Protein AF-A0A1F3XSL6-F1 (afdb_monomer_lite)

Structure (mmCIF, N/CA/C/O backbone):
data_AF-A0A1F3XSL6-F1
#
_entry.id   AF-A0A1F3XSL6-F1
#
loop_
_atom_site.group_PDB
_atom_site.id
_atom_site.type_symbol
_atom_site.label_atom_id
_atom_site.label_alt_id
_atom_site.label_comp_id
_atom_site.label_asym_id
_atom_site.label_entity_id
_atom_site.label_seq_id
_atom_site.pdbx_PDB_ins_code
_atom_site.Cartn_x
_atom_site.Cartn_y
_atom_site.Cartn_z
_atom_site.occupancy
_atom_site.B_iso_or_equiv
_atom_site.auth_seq_id
_atom_site.auth_comp_id
_atom_site.auth_asym_id
_atom_site.auth_atom_id
_atom_site.pdbx_PDB_model_num
ATOM 1 N N . MET A 1 1 ? -4.437 -53.761 1.946 1.00 37.53 1 MET A N 1
ATOM 2 C CA . MET A 1 1 ? -3.945 -53.802 3.340 1.00 37.53 1 MET A CA 1
ATOM 3 C C . MET A 1 1 ? -4.417 -52.549 4.068 1.00 37.53 1 MET A C 1
ATOM 5 O O . MET A 1 1 ? -3.860 -51.491 3.803 1.00 37.53 1 MET A O 1
ATOM 9 N N . PRO A 1 2 ? -5.454 -52.621 4.916 1.00 45.41 2 PRO A N 1
ATOM 10 C CA . PRO A 1 2 ? -5.867 -51.502 5.754 1.00 45.41 2 PRO A CA 1
ATOM 11 C C . PRO A 1 2 ? -5.307 -51.663 7.176 1.00 45.41 2 PRO A C 1
ATOM 13 O O . PRO A 1 2 ? -5.239 -52.776 7.699 1.00 45.41 2 PRO A O 1
ATOM 16 N N . LYS A 1 3 ? -4.927 -50.557 7.821 1.00 37.19 3 LYS A N 1
ATOM 17 C CA . LYS A 1 3 ? -4.849 -50.492 9.284 1.00 37.19 3 LYS A CA 1
ATOM 18 C C . LYS A 1 3 ? -5.546 -49.233 9.775 1.00 37.19 3 LYS A C 1
ATOM 20 O O . LYS A 1 3 ? -5.153 -48.113 9.460 1.00 37.19 3 LYS A O 1
ATOM 25 N N . ASP A 1 4 ? -6.594 -49.507 10.537 1.00 40.28 4 ASP A N 1
ATOM 26 C CA . ASP A 1 4 ? -7.462 -48.599 11.262 1.00 40.28 4 ASP A CA 1
ATOM 27 C C . ASP A 1 4 ? -6.710 -47.734 12.276 1.00 40.28 4 ASP A C 1
ATOM 29 O O . ASP A 1 4 ? -5.881 -48.218 13.047 1.00 40.28 4 ASP A O 1
ATOM 33 N N . GLY A 1 5 ? -7.099 -46.462 12.346 1.00 36.19 5 GLY A N 1
ATOM 34 C CA . GLY A 1 5 ? -6.695 -45.524 13.388 1.00 36.19 5 GLY A CA 1
ATOM 35 C C . GLY A 1 5 ? -7.913 -44.886 14.049 1.00 36.19 5 GLY A C 1
ATOM 36 O O . GLY A 1 5 ? -8.286 -43.764 13.720 1.00 36.19 5 GLY A O 1
ATOM 37 N N . LYS A 1 6 ? -8.527 -45.604 14.998 1.00 38.59 6 LYS A N 1
ATOM 38 C CA . LYS A 1 6 ? -9.551 -45.092 15.925 1.00 38.59 6 LYS A CA 1
ATOM 39 C C . LYS A 1 6 ? -9.032 -43.850 16.668 1.00 38.59 6 LYS A C 1
ATOM 41 O O . LYS A 1 6 ? -8.052 -43.953 17.402 1.00 38.59 6 LYS A O 1
ATOM 46 N N . LYS A 1 7 ? -9.747 -42.721 16.601 1.00 35.84 7 LYS A N 1
ATOM 47 C CA . LYS A 1 7 ? -9.645 -41.645 17.603 1.00 35.84 7 LYS A CA 1
ATOM 48 C C . LYS A 1 7 ? -10.990 -41.446 18.298 1.00 35.84 7 LYS A C 1
ATOM 50 O O . LYS A 1 7 ? -12.022 -41.259 17.666 1.00 35.84 7 LYS A O 1
ATOM 55 N N . ARG A 1 8 ? -10.934 -41.577 19.625 1.00 33.00 8 ARG A N 1
ATOM 56 C CA . ARG A 1 8 ? -12.034 -41.479 20.588 1.00 33.00 8 ARG A CA 1
ATOM 57 C C . ARG A 1 8 ? -12.500 -40.026 20.696 1.00 33.00 8 ARG A C 1
ATOM 59 O O . ARG A 1 8 ? -11.677 -39.141 20.909 1.00 33.00 8 ARG A O 1
ATOM 66 N N . GLY A 1 9 ? -13.808 -39.807 20.582 1.00 29.56 9 GLY A N 1
ATOM 67 C CA . GLY A 1 9 ? -14.452 -38.541 20.915 1.00 29.56 9 GLY A CA 1
ATOM 68 C C . GLY A 1 9 ? -14.609 -38.396 22.429 1.00 29.56 9 GLY A C 1
ATOM 69 O O . GLY A 1 9 ? -15.172 -39.273 23.080 1.00 29.56 9 GLY A O 1
ATOM 70 N N . PHE A 1 10 ? -14.115 -37.287 22.973 1.00 28.78 10 PHE A N 1
ATOM 71 C CA . PHE A 1 10 ? -14.450 -36.798 24.308 1.00 28.78 10 PHE A CA 1
ATOM 72 C C . PHE A 1 10 ? -15.530 -35.723 24.134 1.00 28.78 10 PHE A C 1
ATOM 74 O O . PHE A 1 10 ? -15.249 -34.633 23.647 1.00 28.78 10 PHE A O 1
ATOM 81 N N . PHE A 1 11 ? -16.777 -36.053 24.475 1.00 29.55 11 PHE A N 1
ATOM 82 C CA . PHE A 1 11 ? -17.884 -35.098 24.546 1.00 29.55 11 PHE A CA 1
ATOM 83 C C . PHE A 1 11 ? -18.122 -34.748 26.016 1.00 29.55 11 PHE A C 1
ATOM 85 O O . PHE A 1 11 ? -18.698 -35.539 26.763 1.00 29.55 11 PHE A O 1
ATOM 92 N N . THR A 1 12 ? -17.697 -33.558 26.430 1.00 31.39 12 THR A N 1
ATOM 93 C CA . THR A 1 12 ? -18.048 -32.993 27.737 1.00 31.39 12 THR A CA 1
ATOM 94 C C . THR A 1 12 ? -19.339 -32.193 27.570 1.00 31.39 12 THR A C 1
ATOM 96 O O . THR A 1 12 ? -19.363 -31.135 26.947 1.00 31.39 12 THR A O 1
ATOM 99 N N . ARG A 1 13 ? -20.447 -32.745 28.073 1.00 28.69 13 ARG A N 1
ATOM 100 C CA . ARG A 1 13 ? -21.781 -32.127 28.083 1.00 28.69 13 ARG A CA 1
ATOM 101 C C . ARG A 1 13 ? -21.845 -31.101 29.224 1.00 28.69 13 ARG A C 1
ATOM 103 O O . ARG A 1 13 ? -22.010 -31.483 30.377 1.00 28.69 13 ARG A O 1
ATOM 110 N N . LEU A 1 14 ? -21.747 -29.811 28.912 1.00 28.31 14 LEU A N 1
ATOM 111 C CA . LEU A 1 14 ? -22.140 -28.730 29.823 1.00 28.31 14 LEU A CA 1
ATOM 112 C C . LEU A 1 14 ? -23.653 -28.502 29.684 1.00 28.31 14 LEU A C 1
ATOM 114 O O . LEU A 1 14 ? -24.133 -28.060 28.642 1.00 28.31 14 LEU A O 1
ATOM 118 N N . ARG A 1 15 ? -24.417 -28.866 30.722 1.00 27.02 15 ARG A N 1
ATOM 119 C CA . ARG A 1 15 ? -25.831 -28.495 30.885 1.00 27.02 15 ARG A CA 1
ATOM 120 C C . ARG A 1 15 ? -25.889 -27.070 31.439 1.00 27.02 15 ARG A C 1
ATOM 122 O O . ARG A 1 15 ? -25.583 -26.867 32.607 1.00 27.02 15 ARG A O 1
ATOM 129 N N . LEU A 1 16 ? -26.326 -26.120 30.621 1.00 28.97 16 LEU A N 1
ATOM 130 C CA . LEU A 1 16 ? -26.879 -24.845 31.077 1.00 28.97 16 LEU A CA 1
ATOM 131 C C . LEU A 1 16 ? -28.403 -25.000 31.133 1.00 28.97 16 LEU A C 1
ATOM 133 O O . LEU A 1 16 ? -29.041 -25.267 30.117 1.00 28.97 16 LEU A O 1
ATOM 137 N N . SER A 1 17 ? -28.974 -24.900 32.332 1.00 28.23 17 SER A N 1
ATOM 138 C CA . SER A 1 17 ? -30.418 -24.820 32.548 1.00 28.23 17 SER A CA 1
ATOM 139 C C . SER A 1 17 ? -30.876 -23.381 32.322 1.00 28.23 17 SER A C 1
ATOM 141 O O . SER A 1 17 ? -30.589 -22.507 33.138 1.00 28.23 17 SER A O 1
ATOM 143 N N . SER A 1 18 ? -31.581 -23.140 31.220 1.00 30.89 18 SER A N 1
ATOM 144 C CA . SER A 1 18 ? -32.329 -21.913 30.972 1.00 30.89 18 SER A CA 1
ATOM 145 C C . SER A 1 18 ? -33.722 -22.013 31.596 1.00 30.89 18 SER A C 1
ATOM 147 O O . SER A 1 18 ? -34.453 -22.985 31.410 1.00 30.89 18 SER A O 1
ATOM 149 N N . PHE A 1 19 ? -34.065 -20.978 32.355 1.00 31.91 19 PHE A N 1
ATOM 150 C CA . PHE A 1 19 ? -35.396 -20.692 32.868 1.00 31.91 19 PHE A CA 1
ATOM 151 C C . PHE A 1 19 ? -36.046 -19.637 31.952 1.00 31.91 19 PHE A C 1
ATOM 153 O O . PHE A 1 19 ? -35.356 -18.748 31.460 1.00 31.91 19 PHE A O 1
ATOM 160 N N . TRP A 1 20 ? -37.371 -19.733 31.810 1.00 33.47 20 TRP A N 1
ATOM 161 C CA . TRP A 1 20 ? -38.322 -18.781 31.209 1.00 33.47 20 TRP A CA 1
ATOM 162 C C . TRP A 1 20 ? -38.406 -18.660 29.679 1.00 33.47 20 TRP A C 1
ATOM 164 O O . TRP A 1 20 ? -37.570 -18.045 29.026 1.00 33.47 20 TRP A O 1
ATOM 174 N N . THR A 1 21 ? -39.548 -19.093 29.125 1.00 31.53 21 THR A N 1
ATOM 175 C CA . THR A 1 21 ? -40.435 -18.192 28.361 1.00 31.53 21 THR A CA 1
ATOM 176 C C . THR A 1 21 ? -41.831 -18.770 28.108 1.00 31.53 21 THR A C 1
ATOM 178 O O . THR A 1 21 ? -42.012 -19.944 27.806 1.00 31.53 21 THR A O 1
ATOM 181 N N . SER A 1 22 ? -42.777 -17.829 28.128 1.00 33.31 22 SER A N 1
ATOM 182 C CA . SER A 1 22 ? -44.096 -17.794 27.487 1.00 33.31 22 SER A CA 1
ATOM 183 C C . SER A 1 22 ? -45.249 -18.587 28.104 1.00 33.31 22 SER A C 1
ATOM 185 O O . SER A 1 22 ? -45.295 -19.813 28.101 1.00 33.31 22 SER A O 1
ATOM 187 N N . GLY A 1 23 ? -46.226 -17.817 28.586 1.00 37.47 23 GLY A N 1
ATOM 188 C CA . GLY A 1 23 ? -47.573 -18.280 28.853 1.00 37.47 23 GLY A CA 1
ATOM 189 C C . GLY A 1 23 ? -48.401 -18.410 27.575 1.00 37.47 23 GLY A C 1
ATOM 190 O O . GLY A 1 23 ? -48.180 -17.713 26.584 1.00 37.47 23 GLY A O 1
ATOM 191 N N . GLN A 1 24 ? -49.405 -19.274 27.658 1.00 35.66 24 GLN A N 1
ATOM 192 C CA . GLN A 1 24 ? -50.590 -19.252 26.816 1.00 35.66 24 GLN A CA 1
ATOM 193 C C . GLN A 1 24 ? -51.818 -19.283 27.725 1.00 35.66 24 GLN A C 1
ATOM 195 O O . GLN A 1 24 ? -51.924 -20.084 28.652 1.00 35.66 24 GLN A O 1
ATOM 200 N N . THR A 1 25 ? -52.722 -18.352 27.457 1.00 44.03 25 THR A N 1
ATOM 201 C CA . THR A 1 25 ? -54.067 -18.228 28.007 1.00 44.03 25 THR A CA 1
ATOM 202 C C . THR A 1 25 ? -55.017 -19.208 27.320 1.00 44.03 25 THR A C 1
ATOM 204 O O . THR A 1 25 ? -54.950 -19.345 26.103 1.00 44.03 25 THR A O 1
ATOM 207 N N . THR A 1 26 ? -55.925 -19.843 28.079 1.00 37.12 26 THR A N 1
ATOM 208 C CA . THR A 1 26 ? -57.405 -19.942 27.893 1.00 37.12 26 THR A CA 1
ATOM 209 C C . THR A 1 26 ? -58.021 -21.141 28.658 1.00 37.12 26 THR A C 1
ATOM 211 O O . THR A 1 26 ? -57.279 -22.005 29.122 1.00 37.12 26 THR A O 1
ATOM 214 N N . PRO A 1 27 ? -59.348 -21.135 28.935 1.00 61.97 27 PRO A N 1
ATOM 215 C CA . PRO A 1 27 ? -59.912 -21.561 30.218 1.00 61.97 27 PRO A CA 1
ATOM 216 C C . PRO A 1 27 ? -60.659 -22.902 30.166 1.00 61.97 27 PRO A C 1
ATOM 218 O O . PRO A 1 27 ? -61.115 -23.333 29.111 1.00 61.97 27 PRO A O 1
ATOM 221 N N . ALA A 1 28 ? -60.905 -23.507 31.333 1.00 34.50 28 ALA A N 1
ATOM 222 C CA . ALA A 1 28 ? -61.951 -24.516 31.477 1.00 34.50 28 ALA A CA 1
ATOM 223 C C . ALA A 1 28 ? -62.533 -24.549 32.901 1.00 34.50 28 ALA A C 1
ATOM 225 O O . ALA A 1 28 ? -61.874 -24.910 33.872 1.00 34.50 28 ALA A O 1
ATOM 226 N N . LEU A 1 29 ? -63.806 -24.157 32.961 1.00 45.44 29 LEU A N 1
ATOM 227 C CA . LEU A 1 29 ? -64.839 -24.502 33.937 1.00 45.44 29 LEU A CA 1
ATOM 228 C C . LEU A 1 29 ? -64.599 -25.795 34.741 1.00 45.44 29 LEU A C 1
ATOM 230 O O . LEU A 1 29 ? -64.465 -26.866 34.150 1.00 45.44 29 LEU A O 1
ATOM 234 N N . ARG A 1 30 ? -64.782 -25.734 36.071 1.00 36.69 30 ARG A N 1
ATOM 235 C CA . ARG A 1 30 ? -65.494 -26.797 36.808 1.00 36.69 30 ARG A CA 1
ATOM 236 C C . ARG A 1 30 ? -66.041 -26.345 38.168 1.00 36.69 30 ARG A C 1
ATOM 238 O O . ARG A 1 30 ? -65.310 -26.150 39.125 1.00 36.69 30 ARG A O 1
ATOM 245 N N . GLN A 1 31 ? -67.365 -26.204 38.164 1.00 38.59 31 GLN A N 1
ATOM 246 C CA . GLN A 1 31 ? -68.353 -26.600 39.173 1.00 38.59 31 GLN A CA 1
ATOM 247 C C . GLN A 1 31 ? -68.056 -26.405 40.669 1.00 38.59 31 GLN A C 1
ATOM 249 O O . GLN A 1 31 ? -67.337 -27.167 41.307 1.00 38.59 31 GLN A O 1
ATOM 254 N N . PHE A 1 32 ? -68.830 -25.466 41.217 1.00 42.59 32 PHE A N 1
ATOM 255 C CA . PHE A 1 32 ? -69.428 -25.499 42.548 1.00 42.59 32 PHE A CA 1
ATOM 256 C C . PHE A 1 32 ? -69.912 -26.899 42.957 1.00 42.59 32 PHE A C 1
ATOM 258 O O . PHE A 1 32 ? -70.657 -27.548 42.217 1.00 42.59 32 PHE A O 1
ATOM 265 N N . LYS A 1 33 ? -69.595 -27.294 44.193 1.00 39.25 33 LYS A N 1
ATOM 266 C CA . LYS A 1 33 ? -70.452 -28.183 44.977 1.00 39.25 33 LYS A CA 1
ATOM 267 C C . LYS A 1 33 ? -70.404 -27.792 46.451 1.00 39.25 33 LYS A C 1
ATOM 269 O O . LYS A 1 33 ? -69.338 -27.699 47.050 1.00 39.25 33 LYS A O 1
ATOM 274 N N . GLU A 1 34 ? -71.592 -27.520 46.966 1.00 48.56 34 GLU A N 1
ATOM 275 C CA . GLU A 1 34 ? -71.920 -27.178 48.344 1.00 48.56 34 GLU A CA 1
ATOM 276 C C . GLU A 1 34 ? -71.614 -28.333 49.309 1.00 48.56 34 GLU A C 1
ATOM 278 O O . GLU A 1 34 ? -71.689 -29.508 48.942 1.00 48.56 34 GLU A O 1
ATOM 283 N N . GLY A 1 35 ? -71.325 -27.988 50.565 1.00 37.50 35 GLY A N 1
ATOM 284 C CA . GLY A 1 35 ? -71.201 -28.922 51.681 1.00 37.50 35 GLY A CA 1
ATOM 285 C C . GLY A 1 35 ? -71.501 -28.218 53.004 1.00 37.50 35 GLY A C 1
ATOM 286 O O . GLY A 1 35 ? -70.750 -27.352 53.438 1.00 37.50 35 GLY A O 1
ATOM 287 N N . HIS A 1 36 ? -72.640 -28.579 53.588 1.00 40.66 36 HIS A N 1
ATOM 288 C CA . HIS A 1 36 ? -73.284 -28.030 54.781 1.00 40.66 36 HIS A CA 1
ATOM 289 C C . HIS A 1 36 ? -72.493 -28.145 56.103 1.00 40.66 36 HIS A C 1
ATOM 291 O O . HIS A 1 36 ? -71.834 -29.143 56.369 1.00 40.66 36 HIS A O 1
ATOM 297 N N . PHE A 1 37 ? -72.686 -27.118 56.945 1.00 44.16 37 PHE A N 1
ATOM 298 C CA . PHE A 1 37 ? -73.070 -27.134 58.373 1.00 44.16 37 PHE A CA 1
ATOM 299 C C . PHE A 1 37 ? -72.867 -28.420 59.202 1.00 44.16 37 PHE A C 1
ATOM 301 O O . PHE A 1 37 ? -73.475 -29.436 58.897 1.00 44.16 37 PHE A O 1
ATOM 308 N N . TRP A 1 38 ? -72.197 -28.293 60.358 1.00 39.03 38 TRP A N 1
ATOM 309 C CA . TRP A 1 38 ? -72.788 -28.466 61.703 1.00 39.03 38 TRP A CA 1
ATOM 310 C C . TRP A 1 38 ? -71.920 -27.739 62.740 1.00 39.03 38 TRP A C 1
ATOM 312 O O . TRP A 1 38 ? -70.693 -27.811 62.705 1.00 39.03 38 TRP A O 1
ATOM 322 N N . GLY A 1 39 ? -72.575 -26.999 63.634 1.00 45.78 39 GLY A N 1
ATOM 323 C CA . GLY A 1 39 ? -71.931 -26.314 64.747 1.00 45.78 39 GLY A CA 1
ATOM 324 C C . GLY A 1 39 ? -71.627 -27.247 65.915 1.00 45.78 39 GLY A C 1
ATOM 325 O O . GLY A 1 39 ? -72.220 -28.313 66.047 1.00 45.78 39 GLY A O 1
ATOM 326 N N . ASN A 1 40 ? -70.740 -26.791 66.796 1.00 37.31 40 ASN A N 1
ATOM 327 C CA . ASN A 1 40 ? -70.828 -27.106 68.213 1.00 37.31 40 ASN A CA 1
ATOM 328 C C . ASN A 1 40 ? -70.206 -25.981 69.039 1.00 37.31 40 ASN A C 1
ATOM 330 O O . ASN A 1 40 ? -69.023 -25.662 68.930 1.00 37.31 40 ASN A O 1
ATOM 334 N N . SER A 1 41 ? -71.063 -25.380 69.854 1.00 47.41 41 SER A N 1
ATOM 335 C CA . SER A 1 41 ? -70.744 -24.394 70.872 1.00 47.41 41 SER A CA 1
ATOM 336 C C . SER A 1 41 ? -70.150 -25.103 72.085 1.00 47.41 41 SER A C 1
ATOM 338 O O . SER A 1 41 ? -70.817 -25.948 72.677 1.00 47.41 41 SER A O 1
ATOM 340 N N . TYR A 1 42 ? -68.956 -24.701 72.516 1.00 44.22 42 TYR A N 1
ATOM 341 C CA . TYR A 1 42 ? -68.507 -24.932 73.886 1.00 44.22 42 TYR A CA 1
ATOM 342 C C . TYR A 1 42 ? -68.055 -23.611 74.506 1.00 44.22 42 TYR A C 1
ATOM 344 O O . TYR A 1 42 ? -67.048 -23.015 74.131 1.00 44.22 42 TYR A O 1
ATOM 352 N N . LEU A 1 43 ? -68.876 -23.157 75.453 1.00 49.28 43 LEU A N 1
ATOM 353 C CA . LEU A 1 43 ? -68.570 -22.151 76.459 1.00 49.28 43 LEU A CA 1
ATOM 354 C C . LEU A 1 43 ? -67.497 -22.698 77.405 1.00 49.28 43 LEU A C 1
ATOM 356 O O . LEU A 1 43 ? -67.763 -23.650 78.133 1.00 49.28 43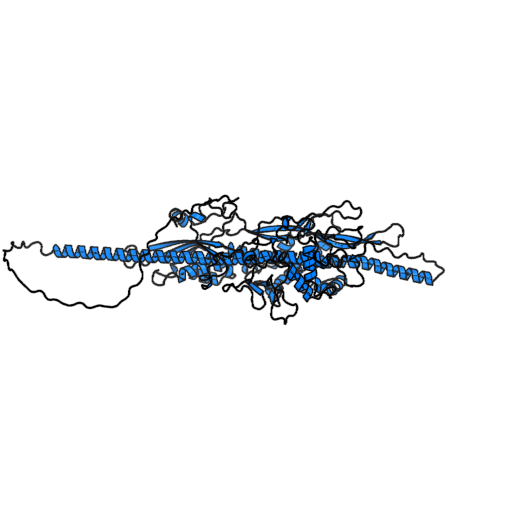 LEU A O 1
ATOM 360 N N . THR A 1 44 ? -66.343 -22.037 77.485 1.00 47.03 44 THR A N 1
ATOM 361 C CA . THR A 1 44 ? -65.465 -22.116 78.662 1.00 47.03 44 THR A CA 1
ATOM 362 C C . THR A 1 44 ? -64.911 -20.732 78.998 1.00 47.03 44 THR A C 1
ATOM 364 O O . THR A 1 44 ? -64.028 -20.209 78.327 1.00 47.03 44 THR A O 1
ATOM 367 N N . THR A 1 45 ? -65.529 -20.143 80.023 1.00 46.06 45 THR A N 1
ATOM 368 C CA . THR A 1 45 ? -64.978 -19.276 81.081 1.00 46.06 45 THR A CA 1
ATOM 369 C C . THR A 1 45 ? -63.646 -18.566 80.816 1.00 46.06 45 THR A C 1
ATOM 371 O O . THR A 1 45 ? -62.585 -19.184 80.750 1.00 46.06 45 THR A O 1
ATOM 374 N N . GLY A 1 46 ? -63.716 -17.233 80.770 1.00 50.56 46 GLY A N 1
ATOM 375 C CA . GLY A 1 46 ? -62.582 -16.348 80.539 1.00 50.56 46 GLY A CA 1
ATOM 376 C C . GLY A 1 46 ? -61.563 -16.270 81.687 1.00 50.56 46 GLY A C 1
ATOM 377 O O . GLY A 1 46 ? -61.926 -16.378 82.862 1.00 50.56 46 GLY A O 1
ATOM 378 N N . PRO A 1 47 ? -60.289 -15.988 81.367 1.00 47.59 47 PRO A N 1
ATOM 379 C CA . PRO A 1 47 ? -59.323 -15.501 82.332 1.00 47.59 47 PRO A CA 1
ATOM 380 C C . PRO A 1 47 ? -59.426 -13.975 82.464 1.00 47.59 47 PRO A C 1
ATOM 382 O O . PRO A 1 47 ? -59.583 -13.237 81.490 1.00 47.59 47 PRO A O 1
ATOM 385 N N . LYS A 1 48 ? -59.337 -13.508 83.712 1.00 52.03 48 LYS A N 1
ATOM 386 C CA . LYS A 1 48 ? -59.332 -12.097 84.108 1.00 52.03 48 LYS A CA 1
ATOM 387 C C . LYS A 1 48 ? -58.338 -11.287 83.267 1.00 52.03 48 LYS A C 1
ATOM 389 O O . LYS A 1 48 ? -57.133 -11.528 83.306 1.00 52.03 48 LYS A O 1
ATOM 394 N N . GLN A 1 49 ? -58.869 -10.295 82.557 1.00 48.81 49 GLN A N 1
ATOM 395 C CA . GLN A 1 49 ? -58.122 -9.296 81.802 1.00 48.81 49 GLN A CA 1
ATOM 396 C C . GLN A 1 49 ? -57.248 -8.487 82.775 1.00 48.81 49 GLN A C 1
ATOM 398 O O . GLN A 1 49 ? -57.750 -7.656 83.531 1.00 48.81 49 GLN A O 1
ATOM 403 N N . LYS A 1 50 ? -55.934 -8.736 82.773 1.00 49.34 50 LYS A N 1
ATOM 404 C CA . LYS A 1 50 ? -54.965 -7.830 83.395 1.00 49.34 50 LYS A CA 1
ATOM 405 C C . LYS A 1 50 ? -54.914 -6.555 82.551 1.00 49.34 50 LYS A C 1
ATOM 407 O O . LYS A 1 50 ? -54.444 -6.551 81.415 1.00 49.34 50 LYS A O 1
ATOM 412 N N . THR A 1 51 ? -55.450 -5.471 83.091 1.00 56.34 51 THR A N 1
ATOM 413 C CA . THR A 1 51 ? -55.346 -4.118 82.542 1.00 56.34 51 THR A CA 1
ATOM 414 C C . THR A 1 51 ? -53.899 -3.640 82.674 1.00 56.34 51 THR A C 1
ATOM 416 O O . THR A 1 51 ? -53.513 -3.109 83.710 1.00 56.34 51 THR A O 1
ATOM 419 N N . GLY A 1 52 ? -53.094 -3.894 81.640 1.00 55.25 52 GLY A N 1
ATOM 420 C CA . GLY A 1 52 ? -51.697 -3.450 81.554 1.00 55.25 52 GLY A CA 1
ATOM 421 C C . GLY A 1 52 ? -51.027 -3.631 80.182 1.00 55.25 52 GLY A C 1
ATOM 422 O O . GLY A 1 52 ? -50.057 -2.942 79.901 1.00 55.25 52 GLY A O 1
ATOM 423 N N . GLU A 1 53 ? -51.556 -4.482 79.288 1.00 57.09 53 GLU A N 1
ATOM 424 C CA . GLU A 1 53 ? -50.858 -4.878 78.041 1.00 57.09 53 GLU A CA 1
ATOM 425 C C . GLU A 1 53 ? -51.557 -4.458 76.726 1.00 57.09 53 GLU A C 1
ATOM 427 O O . GLU A 1 53 ? -51.223 -4.949 75.649 1.00 57.09 53 GLU A O 1
ATOM 432 N N . LYS A 1 54 ? -52.511 -3.515 76.753 1.00 55.06 54 LYS A N 1
ATOM 433 C CA . LYS A 1 54 ? -53.312 -3.116 75.566 1.00 55.06 54 LYS A CA 1
ATOM 434 C C . LYS A 1 54 ? -52.566 -2.297 74.483 1.00 55.06 54 LYS A C 1
ATOM 436 O O . LYS A 1 54 ? -53.212 -1.718 73.620 1.00 55.06 54 LYS A O 1
ATOM 441 N N . GLY A 1 55 ? -51.231 -2.278 74.475 1.00 64.50 55 GLY A N 1
ATOM 442 C CA . GLY A 1 55 ? -50.421 -1.575 73.460 1.00 64.50 55 GLY A CA 1
ATOM 443 C C . GLY A 1 55 ? -49.200 -2.344 72.941 1.00 64.50 55 GLY A C 1
ATOM 444 O O . GLY A 1 55 ? -48.562 -1.907 71.988 1.00 64.50 55 GLY A O 1
ATOM 445 N N . GLN A 1 56 ? -48.866 -3.501 73.521 1.00 72.31 56 GLN A N 1
ATOM 446 C CA . GLN A 1 56 ? -47.665 -4.248 73.122 1.00 72.31 56 GLN A CA 1
ATOM 447 C C . GLN A 1 56 ? -47.847 -4.966 71.776 1.00 72.31 56 GLN A C 1
ATOM 449 O O . GLN A 1 56 ? -46.932 -4.971 70.955 1.00 72.31 56 GLN A O 1
ATOM 454 N N . ALA A 1 57 ? -49.047 -5.488 71.496 1.00 80.06 57 ALA A N 1
ATOM 455 C CA . ALA A 1 57 ? -49.349 -6.133 70.216 1.00 80.06 57 ALA A CA 1
ATOM 456 C C . ALA A 1 57 ? -49.312 -5.149 69.031 1.00 80.06 57 ALA A C 1
ATOM 458 O O . ALA A 1 57 ? -48.808 -5.494 67.966 1.00 80.06 57 ALA A O 1
ATOM 459 N N . SER A 1 58 ? -49.781 -3.908 69.210 1.00 85.00 58 SER A N 1
ATOM 460 C CA . SER A 1 58 ? -49.709 -2.881 68.161 1.00 85.00 58 SER A CA 1
ATOM 461 C C . SER A 1 58 ? -48.273 -2.431 67.887 1.00 85.00 58 SER A C 1
ATOM 463 O O . SER A 1 58 ? -47.920 -2.211 66.732 1.00 85.00 58 SER A O 1
ATOM 465 N N . ILE A 1 59 ? -47.430 -2.345 68.924 1.00 87.56 59 ILE A N 1
ATOM 466 C CA . ILE A 1 59 ? -46.001 -2.032 68.773 1.00 87.56 59 ILE A CA 1
ATOM 467 C C . ILE A 1 59 ? -45.284 -3.164 68.027 1.00 87.56 59 ILE A C 1
ATOM 469 O O . ILE A 1 59 ? -44.530 -2.894 67.095 1.00 87.56 59 ILE A O 1
ATOM 473 N N . LEU A 1 60 ? -45.567 -4.425 68.374 1.00 89.06 60 LEU A N 1
ATOM 474 C CA . LEU A 1 60 ? -45.002 -5.590 67.691 1.00 89.06 60 LEU A CA 1
ATOM 475 C C . LEU A 1 60 ? -45.386 -5.617 66.202 1.00 89.06 60 LEU A C 1
ATOM 477 O O . LEU A 1 60 ? -44.516 -5.774 65.349 1.00 89.06 60 LEU A O 1
ATOM 481 N N . ILE A 1 61 ? -46.670 -5.419 65.879 1.00 90.62 61 ILE A N 1
ATOM 482 C CA . ILE A 1 61 ? -47.147 -5.385 64.487 1.00 90.62 61 ILE A CA 1
ATOM 483 C C . ILE A 1 61 ? -46.503 -4.223 63.723 1.00 90.62 61 ILE A C 1
ATOM 485 O O . ILE A 1 61 ? -46.054 -4.413 62.594 1.00 90.62 61 ILE A O 1
ATOM 489 N N . GLY A 1 62 ? -46.399 -3.044 64.345 1.00 95.00 62 GLY A N 1
ATOM 490 C CA . GLY A 1 62 ? -45.716 -1.889 63.759 1.00 95.00 62 GLY A CA 1
ATOM 491 C C . GLY A 1 62 ? -44.246 -2.175 63.444 1.00 95.00 62 GLY A C 1
ATOM 492 O O . GLY A 1 62 ? -43.788 -1.872 62.343 1.00 95.00 62 GLY A O 1
ATOM 493 N N . MET A 1 63 ? -43.523 -2.827 64.361 1.00 94.69 63 MET A N 1
ATOM 494 C CA . MET A 1 63 ? -42.135 -3.241 64.134 1.00 94.69 63 MET A CA 1
ATOM 495 C C . MET A 1 63 ? -42.025 -4.270 63.006 1.00 94.69 63 MET A C 1
ATOM 497 O O . MET A 1 63 ? -41.212 -4.086 62.105 1.00 94.69 63 MET A O 1
ATOM 501 N N . MET A 1 64 ? -42.865 -5.311 62.997 1.00 95.31 64 MET A N 1
ATOM 502 C CA . MET A 1 64 ? -42.839 -6.336 61.945 1.00 95.31 64 MET A CA 1
ATOM 503 C C . MET A 1 64 ? -43.159 -5.753 60.564 1.00 95.31 64 MET A C 1
ATOM 505 O O . MET A 1 64 ? -42.480 -6.079 59.590 1.00 95.31 64 MET A O 1
ATOM 509 N N . MET A 1 65 ? -44.151 -4.862 60.471 1.00 95.44 65 MET A N 1
ATOM 510 C CA . MET A 1 65 ? -44.514 -4.199 59.218 1.00 95.44 65 MET A CA 1
ATOM 511 C C . MET A 1 65 ? -43.390 -3.281 58.723 1.00 95.44 65 MET A C 1
ATOM 513 O O . MET A 1 65 ? -43.052 -3.322 57.542 1.00 95.44 65 MET A O 1
ATOM 517 N N . LEU A 1 66 ? -42.758 -2.512 59.618 1.00 94.00 66 LEU A N 1
ATOM 518 C CA . LEU A 1 66 ? -41.608 -1.672 59.278 1.00 94.00 66 LEU A CA 1
ATOM 519 C C . LEU A 1 66 ? -40.428 -2.515 58.779 1.00 94.00 66 LEU A C 1
ATOM 521 O O . LEU A 1 66 ? -39.839 -2.202 57.747 1.00 94.00 66 LEU A O 1
ATOM 525 N N . THR A 1 67 ? -40.105 -3.609 59.471 1.00 94.12 67 THR A N 1
ATOM 526 C CA . THR A 1 67 ? -39.042 -4.531 59.057 1.00 94.12 67 THR A CA 1
ATOM 527 C C . THR A 1 67 ? -39.342 -5.157 57.692 1.00 94.12 67 THR A C 1
ATOM 529 O O . THR A 1 67 ? -38.449 -5.235 56.851 1.00 94.12 67 THR A O 1
ATOM 532 N N . PHE A 1 68 ? -40.593 -5.540 57.422 1.00 95.38 68 PHE A N 1
ATOM 533 C CA . PHE A 1 68 ? -40.990 -6.079 56.119 1.00 95.38 68 PHE A CA 1
ATOM 534 C C . PHE A 1 68 ? -40.855 -5.043 54.994 1.00 95.38 68 PHE A C 1
ATOM 536 O O . PHE A 1 68 ? -40.325 -5.363 53.933 1.00 95.38 68 PHE A O 1
ATOM 543 N N . ILE A 1 69 ? -41.267 -3.793 55.233 1.00 93.25 69 ILE A N 1
ATOM 544 C CA . ILE A 1 69 ? -41.102 -2.693 54.269 1.00 93.25 69 ILE A CA 1
ATOM 545 C C . ILE A 1 69 ? -39.614 -2.420 54.003 1.00 93.25 69 ILE A C 1
ATOM 547 O O . ILE A 1 69 ? -39.232 -2.237 52.848 1.00 93.25 69 ILE A O 1
ATOM 551 N N . LEU A 1 70 ? -38.762 -2.451 55.034 1.00 91.62 70 LEU A N 1
ATOM 552 C CA . LEU A 1 70 ? -37.311 -2.296 54.880 1.00 91.62 70 LEU A CA 1
ATOM 553 C C . LEU A 1 70 ? -36.694 -3.432 54.054 1.00 91.62 70 LEU A C 1
ATOM 555 O O . LEU A 1 70 ? -35.927 -3.163 53.132 1.00 91.62 70 LEU A O 1
ATOM 559 N N . PHE A 1 71 ? -37.056 -4.690 54.329 1.00 93.81 71 PHE A N 1
ATOM 560 C CA . PHE A 1 71 ? -36.592 -5.831 53.531 1.00 93.81 71 PHE A CA 1
ATOM 561 C C . PHE A 1 71 ? -37.095 -5.774 52.088 1.00 93.81 71 PHE A C 1
ATOM 563 O O . PHE A 1 71 ? -36.339 -6.083 51.168 1.00 93.81 71 PHE A O 1
ATOM 570 N N . PHE A 1 72 ? -38.343 -5.353 51.876 1.00 93.69 72 PHE A N 1
ATOM 571 C CA . PHE A 1 72 ? -38.898 -5.165 50.541 1.00 93.69 72 PHE A CA 1
ATOM 572 C C . PHE A 1 72 ? -38.144 -4.071 49.775 1.00 93.69 72 PHE A C 1
ATOM 574 O O . PHE A 1 72 ? -37.699 -4.308 48.653 1.00 93.69 72 PHE A O 1
ATOM 581 N N . GLY A 1 73 ? -37.926 -2.908 50.398 1.00 92.25 73 GLY A N 1
ATOM 582 C CA . GLY A 1 73 ? -37.133 -1.822 49.821 1.00 92.25 73 GLY A CA 1
ATOM 583 C C . GLY A 1 73 ? -35.705 -2.261 49.493 1.00 92.25 73 GLY A C 1
ATOM 584 O O . GLY A 1 73 ? -35.218 -1.994 48.397 1.00 92.25 73 GLY A O 1
ATOM 585 N N . PHE A 1 74 ? -35.060 -3.014 50.391 1.00 92.38 74 PHE A N 1
ATOM 586 C CA . PHE A 1 74 ? -33.741 -3.599 50.151 1.00 92.38 74 PHE A CA 1
ATOM 587 C C . PHE A 1 74 ? -33.740 -4.548 48.944 1.00 92.38 74 PHE A C 1
ATOM 589 O O . PHE A 1 74 ? -32.912 -4.387 48.052 1.00 92.38 74 PHE A O 1
ATOM 596 N N . ALA A 1 75 ? -34.691 -5.483 48.859 1.00 94.50 75 ALA A N 1
ATOM 597 C CA . ALA A 1 75 ? -34.783 -6.424 47.743 1.00 94.50 75 ALA A CA 1
ATOM 598 C C . ALA A 1 75 ? -35.028 -5.721 46.395 1.00 94.50 75 ALA A C 1
ATOM 600 O O . ALA A 1 75 ? -34.397 -6.075 45.397 1.00 94.50 75 ALA A O 1
ATOM 601 N N . VAL A 1 76 ? -35.894 -4.699 46.365 1.00 93.75 76 VAL A N 1
ATOM 602 C CA . VAL A 1 76 ? -36.137 -3.873 45.169 1.00 93.75 76 VAL A CA 1
ATOM 603 C C . VAL A 1 76 ? -34.868 -3.122 44.764 1.00 93.75 76 VAL A C 1
ATOM 605 O O . VAL A 1 76 ? -34.479 -3.176 43.598 1.00 93.75 76 VAL A O 1
ATOM 608 N N . ASN A 1 77 ? -34.177 -2.490 45.717 1.00 92.06 77 ASN A N 1
ATOM 609 C CA . ASN A 1 77 ? -32.914 -1.795 45.468 1.00 92.06 77 ASN A CA 1
ATOM 610 C C . ASN A 1 77 ? -31.840 -2.740 44.915 1.00 92.06 77 ASN A C 1
ATOM 612 O O . ASN A 1 77 ? -31.182 -2.407 43.932 1.00 92.06 77 ASN A O 1
ATOM 616 N N . THR A 1 78 ? -31.676 -3.930 45.504 1.00 93.88 78 THR A N 1
ATOM 617 C CA . THR A 1 78 ? -30.737 -4.947 45.012 1.00 93.88 78 THR A CA 1
ATOM 618 C C . THR A 1 78 ? -31.112 -5.412 43.605 1.00 93.88 78 THR A C 1
ATOM 620 O O . THR A 1 78 ? -30.237 -5.516 42.749 1.00 93.88 78 THR A O 1
ATOM 623 N N . GLY A 1 79 ? -32.401 -5.635 43.328 1.00 94.31 79 GLY A N 1
ATOM 624 C CA . GLY A 1 79 ? -32.882 -6.002 41.994 1.00 94.31 79 GLY A CA 1
ATOM 625 C C . GLY A 1 79 ? -32.590 -4.928 40.942 1.00 94.31 79 GLY A C 1
ATOM 626 O O . GLY A 1 79 ? -32.078 -5.243 39.866 1.00 94.31 79 GLY A O 1
ATOM 627 N N . MET A 1 80 ? -32.843 -3.655 41.266 1.00 93.06 80 MET A N 1
ATOM 628 C CA . MET A 1 80 ? -32.507 -2.522 40.397 1.00 93.06 80 MET A CA 1
ATOM 629 C C . MET A 1 80 ? -30.999 -2.405 40.168 1.00 93.06 80 MET A C 1
ATOM 631 O O . MET A 1 80 ? -30.580 -2.207 39.030 1.00 93.06 80 MET A O 1
ATOM 635 N N . LEU A 1 81 ? -30.186 -2.582 41.214 1.00 93.81 81 LEU A N 1
ATOM 636 C CA . LEU A 1 81 ? -28.726 -2.518 41.126 1.00 93.81 81 LEU A CA 1
ATOM 637 C C . LEU A 1 81 ? -28.159 -3.631 40.233 1.00 93.81 81 LEU A C 1
ATOM 639 O O . LEU A 1 81 ? -27.301 -3.367 39.394 1.00 93.81 81 LEU A O 1
ATOM 643 N N . ILE A 1 82 ? -28.665 -4.863 40.366 1.00 95.44 82 ILE A N 1
ATOM 644 C CA . ILE A 1 82 ? -28.273 -5.996 39.513 1.00 95.44 82 ILE A CA 1
ATOM 645 C C . ILE A 1 82 ? -28.666 -5.729 38.057 1.00 95.44 82 ILE A C 1
ATOM 647 O O . ILE A 1 82 ? -27.844 -5.915 37.161 1.00 95.44 82 ILE A O 1
ATOM 651 N N . ASN A 1 83 ? -29.890 -5.253 37.808 1.00 94.44 83 ASN A N 1
ATOM 652 C CA . ASN A 1 83 ? -30.342 -4.915 36.458 1.00 94.44 83 ASN A CA 1
ATOM 653 C C . ASN A 1 83 ? -29.485 -3.797 35.835 1.00 94.44 83 ASN A C 1
ATOM 655 O O . ASN A 1 83 ? -29.030 -3.921 34.699 1.00 94.44 83 ASN A O 1
ATOM 659 N N . ALA A 1 84 ? -29.195 -2.740 36.599 1.00 94.56 84 ALA A N 1
ATOM 660 C CA . ALA A 1 84 ? -28.315 -1.655 36.174 1.00 94.56 84 ALA A CA 1
ATOM 661 C C . ALA A 1 84 ? -26.899 -2.161 35.862 1.00 94.56 84 ALA A C 1
ATOM 663 O O . ALA A 1 84 ? -26.327 -1.784 34.843 1.00 94.56 84 ALA A O 1
ATOM 664 N N . LYS A 1 85 ? -26.357 -3.067 36.684 1.00 95.38 85 LYS A N 1
ATOM 665 C CA . LYS A 1 85 ? -25.041 -3.680 36.468 1.00 95.38 85 LYS A CA 1
ATOM 666 C C . LYS A 1 85 ? -24.992 -4.537 35.201 1.00 95.38 85 LYS A C 1
ATOM 668 O O . LYS A 1 85 ? -24.020 -4.438 34.458 1.00 95.38 85 LYS A O 1
ATOM 673 N N . ILE A 1 86 ? -26.018 -5.350 34.938 1.00 95.75 86 ILE A N 1
ATOM 674 C CA . ILE A 1 86 ? -26.111 -6.163 33.712 1.00 95.75 86 ILE A CA 1
ATOM 675 C C . ILE A 1 86 ? -26.192 -5.256 32.481 1.00 95.75 86 ILE A C 1
ATOM 677 O O . ILE A 1 86 ? -25.465 -5.470 31.513 1.00 95.75 86 ILE A O 1
ATOM 681 N N . ASN A 1 87 ? -27.021 -4.210 32.533 1.00 96.06 87 ASN A N 1
ATOM 682 C CA . ASN A 1 87 ? -27.132 -3.241 31.443 1.00 96.06 87 ASN A CA 1
ATOM 683 C C . ASN A 1 87 ? -25.811 -2.500 31.204 1.00 96.06 87 ASN A C 1
ATOM 685 O O . ASN A 1 87 ? -25.412 -2.332 30.054 1.00 96.06 87 ASN A O 1
ATOM 689 N N . LEU A 1 88 ? -25.104 -2.118 32.274 1.00 96.38 88 LEU A N 1
ATOM 690 C CA . LEU A 1 88 ? -23.791 -1.482 32.180 1.00 96.38 88 LEU A CA 1
ATOM 691 C C . LEU A 1 88 ? -22.744 -2.411 31.555 1.00 96.38 88 LEU A C 1
ATOM 693 O O . LEU A 1 88 ? -21.961 -1.961 30.724 1.00 96.38 88 LEU A O 1
ATOM 697 N N . GLN A 1 89 ? -22.750 -3.700 31.906 1.00 96.50 89 GLN A N 1
ATOM 698 C CA . GLN A 1 89 ? -21.840 -4.676 31.304 1.00 96.50 89 GLN A CA 1
ATOM 699 C C . GLN A 1 89 ? -22.140 -4.887 29.816 1.00 96.50 89 GLN A C 1
ATOM 701 O O . GLN A 1 89 ? -21.224 -4.827 29.004 1.00 96.50 89 GLN A O 1
ATOM 706 N N . ASN A 1 90 ? -23.412 -5.049 29.441 1.00 96.69 90 ASN A N 1
ATOM 707 C CA . ASN A 1 90 ? -23.808 -5.189 28.036 1.00 96.69 90 ASN A CA 1
ATOM 708 C C . ASN A 1 90 ? -23.423 -3.950 27.208 1.00 96.69 90 ASN A C 1
ATOM 710 O O . ASN A 1 90 ? -22.959 -4.077 26.076 1.00 96.69 90 ASN A O 1
ATOM 714 N N . ALA A 1 91 ? -23.593 -2.752 27.776 1.00 97.25 91 ALA A N 1
ATOM 715 C CA . ALA A 1 91 ? -23.150 -1.503 27.164 1.00 97.25 91 ALA A CA 1
ATOM 716 C C . ALA A 1 91 ? -21.622 -1.449 27.006 1.00 97.25 91 ALA A C 1
ATOM 718 O O . ALA A 1 91 ? -21.140 -1.066 25.941 1.00 97.25 91 ALA A O 1
ATOM 719 N N . ALA A 1 92 ? -20.861 -1.858 28.027 1.00 97.50 92 ALA A N 1
ATOM 720 C CA . ALA A 1 92 ? -19.403 -1.919 27.959 1.00 97.50 92 ALA A CA 1
ATOM 721 C C . ALA A 1 92 ? -18.922 -2.912 26.887 1.00 97.50 92 ALA A C 1
ATOM 723 O O . ALA A 1 92 ? -18.051 -2.569 26.088 1.00 97.50 92 ALA A O 1
ATOM 724 N N . ASP A 1 93 ? -19.527 -4.100 26.807 1.00 97.25 93 ASP A N 1
ATOM 725 C CA . ASP A 1 93 ? -19.206 -5.113 25.796 1.00 97.25 93 ASP A CA 1
ATOM 726 C C . ASP A 1 93 ? -19.489 -4.603 24.376 1.00 97.25 93 ASP A C 1
ATOM 728 O O . ASP A 1 93 ? -18.667 -4.781 23.471 1.00 97.25 93 ASP A O 1
ATOM 732 N N . LEU A 1 94 ? -20.621 -3.916 24.172 1.00 97.00 94 LEU A N 1
ATOM 733 C CA . LEU A 1 94 ? -20.960 -3.325 22.877 1.00 97.00 94 LEU A CA 1
ATOM 734 C C . LEU A 1 94 ? -20.005 -2.184 22.501 1.00 97.00 94 LEU A C 1
ATOM 736 O O . LEU A 1 94 ? -19.592 -2.088 21.346 1.00 97.00 94 LEU A O 1
ATOM 740 N N . ALA A 1 95 ? -19.616 -1.348 23.463 1.00 97.81 95 ALA A N 1
ATOM 741 C CA . ALA A 1 95 ? -18.620 -0.304 23.250 1.00 97.81 95 ALA A CA 1
ATOM 742 C C . ALA A 1 95 ? -17.246 -0.883 22.896 1.00 97.81 95 ALA A C 1
ATOM 744 O O . ALA A 1 95 ? -16.605 -0.414 21.953 1.00 97.81 95 ALA A O 1
ATOM 745 N N . ALA A 1 96 ? -16.819 -1.946 23.588 1.00 97.38 96 ALA A N 1
ATOM 746 C CA . ALA A 1 96 ? -15.563 -2.620 23.289 1.00 97.38 96 ALA A CA 1
ATOM 747 C C . ALA A 1 96 ? -15.596 -3.220 21.877 1.00 97.38 96 ALA A C 1
ATOM 749 O O . ALA A 1 96 ? -14.651 -3.065 21.101 1.00 97.38 96 ALA A O 1
ATOM 750 N N . TYR A 1 97 ? -16.722 -3.839 21.512 1.00 96.44 97 TYR A N 1
ATOM 751 C CA . TYR A 1 97 ? -16.950 -4.364 20.172 1.00 96.44 97 TYR A CA 1
ATOM 752 C C . TYR A 1 97 ? -16.892 -3.264 19.100 1.00 96.44 97 TYR A C 1
ATOM 754 O O . TYR A 1 97 ? -16.222 -3.446 18.086 1.00 96.44 97 TYR A O 1
ATOM 762 N N . ALA A 1 98 ? -17.549 -2.121 19.318 1.00 96.69 98 ALA A N 1
ATOM 763 C CA . ALA A 1 98 ? -17.576 -1.005 18.372 1.00 96.69 98 ALA A CA 1
ATOM 764 C C . ALA A 1 98 ? -16.190 -0.365 18.172 1.00 96.69 98 ALA A C 1
ATOM 766 O O . ALA A 1 98 ? -15.763 -0.153 17.035 1.00 96.69 98 ALA A O 1
ATOM 767 N N . GLY A 1 99 ? -15.437 -0.133 19.252 1.00 96.75 99 GLY A N 1
ATOM 768 C CA . GLY A 1 99 ? -14.070 0.384 19.150 1.00 96.75 99 GLY A CA 1
ATOM 769 C C . GLY A 1 99 ? -13.119 -0.591 18.445 1.00 96.75 99 GLY A C 1
ATOM 770 O O . GLY A 1 99 ? -12.349 -0.189 17.567 1.00 96.75 99 GLY A O 1
ATOM 771 N N . ALA A 1 100 ? -13.218 -1.893 18.740 1.00 96.06 100 ALA A N 1
ATOM 772 C CA . ALA A 1 100 ? -12.455 -2.921 18.029 1.00 96.06 100 ALA A CA 1
ATOM 773 C C . ALA A 1 100 ? -12.883 -3.054 16.555 1.00 96.06 100 ALA A C 1
ATOM 775 O O . ALA A 1 100 ? -12.035 -3.244 15.685 1.00 96.06 100 ALA A O 1
ATOM 776 N N . ALA A 1 101 ? -14.168 -2.903 16.229 1.00 94.12 101 ALA A N 1
ATOM 777 C CA . ALA A 1 101 ? -14.651 -2.897 14.847 1.00 94.12 101 ALA A CA 1
ATOM 778 C C . ALA A 1 101 ? -13.996 -1.776 14.025 1.00 94.12 101 ALA A C 1
ATOM 780 O O . ALA A 1 101 ? -13.520 -2.018 12.912 1.00 94.12 101 ALA A O 1
ATOM 781 N N . GLN A 1 102 ? -13.879 -0.577 14.602 1.00 95.25 102 GLN A N 1
ATOM 782 C CA . GLN A 1 102 ? -13.197 0.545 13.959 1.00 95.25 102 GLN A CA 1
ATOM 783 C C . GLN A 1 102 ? -11.710 0.262 13.705 1.00 95.25 102 GLN A C 1
ATOM 785 O O . GLN A 1 102 ? -11.210 0.481 12.598 1.00 95.25 102 GLN A O 1
ATOM 790 N N . GLN A 1 103 ? -11.008 -0.323 14.681 1.00 95.00 103 GLN A N 1
ATOM 791 C CA . GLN A 1 103 ? -9.623 -0.770 14.494 1.00 95.00 103 GLN A CA 1
ATOM 792 C C . GLN A 1 103 ? -9.506 -1.840 13.394 1.00 95.00 103 GLN A C 1
ATOM 794 O O . GLN A 1 103 ? -8.603 -1.772 12.559 1.00 95.00 103 GLN A O 1
ATOM 799 N N . ALA A 1 104 ? -10.421 -2.814 13.353 1.00 93.31 104 ALA A N 1
ATOM 800 C CA . ALA A 1 104 ? -10.420 -3.883 12.352 1.00 93.31 104 ALA A CA 1
ATOM 801 C C . ALA A 1 104 ? -10.627 -3.345 10.925 1.00 93.31 104 ALA A C 1
ATOM 803 O O . ALA A 1 104 ? -9.981 -3.821 9.982 1.00 93.31 104 ALA A O 1
ATOM 804 N N . ARG A 1 105 ? -11.469 -2.315 10.766 1.00 92.38 105 ARG A N 1
ATOM 805 C CA . ARG A 1 105 ? -11.663 -1.591 9.500 1.00 92.38 105 ARG A CA 1
ATOM 806 C C . ARG A 1 105 ? -10.370 -0.911 9.041 1.00 92.38 105 ARG A C 1
ATOM 808 O O . ARG A 1 105 ? -9.960 -1.097 7.898 1.00 92.38 105 ARG A O 1
ATOM 815 N N . LEU A 1 106 ? -9.684 -0.190 9.931 1.00 94.62 106 LEU A N 1
ATOM 816 C CA . LEU A 1 106 ? -8.415 0.479 9.608 1.00 94.62 106 LEU A CA 1
ATOM 817 C C . LEU A 1 106 ? -7.307 -0.523 9.244 1.00 94.62 106 LEU A C 1
ATOM 819 O O . LEU A 1 106 ? -6.625 -0.337 8.238 1.00 94.62 106 LEU A O 1
ATOM 823 N N . LEU A 1 107 ? -7.169 -1.622 9.997 1.00 94.44 107 LEU A N 1
ATOM 824 C CA . LEU A 1 107 ? -6.222 -2.705 9.684 1.00 94.44 107 LEU A CA 1
ATOM 825 C C . LEU A 1 107 ? -6.503 -3.342 8.315 1.00 94.44 107 LEU A C 1
ATOM 827 O O . LEU A 1 107 ? -5.582 -3.707 7.585 1.00 94.44 107 LEU A O 1
ATOM 831 N N . THR A 1 108 ? -7.780 -3.455 7.951 1.00 92.12 108 THR A N 1
ATOM 832 C CA . THR A 1 108 ? -8.206 -3.966 6.645 1.00 92.12 108 THR A CA 1
ATOM 833 C C . THR A 1 108 ? -7.843 -3.014 5.513 1.00 92.12 108 THR A C 1
ATOM 835 O O . THR A 1 108 ? -7.241 -3.450 4.534 1.00 92.12 108 THR A O 1
ATOM 838 N N . ASN A 1 109 ? -8.080 -1.714 5.687 1.00 94.25 109 ASN A N 1
ATOM 839 C CA . ASN A 1 109 ? -7.653 -0.693 4.729 1.00 94.25 109 ASN A CA 1
ATOM 840 C C . ASN A 1 109 ? -6.124 -0.670 4.556 1.00 94.25 109 ASN A C 1
ATOM 842 O O . ASN A 1 109 ? -5.638 -0.570 3.431 1.00 94.25 109 ASN A O 1
ATOM 846 N N . ILE A 1 110 ? -5.357 -0.827 5.644 1.00 96.19 110 ILE A N 1
ATOM 847 C CA . ILE A 1 110 ? -3.891 -0.962 5.587 1.00 96.19 110 ILE A CA 1
ATOM 848 C C . ILE A 1 110 ? -3.485 -2.191 4.769 1.00 96.19 110 ILE A C 1
ATOM 850 O O . ILE A 1 110 ? -2.598 -2.095 3.926 1.00 96.19 110 ILE A O 1
ATOM 854 N N . SER A 1 111 ? -4.139 -3.334 4.981 1.00 94.19 111 SER A N 1
ATOM 855 C CA . SER A 1 111 ? -3.871 -4.553 4.209 1.00 94.19 111 SER A CA 1
ATOM 856 C C . SER A 1 111 ? -4.139 -4.358 2.711 1.00 94.19 111 SER A C 1
ATOM 858 O O . SER A 1 111 ? -3.307 -4.743 1.890 1.00 94.19 111 SER A O 1
ATOM 860 N N . TYR A 1 112 ? -5.232 -3.677 2.344 1.00 94.94 112 TYR A N 1
ATOM 861 C CA . TYR A 1 112 ? -5.531 -3.351 0.945 1.00 94.94 112 TYR A CA 1
ATOM 862 C C . TYR A 1 112 ? -4.479 -2.439 0.317 1.00 94.94 112 TYR A C 1
ATOM 864 O O . TYR A 1 112 ? -4.031 -2.703 -0.797 1.00 94.94 112 TYR A O 1
ATOM 872 N N . LEU A 1 113 ? -4.040 -1.402 1.035 1.00 97.19 113 LEU A N 1
ATOM 873 C CA . LEU A 1 113 ? -2.964 -0.524 0.572 1.00 97.19 113 LEU A CA 1
ATOM 874 C C . LEU A 1 113 ? -1.630 -1.266 0.442 1.00 97.19 113 LEU A C 1
ATOM 876 O O . LEU A 1 113 ? -0.895 -1.035 -0.512 1.00 97.19 113 LEU A O 1
ATOM 880 N N . ASN A 1 114 ? -1.331 -2.187 1.357 1.00 97.00 114 ASN A N 1
ATOM 881 C CA . ASN A 1 114 ? -0.117 -2.995 1.294 1.00 97.00 114 ASN A CA 1
ATOM 882 C C . ASN A 1 114 ? -0.131 -3.961 0.097 1.00 97.00 114 ASN A C 1
ATOM 884 O O . ASN A 1 114 ? 0.886 -4.169 -0.562 1.00 97.00 114 ASN A O 1
ATOM 888 N N . TYR A 1 115 ? -1.294 -4.531 -0.231 1.00 96.38 115 TYR A N 1
ATOM 889 C CA . TYR A 1 115 ? -1.443 -5.297 -1.466 1.00 96.38 115 TYR A CA 1
ATOM 890 C C . TYR A 1 115 ? -1.357 -4.399 -2.711 1.00 96.38 115 TYR A C 1
ATOM 892 O O . TYR A 1 115 ? -0.814 -4.810 -3.735 1.00 96.38 115 TYR A O 1
ATOM 900 N N . GLU A 1 116 ? -1.826 -3.155 -2.635 1.00 97.19 116 GLU A N 1
ATOM 901 C CA . GLU A 1 116 ? -1.657 -2.196 -3.726 1.00 97.19 116 GLU A CA 1
ATOM 902 C C . GLU A 1 116 ? -0.175 -1.860 -3.966 1.00 97.19 116 GLU A C 1
ATOM 904 O O . GLU A 1 116 ? 0.242 -1.858 -5.119 1.00 97.19 116 GLU A O 1
ATOM 909 N N . MET A 1 117 ? 0.650 -1.701 -2.922 1.00 98.00 117 MET A N 1
ATOM 910 C CA . MET A 1 117 ? 2.120 -1.594 -3.056 1.00 98.00 117 MET A CA 1
ATOM 911 C C . MET A 1 117 ? 2.682 -2.795 -3.836 1.00 98.00 117 MET A C 1
ATOM 913 O O . MET A 1 117 ? 3.348 -2.671 -4.865 1.00 98.00 117 MET A O 1
ATOM 917 N N . ARG A 1 118 ? 2.274 -4.011 -3.453 1.00 96.50 118 ARG A N 1
ATOM 918 C CA . ARG A 1 118 ? 2.639 -5.233 -4.183 1.00 96.50 118 ARG A CA 1
ATOM 919 C C . ARG A 1 118 ? 2.230 -5.190 -5.665 1.00 96.50 118 ARG A C 1
ATOM 921 O O . ARG A 1 118 ? 3.009 -5.626 -6.519 1.00 96.50 118 ARG A O 1
ATOM 928 N N . ARG A 1 119 ? 1.039 -4.678 -5.996 1.00 96.62 119 ARG A N 1
ATOM 929 C CA . ARG A 1 119 ? 0.572 -4.523 -7.388 1.00 96.62 119 ARG A CA 1
ATOM 930 C C . ARG A 1 119 ? 1.401 -3.512 -8.171 1.00 96.62 119 ARG A C 1
ATOM 932 O O . ARG A 1 119 ? 1.708 -3.772 -9.332 1.00 96.62 119 ARG A O 1
ATOM 939 N N . GLN A 1 120 ? 1.801 -2.404 -7.558 1.00 97.44 120 GLN A N 1
ATOM 940 C CA . GLN A 1 120 ? 2.627 -1.389 -8.216 1.00 97.44 120 GLN A CA 1
ATOM 941 C C . GLN A 1 120 ? 4.028 -1.923 -8.519 1.00 97.44 120 GLN A C 1
ATOM 943 O O . GLN A 1 120 ? 4.533 -1.743 -9.632 1.00 97.44 120 GLN A O 1
ATOM 948 N N . TYR A 1 121 ? 4.594 -2.723 -7.616 1.00 97.81 121 TYR A N 1
ATOM 949 C CA . TYR A 1 121 ? 5.823 -3.451 -7.905 1.00 97.81 121 TYR A CA 1
ATOM 950 C C . TYR A 1 121 ? 5.665 -4.473 -9.047 1.00 97.81 121 TYR A C 1
ATOM 952 O O . TYR A 1 121 ? 6.500 -4.518 -9.951 1.00 97.81 121 TYR A O 1
ATOM 960 N N . LYS A 1 122 ? 4.562 -5.237 -9.096 1.00 97.56 122 LYS A N 1
ATOM 961 C CA . LYS A 1 122 ? 4.251 -6.121 -10.243 1.00 97.56 122 LYS A CA 1
ATOM 962 C C . LYS A 1 122 ? 4.097 -5.350 -11.555 1.00 97.56 122 LYS A C 1
ATOM 964 O O . LYS A 1 122 ? 4.601 -5.799 -12.582 1.00 97.56 122 LYS A O 1
ATOM 969 N N . LYS A 1 123 ? 3.427 -4.192 -11.536 1.00 96.81 123 LYS A N 1
ATOM 970 C CA . LYS A 1 123 ? 3.276 -3.304 -12.700 1.00 96.81 123 LYS A CA 1
ATOM 971 C C . LYS A 1 123 ? 4.644 -2.877 -13.223 1.00 96.81 123 LYS A C 1
ATOM 973 O O . LYS A 1 123 ? 4.892 -2.973 -14.424 1.00 96.81 123 LYS A O 1
ATOM 978 N N . PHE A 1 124 ? 5.544 -2.461 -12.332 1.00 97.81 124 PHE A N 1
ATOM 979 C CA . PHE A 1 124 ? 6.922 -2.142 -12.691 1.00 97.81 124 PHE A CA 1
ATOM 980 C C . PHE A 1 124 ? 7.655 -3.350 -13.288 1.00 97.81 124 PHE A C 1
ATOM 982 O O . PHE A 1 124 ? 8.245 -3.234 -14.360 1.00 97.81 124 PHE A O 1
ATOM 989 N N . LEU A 1 125 ? 7.566 -4.522 -12.657 1.00 97.75 125 LEU A N 1
ATOM 990 C CA . LEU A 1 125 ? 8.191 -5.741 -13.172 1.00 97.75 125 LEU A CA 1
ATOM 991 C C . LEU A 1 125 ? 7.655 -6.147 -14.538 1.00 97.75 125 LEU A C 1
ATOM 993 O O . LEU A 1 125 ? 8.431 -6.563 -15.386 1.00 97.75 125 LEU A O 1
ATOM 997 N N . PHE A 1 126 ? 6.363 -5.985 -14.794 1.00 97.38 126 PHE A N 1
ATOM 998 C CA . PHE A 1 126 ? 5.798 -6.228 -16.114 1.00 97.38 126 PHE A CA 1
ATOM 999 C C . PHE A 1 126 ? 6.365 -5.267 -17.163 1.00 97.38 126 PHE A C 1
ATOM 1001 O O . PHE A 1 126 ? 6.775 -5.707 -18.237 1.00 97.38 126 PHE A O 1
ATOM 1008 N N . ARG A 1 127 ? 6.468 -3.969 -16.849 1.00 97.00 127 ARG A N 1
ATOM 1009 C CA . ARG A 1 127 ? 7.131 -2.996 -17.735 1.00 97.00 127 ARG A CA 1
ATOM 1010 C C . ARG A 1 127 ? 8.566 -3.412 -18.018 1.00 97.00 127 ARG A C 1
ATOM 1012 O O . ARG A 1 127 ? 8.980 -3.477 -19.168 1.00 97.00 127 ARG A O 1
ATOM 1019 N N . TYR A 1 128 ? 9.293 -3.759 -16.968 1.00 97.69 128 TYR A N 1
ATOM 1020 C CA . TYR A 1 128 ? 10.704 -4.076 -17.042 1.00 97.69 128 TYR A CA 1
ATOM 1021 C C . TYR A 1 128 ? 10.977 -5.400 -17.775 1.00 97.69 128 TYR A C 1
ATOM 1023 O O . TYR A 1 128 ? 11.699 -5.409 -18.767 1.00 97.69 128 TYR A O 1
ATOM 1031 N N . TYR A 1 129 ? 10.358 -6.504 -17.350 1.00 97.12 129 TYR A N 1
ATOM 1032 C CA . TYR A 1 129 ? 10.582 -7.846 -17.897 1.00 97.12 129 TYR A CA 1
ATOM 1033 C C . TYR A 1 129 ? 9.876 -8.085 -19.228 1.00 97.12 129 TYR A C 1
ATOM 1035 O O . TYR A 1 129 ? 10.433 -8.780 -20.067 1.00 97.12 129 TYR A O 1
ATOM 1043 N N . VAL A 1 130 ? 8.666 -7.555 -19.432 1.00 95.75 130 VAL A N 1
ATOM 1044 C CA . VAL A 1 130 ? 7.860 -7.855 -20.627 1.00 95.75 130 VAL A CA 1
ATOM 1045 C C . VAL A 1 130 ? 7.998 -6.738 -21.651 1.00 95.75 130 VAL A C 1
ATOM 1047 O O . VAL A 1 130 ? 8.573 -6.957 -22.713 1.00 95.75 130 VAL A O 1
ATOM 1050 N N . ILE A 1 131 ? 7.541 -5.524 -21.334 1.00 95.31 131 ILE A N 1
ATOM 1051 C CA . ILE A 1 131 ? 7.529 -4.413 -22.306 1.00 95.31 131 ILE A CA 1
ATOM 1052 C C . ILE A 1 131 ? 8.954 -4.028 -22.718 1.00 95.31 131 ILE A C 1
ATOM 1054 O O . ILE A 1 131 ? 9.228 -3.836 -23.898 1.00 95.31 131 ILE A O 1
ATOM 1058 N N . GLY A 1 132 ? 9.876 -3.962 -21.759 1.00 95.75 132 GLY A N 1
ATOM 1059 C CA . GLY A 1 132 ? 11.265 -3.592 -22.003 1.00 95.75 132 GLY A CA 1
ATOM 1060 C C . GLY A 1 132 ? 12.056 -4.629 -22.797 1.00 95.75 132 GLY A C 1
ATOM 1061 O O . GLY A 1 132 ? 13.089 -4.279 -23.344 1.00 95.75 132 GLY A O 1
ATOM 1062 N N . ASN A 1 133 ? 11.602 -5.883 -22.886 1.00 95.31 133 ASN A N 1
ATOM 1063 C CA . ASN A 1 133 ? 12.364 -6.953 -23.538 1.00 95.31 133 ASN A CA 1
ATOM 1064 C C . ASN A 1 133 ? 11.633 -7.599 -24.723 1.00 95.31 133 ASN A C 1
ATOM 1066 O O . ASN A 1 133 ? 12.247 -8.381 -25.441 1.00 95.31 133 ASN A O 1
ATOM 1070 N N . MET A 1 134 ? 10.361 -7.271 -24.982 1.00 92.38 134 MET A N 1
ATOM 1071 C CA . MET A 1 134 ? 9.575 -7.895 -26.060 1.00 92.38 134 MET A CA 1
ATOM 1072 C C . MET A 1 134 ? 10.146 -7.676 -27.467 1.00 92.38 134 MET A C 1
ATOM 1074 O O . MET A 1 134 ? 9.809 -8.422 -28.386 1.00 92.38 134 MET A O 1
ATOM 1078 N N . ALA A 1 135 ? 10.996 -6.660 -27.641 1.00 92.00 135 ALA A N 1
ATOM 1079 C CA . ALA A 1 135 ? 11.699 -6.409 -28.889 1.00 92.00 135 ALA A CA 1
ATOM 1080 C C . ALA A 1 135 ? 12.866 -7.377 -29.123 1.00 92.00 135 ALA A C 1
ATOM 1082 O O . ALA A 1 135 ? 13.375 -7.415 -30.228 1.00 92.00 135 ALA A O 1
ATOM 1083 N N . GLN A 1 136 ? 13.310 -8.157 -28.137 1.00 91.88 136 GLN A N 1
ATOM 1084 C CA . GLN A 1 136 ? 14.394 -9.123 -28.324 1.00 91.88 136 GLN A CA 1
ATOM 1085 C C . GLN A 1 136 ? 13.877 -10.399 -29.008 1.00 91.88 136 GLN A C 1
ATOM 1087 O O . GLN A 1 136 ? 12.854 -10.955 -28.610 1.00 91.88 136 GLN A O 1
ATOM 1092 N N . ASP A 1 137 ? 14.619 -10.950 -29.974 1.00 90.00 137 ASP A N 1
ATOM 1093 C CA . ASP A 1 137 ? 14.219 -12.177 -30.694 1.00 90.00 137 ASP A CA 1
ATOM 1094 C C . ASP A 1 137 ? 14.163 -13.406 -29.771 1.00 90.00 137 ASP A C 1
ATOM 1096 O O . ASP A 1 137 ? 13.494 -14.404 -30.040 1.00 90.00 137 ASP A O 1
ATOM 1100 N N . SER A 1 138 ? 14.876 -13.335 -28.650 1.00 90.31 138 SER A N 1
ATOM 1101 C CA . SER A 1 138 ? 14.917 -14.395 -27.651 1.00 90.31 138 SER A CA 1
ATOM 1102 C C . SER A 1 138 ? 13.803 -14.337 -26.608 1.00 90.31 138 SER A C 1
ATOM 1104 O O . SER A 1 138 ? 13.682 -15.268 -25.808 1.00 90.31 138 SER A O 1
ATOM 1106 N N . PHE A 1 139 ? 13.004 -13.269 -26.608 1.00 92.50 139 PHE A N 1
ATOM 1107 C CA . PHE A 1 139 ? 11.905 -13.101 -25.672 1.00 92.50 139 PHE A CA 1
ATOM 1108 C C . PHE A 1 139 ? 10.782 -14.117 -25.965 1.00 92.50 139 PHE A C 1
ATOM 1110 O O . PHE A 1 139 ? 10.416 -14.310 -27.131 1.00 92.50 139 PHE A O 1
ATOM 1117 N N . PRO A 1 140 ? 10.220 -14.798 -24.945 1.00 91.19 140 PRO A N 1
ATOM 1118 C CA . PRO A 1 140 ? 9.194 -15.812 -25.156 1.00 91.19 140 PRO A CA 1
ATOM 1119 C C . PRO A 1 140 ? 7.906 -15.190 -25.713 1.00 91.19 140 PRO A C 1
ATOM 1121 O O . PRO A 1 140 ? 7.233 -14.407 -25.049 1.00 91.19 140 PRO A O 1
ATOM 1124 N N . LYS A 1 141 ? 7.523 -15.597 -26.929 1.00 89.00 141 LYS A N 1
ATOM 1125 C CA . LYS A 1 141 ? 6.257 -15.192 -27.576 1.00 89.00 141 LYS A CA 1
ATOM 1126 C C . LYS A 1 141 ? 5.062 -16.073 -27.181 1.00 89.00 141 LYS A C 1
ATOM 1128 O O . LYS A 1 141 ? 3.984 -15.946 -27.749 1.00 89.00 141 LYS A O 1
ATOM 1133 N N . GLY A 1 142 ? 5.261 -16.981 -26.229 1.00 87.38 142 GLY A N 1
ATOM 1134 C CA . GLY A 1 142 ? 4.261 -17.907 -25.711 1.00 87.38 142 GLY A CA 1
ATOM 1135 C C . GLY A 1 142 ? 4.795 -18.656 -24.487 1.00 87.38 142 GLY A C 1
ATOM 1136 O O . GLY A 1 142 ? 5.984 -18.541 -24.178 1.00 87.38 142 GLY A O 1
ATOM 1137 N N . PRO A 1 143 ? 3.934 -19.393 -23.767 1.00 86.62 143 PRO A N 1
ATOM 1138 C CA . PRO A 1 143 ? 4.340 -20.121 -22.573 1.00 86.62 143 PRO A CA 1
ATOM 1139 C C . PRO A 1 143 ? 5.351 -21.217 -22.933 1.00 86.62 143 PRO A C 1
ATOM 1141 O O . PRO A 1 143 ? 5.072 -22.096 -23.747 1.00 86.62 143 PRO A O 1
ATOM 1144 N N . ALA A 1 144 ? 6.521 -21.168 -22.307 1.00 91.69 144 ALA A N 1
ATOM 1145 C CA . ALA A 1 144 ? 7.570 -22.175 -22.424 1.00 91.69 144 ALA A CA 1
ATOM 1146 C C . ALA A 1 144 ? 8.193 -22.437 -21.049 1.00 91.69 144 ALA A C 1
ATOM 1148 O O . ALA A 1 144 ? 8.034 -21.642 -20.132 1.00 91.69 144 ALA A O 1
ATOM 1149 N N . ASN A 1 145 ? 8.891 -23.556 -20.877 1.00 91.19 145 ASN A N 1
ATOM 1150 C CA . ASN A 1 145 ? 9.518 -23.879 -19.595 1.00 91.19 145 ASN A CA 1
ATOM 1151 C C . ASN A 1 145 ? 10.945 -23.323 -19.517 1.00 91.19 145 ASN A C 1
ATOM 1153 O O . ASN A 1 145 ? 11.687 -23.350 -20.499 1.00 91.19 145 ASN A O 1
ATOM 1157 N N . GLY A 1 146 ? 11.351 -22.910 -18.317 1.00 92.25 146 GLY A N 1
ATOM 1158 C CA . GLY A 1 146 ? 12.729 -22.533 -18.009 1.00 92.25 146 GLY A CA 1
ATOM 1159 C C . GLY A 1 146 ? 12.985 -21.022 -17.980 1.00 92.25 146 GLY A C 1
ATOM 1160 O O . GLY A 1 146 ? 12.055 -20.221 -18.095 1.00 92.25 146 GLY A O 1
ATOM 1161 N N . PRO A 1 147 ? 14.253 -20.622 -17.778 1.00 93.06 147 PRO A N 1
ATOM 1162 C CA . PRO A 1 147 ? 14.631 -19.224 -17.630 1.00 93.06 147 PRO A CA 1
ATOM 1163 C C . PRO A 1 147 ? 14.593 -18.471 -18.949 1.00 93.06 147 PRO A C 1
ATOM 1165 O O . PRO A 1 147 ? 14.985 -19.010 -19.988 1.00 93.06 147 PRO A O 1
ATOM 1168 N N . VAL A 1 148 ? 14.181 -17.207 -18.914 1.00 92.94 148 VAL A N 1
ATOM 1169 C CA . VAL A 1 148 ? 14.295 -16.333 -20.082 1.00 92.94 148 VAL A CA 1
ATOM 1170 C C . VAL A 1 148 ? 15.790 -16.131 -20.405 1.00 92.94 148 VAL A C 1
ATOM 1172 O O . VAL A 1 148 ? 16.607 -15.892 -19.510 1.00 92.94 148 VAL A O 1
ATOM 1175 N N . PRO A 1 149 ? 16.216 -16.299 -21.670 1.00 89.56 149 PRO A N 1
ATOM 1176 C CA . PRO A 1 149 ? 17.636 -16.259 -22.022 1.00 89.56 149 PRO A CA 1
ATOM 1177 C C . PRO A 1 149 ? 18.257 -14.849 -22.041 1.00 89.56 149 PRO A C 1
ATOM 1179 O O . PRO A 1 149 ? 19.484 -14.773 -22.079 1.00 89.56 149 PRO A O 1
ATOM 1182 N N . TRP A 1 150 ? 17.447 -13.779 -22.024 1.00 91.75 150 TRP A N 1
ATOM 1183 C CA . TRP A 1 150 ? 17.836 -12.355 -22.095 1.00 91.75 150 TRP A CA 1
ATOM 1184 C C . TRP A 1 150 ? 19.018 -12.098 -23.036 1.00 91.75 150 TRP A C 1
ATOM 1186 O O . TRP A 1 150 ? 20.179 -12.031 -22.620 1.00 91.75 150 TRP A O 1
ATOM 1196 N N . ARG A 1 151 ? 18.742 -12.024 -24.337 1.00 89.19 151 ARG A N 1
ATOM 1197 C CA . ARG A 1 151 ? 19.768 -11.856 -25.375 1.00 89.19 151 ARG A CA 1
ATOM 1198 C C . ARG A 1 151 ? 19.197 -11.136 -26.598 1.00 89.19 151 ARG A C 1
ATOM 1200 O O . ARG A 1 151 ? 18.025 -11.356 -26.917 1.00 89.19 151 ARG A O 1
ATOM 1207 N N . PRO A 1 152 ? 20.012 -10.341 -27.312 1.00 86.75 152 PRO A N 1
ATOM 1208 C CA . PRO A 1 152 ? 19.537 -9.541 -28.439 1.00 86.75 152 PRO A CA 1
ATOM 1209 C C . PRO A 1 152 ? 19.005 -10.418 -29.578 1.00 86.75 152 PRO A C 1
ATOM 1211 O O . PRO A 1 152 ? 17.955 -10.143 -30.149 1.00 86.75 152 PRO A O 1
ATOM 1214 N N . SER A 1 153 ? 19.694 -11.524 -29.868 1.00 84.19 153 SER A N 1
ATOM 1215 C CA . SER A 1 153 ? 19.368 -12.434 -30.966 1.00 84.19 153 SER A CA 1
ATOM 1216 C C . SER A 1 153 ? 19.378 -13.900 -30.518 1.00 84.19 153 SER A C 1
ATOM 1218 O O . SER A 1 153 ? 19.903 -14.244 -29.458 1.00 84.19 153 SER A O 1
ATOM 1220 N N . ARG A 1 154 ? 18.805 -14.799 -31.330 1.00 74.88 154 ARG A N 1
ATOM 1221 C CA . ARG A 1 154 ? 18.889 -16.258 -31.132 1.00 74.88 154 ARG A CA 1
ATOM 1222 C C . ARG A 1 154 ? 20.309 -16.815 -31.257 1.00 74.88 154 ARG A C 1
ATOM 1224 O O . ARG A 1 154 ? 20.542 -17.932 -30.780 1.00 74.88 154 ARG A O 1
ATOM 1231 N N . TYR A 1 155 ? 21.239 -16.067 -31.846 1.00 73.94 155 TYR A N 1
ATOM 1232 C CA . TYR A 1 155 ? 22.657 -16.430 -31.875 1.00 73.94 155 TYR A CA 1
ATOM 1233 C C . TYR A 1 155 ? 23.250 -16.421 -30.455 1.00 73.94 155 TYR A C 1
ATOM 1235 O O . TYR A 1 155 ? 22.804 -15.678 -29.580 1.00 73.94 155 TYR A O 1
ATOM 1243 N N . LYS A 1 156 ? 24.180 -17.340 -30.169 1.00 68.38 156 LYS A N 1
ATOM 1244 C CA . LYS A 1 156 ? 24.601 -17.670 -28.792 1.00 68.38 156 LYS A CA 1
ATOM 1245 C C . LYS A 1 156 ? 25.678 -16.739 -28.219 1.00 68.38 156 LYS A C 1
ATOM 1247 O O . LYS A 1 156 ? 26.039 -16.905 -27.058 1.00 68.38 156 LYS A O 1
ATOM 1252 N N . ASP A 1 157 ? 26.151 -15.767 -28.991 1.00 75.50 157 ASP A N 1
ATOM 1253 C CA . ASP A 1 157 ? 27.428 -15.104 -28.702 1.00 75.50 157 ASP A CA 1
ATOM 1254 C C . ASP A 1 157 ? 27.310 -13.929 -27.719 1.00 75.50 157 ASP A C 1
ATOM 1256 O O . ASP A 1 157 ? 28.296 -13.553 -27.088 1.00 75.50 157 ASP A O 1
ATOM 1260 N N . ILE A 1 158 ? 26.107 -13.369 -27.536 1.00 79.12 158 ILE A N 1
ATOM 1261 C CA . ILE A 1 158 ? 25.848 -12.283 -26.581 1.00 79.12 158 ILE A CA 1
ATOM 1262 C C . ILE A 1 158 ? 24.644 -12.649 -25.717 1.00 79.12 158 ILE A C 1
ATOM 1264 O O . ILE A 1 158 ? 23.566 -12.943 -26.228 1.00 79.12 158 ILE A O 1
ATOM 1268 N N . THR A 1 159 ? 24.817 -12.611 -24.396 1.00 85.94 159 THR A N 1
ATOM 1269 C CA . THR A 1 159 ? 23.735 -12.759 -23.416 1.00 85.94 159 THR A CA 1
ATOM 1270 C C . THR A 1 159 ? 23.856 -11.677 -22.356 1.00 85.94 159 THR A C 1
ATOM 1272 O O . THR A 1 159 ? 24.928 -11.463 -21.793 1.00 85.94 159 THR A O 1
ATOM 1275 N N . TYR A 1 160 ? 22.743 -11.003 -22.084 1.00 87.56 160 TYR A N 1
ATOM 1276 C CA . TYR A 1 160 ? 22.644 -10.002 -21.029 1.00 87.56 160 TYR A CA 1
ATOM 1277 C C . TYR A 1 160 ? 22.475 -10.648 -19.655 1.00 87.56 160 TYR A C 1
ATOM 1279 O O . TYR A 1 160 ? 22.861 -10.061 -18.653 1.00 87.56 160 TYR A O 1
ATOM 1287 N N . GLN A 1 161 ? 21.924 -11.870 -19.599 1.00 87.81 161 GLN A N 1
ATOM 1288 C CA . GLN A 1 161 ? 21.616 -12.651 -18.384 1.00 87.81 161 GLN A CA 1
ATOM 1289 C C . GLN A 1 161 ? 20.590 -12.039 -17.426 1.00 87.81 161 GLN A C 1
ATOM 1291 O O . GLN A 1 161 ? 20.025 -12.755 -16.592 1.00 87.81 161 GLN A O 1
ATOM 1296 N N . VAL A 1 162 ? 20.351 -10.742 -17.552 1.00 92.31 162 VAL A N 1
ATOM 1297 C CA . VAL A 1 162 ? 19.348 -9.958 -16.852 1.00 92.31 162 VAL A CA 1
ATOM 1298 C C . VAL A 1 162 ? 18.428 -9.309 -17.884 1.00 92.31 162 VAL A C 1
ATOM 1300 O O . VAL A 1 162 ? 18.859 -9.081 -19.016 1.00 92.31 162 VAL A O 1
ATOM 1303 N N . PRO A 1 163 ? 17.169 -9.017 -17.529 1.00 95.06 163 PRO A N 1
ATOM 1304 C CA . PRO A 1 163 ? 16.314 -8.173 -18.357 1.00 95.06 163 PRO A CA 1
ATOM 1305 C C . PRO A 1 163 ? 16.991 -6.823 -18.615 1.00 95.06 163 PRO A C 1
ATOM 1307 O O . PRO A 1 163 ? 17.558 -6.223 -17.703 1.00 95.06 163 PRO A O 1
ATOM 1310 N N . VAL A 1 164 ? 16.906 -6.344 -19.854 1.00 94.81 164 VAL A N 1
ATOM 1311 C CA . VAL A 1 164 ? 17.463 -5.057 -20.281 1.00 94.81 164 VAL A CA 1
ATOM 1312 C C . VAL A 1 164 ? 16.405 -4.324 -21.085 1.00 94.81 164 VAL A C 1
ATOM 1314 O O . VAL A 1 164 ? 15.913 -4.848 -22.083 1.00 94.81 164 VAL A O 1
ATOM 1317 N N . VAL A 1 165 ? 16.069 -3.104 -20.668 1.00 96.69 165 VAL A N 1
ATOM 1318 C CA . VAL A 1 165 ? 15.107 -2.269 -21.392 1.00 96.69 165 VAL A CA 1
ATOM 1319 C C . VAL A 1 165 ? 15.687 -1.881 -22.749 1.00 96.69 165 VAL A C 1
ATOM 1321 O O . VAL A 1 165 ? 16.653 -1.124 -22.828 1.00 96.69 165 VAL A O 1
ATOM 1324 N N . CYS A 1 166 ? 15.073 -2.393 -23.809 1.00 95.44 166 CYS A N 1
ATOM 1325 C CA . CYS A 1 166 ? 15.282 -1.999 -25.188 1.00 95.44 166 CYS A CA 1
ATOM 1326 C C . CYS A 1 166 ? 13.934 -1.951 -25.909 1.00 95.44 166 CYS A C 1
ATOM 1328 O O . CYS A 1 166 ? 13.292 -2.976 -26.144 1.00 95.44 166 CYS A O 1
ATOM 1330 N N . ILE A 1 167 ? 13.494 -0.742 -26.239 1.00 91.62 167 ILE A N 1
ATOM 1331 C CA . ILE A 1 167 ? 12.207 -0.494 -26.892 1.00 91.62 167 ILE A CA 1
ATOM 1332 C C . ILE A 1 167 ? 12.484 -0.125 -28.337 1.00 91.62 167 ILE A C 1
ATOM 1334 O O . ILE A 1 167 ? 13.417 0.626 -28.578 1.00 91.62 167 ILE A O 1
ATOM 1338 N N . ILE A 1 168 ? 11.677 -0.616 -29.277 1.00 89.75 168 ILE A N 1
ATOM 1339 C CA . ILE A 1 168 ? 11.720 -0.220 -30.690 1.00 89.75 168 ILE A CA 1
ATOM 1340 C C . ILE A 1 168 ? 10.478 0.591 -31.045 1.00 89.75 168 ILE A C 1
ATOM 1342 O O . ILE A 1 168 ? 9.389 0.326 -30.535 1.00 89.75 168 ILE A O 1
ATOM 1346 N N . TYR A 1 169 ? 10.644 1.556 -31.944 1.00 80.06 169 TYR A N 1
ATOM 1347 C CA . TYR A 1 169 ? 9.554 2.413 -32.429 1.00 80.06 169 TYR A CA 1
ATOM 1348 C C . TYR A 1 169 ? 9.136 2.088 -33.866 1.00 80.06 169 TYR A C 1
ATOM 1350 O O . TYR A 1 169 ? 8.090 2.540 -34.321 1.00 80.06 169 TYR A O 1
ATOM 1358 N N . ASN A 1 170 ? 9.938 1.284 -34.569 1.00 79.12 170 ASN A N 1
ATOM 1359 C CA . ASN A 1 170 ? 9.667 0.812 -35.917 1.00 79.12 170 ASN A CA 1
ATOM 1360 C C . ASN A 1 170 ? 9.685 -0.724 -35.930 1.00 79.12 170 ASN A C 1
ATOM 1362 O O . ASN A 1 170 ? 10.577 -1.343 -35.355 1.00 79.12 170 ASN A O 1
ATOM 1366 N N . GLY A 1 171 ? 8.697 -1.337 -36.582 1.00 72.56 171 GLY A N 1
ATOM 1367 C CA . GLY A 1 171 ? 8.624 -2.789 -36.741 1.00 72.56 171 GLY A CA 1
ATOM 1368 C C . GLY A 1 171 ? 9.632 -3.356 -37.747 1.00 72.56 171 GLY A C 1
ATOM 1369 O O . GLY A 1 171 ? 9.917 -4.550 -37.682 1.00 72.56 171 GLY A O 1
ATOM 1370 N N . THR A 1 172 ? 10.170 -2.536 -38.660 1.00 80.69 172 THR A N 1
ATOM 1371 C CA . THR A 1 172 ? 11.144 -2.992 -39.671 1.00 80.69 172 THR A CA 1
ATOM 1372 C C . THR A 1 172 ? 12.582 -2.975 -39.161 1.00 80.69 172 THR A C 1
ATOM 1374 O O . THR A 1 172 ? 13.362 -3.851 -39.526 1.00 80.69 172 THR A O 1
ATOM 1377 N N . ASP A 1 173 ? 12.910 -2.031 -38.275 1.00 83.38 173 ASP A N 1
ATOM 1378 C CA . ASP A 1 173 ? 14.281 -1.779 -37.828 1.00 83.38 173 ASP A CA 1
ATOM 1379 C C . ASP A 1 173 ? 14.404 -2.066 -36.335 1.00 83.38 173 ASP A C 1
ATOM 1381 O O . ASP A 1 173 ? 14.041 -1.255 -35.481 1.00 83.38 173 ASP A O 1
ATOM 1385 N N . ASN A 1 174 ? 14.925 -3.248 -36.015 1.00 88.56 174 ASN A N 1
ATOM 1386 C CA . ASN A 1 174 ? 15.069 -3.689 -34.638 1.00 88.56 174 ASN A CA 1
ATOM 1387 C C . ASN A 1 174 ? 16.530 -3.653 -34.185 1.00 88.56 174 ASN A C 1
ATOM 1389 O O . ASN A 1 174 ? 17.252 -4.651 -34.245 1.00 88.56 174 ASN A O 1
ATOM 1393 N N . TYR A 1 175 ? 16.950 -2.497 -33.677 1.00 90.56 175 TYR A N 1
ATOM 1394 C CA . TYR A 1 175 ? 18.284 -2.341 -33.105 1.00 90.56 175 TYR A CA 1
ATOM 1395 C C . TYR A 1 175 ? 18.498 -3.168 -31.834 1.00 90.56 175 TYR A C 1
ATOM 1397 O O . TYR A 1 175 ? 19.638 -3.465 -31.502 1.00 90.56 175 TYR A O 1
ATOM 1405 N N . CYS A 1 176 ? 17.446 -3.626 -31.147 1.00 92.31 176 CYS A N 1
ATOM 1406 C CA . CYS A 1 176 ? 17.602 -4.508 -29.985 1.00 92.31 176 CYS A CA 1
ATOM 1407 C C . CYS A 1 176 ? 18.199 -5.872 -30.351 1.00 92.31 176 CYS A C 1
ATOM 1409 O O . CYS A 1 176 ? 18.619 -6.607 -29.462 1.00 92.31 176 CYS A O 1
ATOM 1411 N N . HIS A 1 177 ? 18.239 -6.221 -31.642 1.00 90.94 177 HIS A N 1
ATOM 1412 C CA . HIS A 1 177 ? 18.892 -7.429 -32.145 1.00 90.94 177 HIS A CA 1
ATOM 1413 C C . HIS A 1 177 ? 20.357 -7.217 -32.529 1.00 90.94 177 HIS A C 1
ATOM 1415 O O . HIS A 1 177 ? 21.067 -8.192 -32.787 1.00 90.94 177 HIS A O 1
ATOM 1421 N N . MET A 1 178 ? 20.808 -5.965 -32.609 1.00 86.69 178 MET A N 1
ATOM 1422 C CA . MET A 1 178 ? 22.137 -5.645 -33.102 1.00 86.69 178 MET A CA 1
ATOM 1423 C C . MET A 1 178 ? 23.190 -5.977 -32.053 1.00 86.69 178 MET A C 1
ATOM 1425 O O . MET A 1 178 ? 23.139 -5.518 -30.916 1.00 86.69 178 MET A O 1
ATOM 1429 N N . THR A 1 179 ? 24.173 -6.776 -32.455 1.00 86.88 179 THR A N 1
ATOM 1430 C CA . THR A 1 179 ? 25.335 -7.116 -31.628 1.00 86.88 179 THR A CA 1
ATOM 1431 C C . THR A 1 179 ? 26.469 -6.111 -31.788 1.00 86.88 179 THR A C 1
ATOM 1433 O O . THR A 1 179 ? 27.288 -5.966 -30.889 1.00 86.88 179 THR A O 1
ATOM 1436 N N . GLU A 1 180 ? 26.524 -5.443 -32.938 1.00 88.19 180 GLU A N 1
ATOM 1437 C CA . GLU A 1 180 ? 27.499 -4.417 -33.290 1.00 88.19 180 GLU A CA 1
ATOM 1438 C C . GLU A 1 180 ? 26.981 -3.649 -34.511 1.00 88.19 180 GLU A C 1
ATOM 1440 O O . GLU A 1 180 ? 26.462 -4.256 -35.449 1.00 88.19 180 GLU A O 1
ATOM 1445 N N . LEU A 1 181 ? 27.130 -2.323 -34.507 1.00 88.81 181 LEU A N 1
ATOM 1446 C CA . LEU A 1 181 ? 27.011 -1.505 -35.709 1.00 88.81 181 LEU A CA 1
ATOM 1447 C C . LEU A 1 181 ? 28.419 -1.077 -36.135 1.00 88.81 181 LEU A C 1
ATOM 1449 O O . LEU A 1 181 ? 29.002 -0.202 -35.475 1.00 88.81 181 LEU A O 1
ATOM 1453 N N . PRO A 1 182 ? 28.982 -1.666 -37.202 1.00 89.94 182 PRO A N 1
ATOM 1454 C CA . PRO A 1 182 ? 30.300 -1.271 -37.672 1.00 89.94 182 PRO A CA 1
ATOM 1455 C C . PRO A 1 182 ? 30.293 0.194 -38.124 1.00 89.94 182 PRO A C 1
ATOM 1457 O O . PRO A 1 182 ? 29.267 0.720 -38.566 1.00 89.94 182 PRO A O 1
ATOM 1460 N N . GLN A 1 183 ? 31.439 0.857 -37.981 1.00 90.75 183 GLN A N 1
ATOM 1461 C CA . GLN A 1 183 ? 31.674 2.181 -38.557 1.00 90.75 183 GLN A CA 1
ATOM 1462 C C . GLN A 1 183 ? 31.529 2.165 -40.081 1.00 90.75 183 GLN A C 1
ATOM 1464 O O . GLN A 1 183 ? 31.825 1.160 -40.736 1.00 90.75 183 GLN A O 1
ATOM 1469 N N . ILE A 1 184 ? 31.118 3.295 -40.655 1.00 90.56 184 ILE A N 1
ATOM 1470 C CA . ILE A 1 184 ? 31.116 3.464 -42.107 1.00 90.56 184 ILE A CA 1
ATOM 1471 C C . ILE A 1 184 ? 32.567 3.611 -42.571 1.00 90.56 184 ILE A C 1
ATOM 1473 O O . ILE A 1 184 ? 33.304 4.475 -42.098 1.00 90.56 184 ILE A O 1
ATOM 1477 N N . MET A 1 185 ? 32.999 2.754 -43.501 1.00 89.94 185 MET A N 1
ATOM 1478 C CA . MET A 1 185 ? 34.332 2.868 -44.093 1.00 89.94 185 MET A CA 1
ATOM 1479 C C . MET A 1 185 ? 34.360 4.053 -45.057 1.00 89.94 185 MET A C 1
ATOM 1481 O O . MET A 1 185 ? 33.869 3.967 -46.182 1.00 89.94 185 MET A O 1
ATOM 1485 N N . ILE A 1 186 ? 34.930 5.164 -44.598 1.00 88.69 186 ILE A N 1
ATOM 1486 C CA . ILE A 1 186 ? 35.098 6.378 -45.396 1.00 88.69 186 ILE A CA 1
ATOM 1487 C C . ILE A 1 186 ? 36.414 6.256 -46.182 1.00 88.69 186 ILE A C 1
ATOM 1489 O O . ILE A 1 186 ? 37.474 6.120 -45.559 1.00 88.69 186 ILE A O 1
ATOM 1493 N N . PRO A 1 187 ? 36.387 6.276 -47.529 1.00 89.25 187 PRO A N 1
ATOM 1494 C CA . PRO A 1 187 ? 37.605 6.227 -48.327 1.00 89.25 187 PRO A CA 1
ATOM 1495 C C . PRO A 1 187 ? 38.446 7.498 -48.115 1.00 89.25 187 PRO A C 1
ATOM 1497 O O . PRO A 1 187 ? 37.905 8.557 -47.788 1.00 89.25 187 PRO A O 1
ATOM 1500 N N . PRO A 1 188 ? 39.774 7.438 -48.304 1.00 88.06 188 PRO A N 1
ATOM 1501 C CA . PRO A 1 188 ? 40.607 8.629 -48.225 1.00 88.06 188 PRO A CA 1
ATOM 1502 C C . PRO A 1 188 ? 40.231 9.624 -49.334 1.00 88.06 188 PRO A C 1
ATOM 1504 O O . PRO A 1 188 ? 40.055 9.251 -50.497 1.00 88.06 188 PRO A O 1
ATOM 1507 N N . ALA A 1 189 ? 40.141 10.907 -48.978 1.00 86.81 189 ALA A N 1
ATOM 1508 C CA . ALA A 1 189 ? 39.887 11.969 -49.944 1.00 86.81 189 ALA A CA 1
ATOM 1509 C C . ALA A 1 189 ? 41.054 12.089 -50.939 1.00 86.81 189 ALA A C 1
ATOM 1511 O O . ALA A 1 189 ? 42.213 12.216 -50.539 1.00 86.81 189 ALA A O 1
ATOM 1512 N N . THR A 1 190 ? 40.748 12.084 -52.239 1.00 90.25 190 THR A N 1
ATOM 1513 C CA . THR A 1 190 ? 41.723 12.355 -53.305 1.00 90.25 190 THR A CA 1
ATOM 1514 C C . THR A 1 190 ? 41.543 13.790 -53.807 1.00 90.25 190 THR A C 1
ATOM 1516 O O . THR A 1 190 ? 40.497 14.097 -54.379 1.00 90.25 190 THR A O 1
ATOM 1519 N N . PRO A 1 191 ? 42.545 14.674 -53.661 1.00 83.62 191 PRO A N 1
ATOM 1520 C CA . PRO A 1 191 ? 42.381 16.113 -53.897 1.00 83.62 191 PRO A CA 1
ATOM 1521 C C . PRO A 1 191 ? 42.114 16.508 -55.361 1.00 83.62 191 PRO A C 1
ATOM 1523 O O . PRO A 1 191 ? 41.709 17.636 -55.615 1.00 83.62 191 PRO A O 1
ATOM 1526 N N . LEU A 1 192 ? 42.328 15.604 -56.323 1.00 84.81 192 LEU A N 1
ATOM 1527 C CA . LEU A 1 192 ? 42.086 15.852 -57.752 1.00 84.81 192 LEU A CA 1
ATOM 1528 C C . LEU A 1 192 ? 40.678 15.452 -58.216 1.00 84.81 192 LEU A C 1
ATOM 1530 O O . LEU A 1 192 ? 40.336 15.683 -59.373 1.00 84.81 192 LEU A O 1
ATOM 1534 N N . ASP A 1 193 ? 39.867 14.866 -57.334 1.00 90.94 193 ASP A N 1
ATOM 1535 C CA . ASP A 1 193 ? 38.519 14.409 -57.660 1.00 90.94 193 ASP A CA 1
ATOM 1536 C C . ASP A 1 193 ? 37.490 15.106 -56.756 1.00 90.94 193 ASP A C 1
ATOM 1538 O O . ASP A 1 193 ? 37.322 14.793 -55.569 1.00 90.94 193 ASP A O 1
ATOM 1542 N N . ALA A 1 194 ? 36.795 16.087 -57.332 1.00 88.44 194 ALA A N 1
ATOM 1543 C CA . ALA A 1 194 ? 35.732 16.822 -56.655 1.00 88.44 194 ALA A CA 1
ATOM 1544 C C . ALA A 1 194 ? 34.541 15.915 -56.284 1.00 88.44 194 ALA A C 1
ATOM 1546 O O . ALA A 1 194 ? 33.876 16.158 -55.271 1.00 88.44 194 ALA A O 1
ATOM 1547 N N . ILE A 1 195 ? 34.293 14.850 -57.058 1.00 91.19 195 ILE A N 1
ATOM 1548 C CA . ILE A 1 195 ? 33.250 13.860 -56.766 1.00 91.19 195 ILE A CA 1
ATOM 1549 C C . ILE A 1 195 ? 33.654 13.053 -55.532 1.00 91.19 195 ILE A C 1
ATOM 1551 O O . ILE A 1 195 ? 32.850 12.936 -54.606 1.00 91.19 195 ILE A O 1
ATOM 1555 N N . ASN A 1 196 ? 34.906 12.584 -55.458 1.00 92.56 196 ASN A N 1
ATOM 1556 C CA . ASN A 1 196 ? 35.397 11.869 -54.276 1.00 92.56 196 ASN A CA 1
ATOM 1557 C C . ASN A 1 196 ? 35.335 12.747 -53.014 1.00 92.56 196 ASN A C 1
ATOM 1559 O O . ASN A 1 196 ? 34.859 12.308 -51.973 1.00 92.56 196 ASN A O 1
ATOM 1563 N N . THR A 1 197 ? 35.728 14.020 -53.110 1.00 90.44 197 THR A N 1
ATOM 1564 C CA . THR A 1 197 ? 35.654 14.951 -51.968 1.00 90.44 197 THR A CA 1
ATOM 1565 C C . THR A 1 197 ? 34.212 15.134 -51.476 1.00 90.44 197 THR A C 1
ATOM 1567 O O . THR A 1 197 ? 33.952 15.109 -50.274 1.00 90.44 197 THR A O 1
ATOM 1570 N N . THR A 1 198 ? 33.253 15.265 -52.398 1.00 92.69 198 THR A N 1
ATOM 1571 C CA . THR A 1 198 ? 31.827 15.395 -52.058 1.00 92.69 198 THR A CA 1
ATOM 1572 C C . THR A 1 198 ? 31.287 14.115 -51.415 1.00 92.69 198 THR A C 1
ATOM 1574 O O . THR A 1 198 ? 30.577 14.190 -50.413 1.00 92.69 198 THR A O 1
ATOM 1577 N N . LEU A 1 199 ? 31.664 12.946 -51.940 1.00 94.06 199 LEU A N 1
ATOM 1578 C CA . LEU A 1 199 ? 31.269 11.646 -51.397 1.00 94.06 199 LEU A CA 1
ATOM 1579 C C . LEU A 1 199 ? 31.827 11.423 -49.984 1.00 94.06 199 LEU A C 1
ATOM 1581 O O . LEU A 1 199 ? 31.086 10.994 -49.104 1.00 94.06 199 LEU A O 1
ATOM 1585 N N . VAL A 1 200 ? 33.099 11.754 -49.741 1.00 92.56 200 VAL A N 1
ATOM 1586 C CA . VAL A 1 200 ? 33.716 11.668 -48.406 1.00 92.56 200 VAL A CA 1
ATOM 1587 C C . VAL A 1 200 ? 32.971 12.548 -47.408 1.00 92.56 200 VAL A C 1
ATOM 1589 O O . VAL A 1 200 ? 32.597 12.061 -46.344 1.00 92.56 200 VAL A O 1
ATOM 1592 N N . ASN A 1 201 ? 32.665 13.796 -47.773 1.00 92.81 201 ASN A N 1
ATOM 1593 C CA . ASN A 1 201 ? 31.907 14.702 -46.906 1.00 92.81 201 ASN A CA 1
ATOM 1594 C C . ASN A 1 201 ? 30.504 14.155 -46.587 1.00 92.81 201 ASN A C 1
ATOM 1596 O O . ASN A 1 201 ? 30.041 14.262 -45.453 1.00 92.81 201 ASN A O 1
ATOM 1600 N N . GLN A 1 202 ? 29.822 13.548 -47.564 1.00 95.75 202 GLN A N 1
ATOM 1601 C CA . GLN A 1 202 ? 28.522 12.909 -47.337 1.00 95.75 202 GLN A CA 1
ATOM 1602 C C . GLN A 1 202 ? 28.634 11.688 -46.418 1.00 95.75 202 GLN A C 1
ATOM 1604 O O . GLN A 1 202 ? 27.817 11.532 -45.514 1.00 95.75 202 GLN A O 1
ATOM 1609 N N . LEU A 1 203 ? 29.647 10.837 -46.600 1.00 94.38 203 LEU A N 1
ATOM 1610 C CA . LEU A 1 203 ? 29.867 9.675 -45.735 1.00 94.38 203 LEU A CA 1
ATOM 1611 C C . LEU A 1 203 ? 30.239 10.089 -44.305 1.00 94.38 203 LEU A C 1
ATOM 1613 O O . LEU A 1 203 ? 29.759 9.469 -43.361 1.00 94.38 203 LEU A O 1
ATOM 1617 N N . GLU A 1 204 ? 31.017 11.161 -44.133 1.00 92.19 204 GLU A N 1
ATOM 1618 C CA . GLU A 1 204 ? 31.305 11.750 -42.820 1.00 92.19 204 GLU A CA 1
ATOM 1619 C C . GLU A 1 204 ? 30.026 12.265 -42.144 1.00 92.19 204 GLU A C 1
ATOM 1621 O O . GLU A 1 204 ? 29.818 12.011 -40.958 1.00 92.19 204 GLU A O 1
ATOM 1626 N N . GLN A 1 205 ? 29.122 12.914 -42.885 1.00 94.38 205 GLN A N 1
ATOM 1627 C CA . GLN A 1 205 ? 27.820 13.332 -42.351 1.00 94.38 205 GLN A CA 1
ATOM 1628 C C . GLN A 1 205 ? 26.945 12.140 -41.944 1.00 94.38 205 GLN A C 1
ATOM 1630 O O . GLN A 1 205 ? 26.357 12.157 -40.864 1.00 94.38 205 GLN A O 1
ATOM 1635 N N . ILE A 1 206 ? 26.876 11.089 -42.768 1.00 94.31 206 ILE A N 1
ATOM 1636 C CA . ILE A 1 206 ? 26.117 9.871 -42.438 1.00 94.31 206 ILE A CA 1
ATOM 1637 C C . ILE A 1 206 ? 26.721 9.186 -41.205 1.00 94.31 206 ILE A C 1
ATOM 1639 O O . ILE A 1 206 ? 25.980 8.719 -40.340 1.00 94.31 206 ILE A O 1
ATOM 1643 N N . GLU A 1 207 ? 28.047 9.161 -41.081 1.00 92.81 207 GLU A N 1
ATOM 1644 C CA . GLU A 1 207 ? 28.733 8.623 -39.908 1.00 92.81 207 GLU A CA 1
ATOM 1645 C C . GLU A 1 207 ? 28.410 9.436 -38.647 1.00 92.81 207 GLU A C 1
ATOM 1647 O O . GLU A 1 207 ? 28.084 8.847 -37.620 1.00 92.81 207 GLU A O 1
ATOM 1652 N N . GLN A 1 208 ? 28.389 10.773 -38.711 1.00 92.31 208 GLN A N 1
ATOM 1653 C CA . GLN A 1 208 ? 27.949 11.592 -37.572 1.00 92.31 208 GLN A CA 1
ATOM 1654 C C . GLN A 1 208 ? 26.495 11.301 -37.184 1.00 92.31 208 GLN A C 1
ATOM 1656 O O . GLN A 1 208 ? 26.214 11.075 -36.007 1.00 92.31 208 GLN A O 1
ATOM 1661 N N . ILE A 1 209 ? 25.586 11.197 -38.160 1.00 93.31 209 ILE A N 1
ATOM 1662 C CA . ILE A 1 209 ? 24.185 10.816 -37.916 1.00 93.31 209 ILE A CA 1
ATOM 1663 C C . ILE A 1 209 ? 24.109 9.435 -37.253 1.00 93.31 209 ILE A C 1
ATOM 1665 O O . ILE A 1 209 ? 23.336 9.234 -36.316 1.00 93.31 209 ILE A O 1
ATOM 1669 N N . ARG A 1 210 ? 24.928 8.475 -37.697 1.00 92.50 210 ARG A N 1
ATOM 1670 C CA . ARG A 1 210 ? 25.015 7.138 -37.099 1.00 92.50 210 ARG A CA 1
ATOM 1671 C C . ARG A 1 210 ? 25.441 7.215 -35.633 1.00 92.50 210 ARG A C 1
ATOM 1673 O O . ARG A 1 210 ? 24.760 6.649 -34.779 1.00 92.50 210 ARG A O 1
ATOM 1680 N N . LEU A 1 211 ? 26.521 7.937 -35.330 1.00 91.12 211 LEU A N 1
ATOM 1681 C CA . LEU A 1 211 ? 27.048 8.102 -33.971 1.00 91.12 211 LEU A CA 1
ATOM 1682 C C . LEU A 1 211 ? 26.040 8.805 -33.046 1.00 91.12 211 LEU A C 1
ATOM 1684 O O . LEU A 1 211 ? 25.847 8.388 -31.899 1.00 91.12 211 LEU A O 1
ATOM 1688 N N . GLU A 1 212 ? 25.370 9.847 -33.541 1.00 91.00 212 GLU A N 1
ATOM 1689 C CA . GLU A 1 212 ? 24.312 10.551 -32.815 1.00 91.00 212 GLU A CA 1
ATOM 1690 C C . GLU A 1 212 ? 23.110 9.643 -32.545 1.00 91.00 212 GLU A C 1
ATOM 1692 O O . GLU A 1 212 ? 22.616 9.604 -31.413 1.00 91.00 212 GLU A O 1
ATOM 1697 N N . ASN A 1 213 ? 22.680 8.861 -33.539 1.00 90.50 213 ASN A N 1
ATOM 1698 C CA . ASN A 1 213 ? 21.586 7.903 -33.402 1.00 90.50 213 ASN A CA 1
ATOM 1699 C C . ASN A 1 213 ? 21.911 6.803 -32.387 1.00 90.50 213 ASN A C 1
ATOM 1701 O O . ASN A 1 213 ? 21.068 6.517 -31.538 1.00 90.50 213 ASN A O 1
ATOM 1705 N N . CYS A 1 214 ? 23.130 6.252 -32.392 1.00 90.06 214 CYS A N 1
ATOM 1706 C CA . CYS A 1 214 ? 23.560 5.262 -31.398 1.00 90.06 214 CYS A CA 1
ATOM 1707 C C . CYS A 1 214 ? 23.404 5.800 -29.965 1.00 90.06 214 CYS A C 1
ATOM 1709 O O . CYS A 1 214 ? 22.735 5.184 -29.132 1.00 90.06 214 CYS A O 1
ATOM 1711 N N . LYS A 1 215 ? 23.925 7.005 -29.696 1.00 89.75 215 LYS A N 1
ATOM 1712 C CA . LYS A 1 215 ? 23.778 7.675 -28.389 1.00 89.75 215 LYS A CA 1
ATOM 1713 C C . LYS A 1 215 ? 22.318 8.002 -28.063 1.00 89.75 215 LYS A C 1
ATOM 1715 O O . LYS A 1 215 ? 21.896 7.960 -26.905 1.00 89.75 215 LYS A O 1
ATOM 1720 N N . SER A 1 216 ? 21.537 8.369 -29.080 1.00 89.75 216 SER A N 1
ATOM 1721 C CA . SER A 1 216 ? 20.120 8.710 -28.955 1.00 89.75 216 SER A CA 1
ATOM 1722 C C . SER A 1 216 ? 19.276 7.519 -28.511 1.00 89.75 216 SER A C 1
ATOM 1724 O O . SER A 1 216 ? 18.489 7.654 -27.573 1.00 89.75 216 SER A O 1
ATOM 1726 N N . ILE A 1 217 ? 19.493 6.351 -29.117 1.00 89.88 217 ILE A N 1
ATOM 1727 C CA . ILE A 1 217 ? 18.797 5.109 -28.772 1.00 89.88 217 ILE A CA 1
ATOM 1728 C C . ILE A 1 217 ? 19.047 4.756 -27.305 1.00 89.88 217 ILE A C 1
ATOM 1730 O O . ILE A 1 217 ? 18.088 4.565 -26.553 1.00 89.88 217 ILE A O 1
ATOM 1734 N N . GLY A 1 218 ? 20.313 4.751 -26.882 1.00 89.75 218 GLY A N 1
ATOM 1735 C CA . GLY A 1 218 ? 20.678 4.447 -25.500 1.00 89.75 218 GLY A CA 1
ATOM 1736 C C . GLY A 1 218 ? 20.039 5.392 -24.483 1.00 89.75 218 GLY A C 1
ATOM 1737 O O . GLY A 1 218 ? 19.411 4.963 -23.511 1.00 89.75 218 GLY A O 1
ATOM 1738 N N . SER A 1 219 ? 20.081 6.693 -24.783 1.00 89.94 219 SER A N 1
ATOM 1739 C CA . SER A 1 219 ? 19.432 7.724 -23.966 1.00 89.94 219 SER A CA 1
ATOM 1740 C C . SER A 1 219 ? 17.912 7.530 -23.878 1.00 89.94 219 SER A C 1
ATOM 1742 O O . SER A 1 219 ? 17.330 7.767 -22.822 1.00 89.94 219 SER A O 1
ATOM 1744 N N . SER A 1 220 ? 17.260 7.080 -24.957 1.00 91.31 220 SER A N 1
ATOM 1745 C CA . SER A 1 220 ? 15.810 6.847 -24.978 1.00 91.31 220 SER A CA 1
ATOM 1746 C C . SER A 1 220 ? 15.392 5.656 -24.104 1.00 91.31 220 SER A C 1
ATOM 1748 O O . SER A 1 220 ? 14.438 5.771 -23.334 1.00 91.31 220 SER A O 1
ATOM 1750 N N . ASN A 1 221 ? 16.142 4.547 -24.140 1.00 93.81 221 ASN A N 1
ATOM 1751 C CA . ASN A 1 221 ? 15.875 3.370 -23.307 1.00 93.81 221 ASN A CA 1
ATOM 1752 C C . ASN A 1 221 ? 16.041 3.697 -21.818 1.00 93.81 221 ASN A C 1
ATOM 1754 O O . ASN A 1 221 ? 15.183 3.356 -21.001 1.00 93.81 221 ASN A O 1
ATOM 1758 N N . ALA A 1 222 ? 17.121 4.407 -21.472 1.00 92.44 222 ALA A N 1
ATOM 1759 C CA . ALA A 1 222 ? 17.357 4.872 -20.110 1.00 92.44 222 ALA A CA 1
ATOM 1760 C C . ALA A 1 222 ? 16.258 5.840 -19.647 1.00 92.44 222 ALA A C 1
ATOM 1762 O O . ALA A 1 222 ? 15.763 5.718 -18.530 1.00 92.44 222 ALA A O 1
ATOM 1763 N N . PHE A 1 223 ? 15.823 6.759 -20.513 1.00 92.19 223 PHE A N 1
ATOM 1764 C CA . PHE A 1 223 ? 14.750 7.702 -20.206 1.00 92.19 223 PHE A CA 1
ATOM 1765 C C . PHE A 1 223 ? 13.419 7.001 -19.898 1.00 92.19 223 PHE A C 1
ATOM 1767 O O . PHE A 1 223 ? 12.770 7.331 -18.906 1.00 92.19 223 PHE A O 1
ATOM 1774 N N . VAL A 1 224 ? 13.029 5.992 -20.684 1.00 95.00 224 VAL A N 1
ATOM 1775 C CA . VAL A 1 224 ? 11.807 5.217 -20.410 1.00 95.00 224 VAL A CA 1
ATOM 1776 C C . VAL A 1 224 ? 11.899 4.471 -19.079 1.00 95.00 224 VAL A C 1
ATOM 1778 O O . VAL A 1 224 ? 10.958 4.520 -18.285 1.00 95.00 224 VAL A O 1
ATOM 1781 N N . LEU A 1 225 ? 13.038 3.833 -18.797 1.00 95.81 225 LEU A N 1
ATOM 1782 C CA . LEU A 1 225 ? 13.267 3.164 -17.516 1.00 95.81 225 LEU A CA 1
ATOM 1783 C C . LEU A 1 225 ? 13.186 4.149 -16.338 1.00 95.81 225 LEU A C 1
ATOM 1785 O O . LEU A 1 225 ? 12.548 3.851 -15.326 1.00 95.81 225 LEU A O 1
ATOM 1789 N N . LEU A 1 226 ? 13.764 5.345 -16.483 1.00 93.31 226 LEU A N 1
ATOM 1790 C CA . LEU A 1 226 ? 13.673 6.405 -15.479 1.00 93.31 226 LEU A CA 1
ATOM 1791 C C . LEU A 1 226 ? 12.230 6.866 -15.261 1.00 93.31 226 LEU A C 1
ATOM 1793 O O . LEU A 1 226 ? 11.841 7.069 -14.115 1.00 93.31 226 LEU A O 1
ATOM 1797 N N . LEU A 1 227 ? 11.409 6.974 -16.309 1.00 94.38 227 LEU A N 1
ATOM 1798 C CA . LEU A 1 227 ? 9.984 7.281 -16.153 1.00 94.38 227 LEU A CA 1
ATOM 1799 C C . LEU A 1 227 ? 9.240 6.157 -15.418 1.00 94.38 227 LEU A C 1
ATOM 1801 O O . LEU A 1 227 ? 8.441 6.428 -14.524 1.00 94.38 227 LEU A O 1
ATOM 1805 N N . TRP A 1 228 ? 9.527 4.890 -15.712 1.00 96.69 228 TRP A N 1
ATOM 1806 C CA . TRP A 1 228 ? 8.909 3.772 -14.990 1.00 96.69 228 TRP A CA 1
ATOM 1807 C C . TRP A 1 228 ? 9.263 3.734 -13.501 1.00 96.69 228 TRP A C 1
ATOM 1809 O O . TRP A 1 228 ? 8.441 3.287 -12.698 1.00 96.69 228 TRP A O 1
ATOM 1819 N N . LEU A 1 229 ? 10.448 4.215 -13.127 1.00 95.44 229 LEU A N 1
ATOM 1820 C CA . LEU A 1 229 ? 10.885 4.301 -11.735 1.00 95.44 229 LEU A CA 1
ATOM 1821 C C . LEU A 1 229 ? 10.395 5.577 -11.042 1.00 95.44 229 LEU A C 1
ATOM 1823 O O . LEU A 1 229 ? 9.861 5.494 -9.940 1.00 95.44 229 LEU A O 1
ATOM 1827 N N . PHE A 1 230 ? 10.549 6.741 -11.672 1.00 94.12 230 PHE A N 1
ATOM 1828 C CA . PHE A 1 230 ? 10.501 8.046 -11.003 1.00 94.12 230 PHE A CA 1
ATOM 1829 C C . PHE A 1 230 ? 9.449 9.016 -11.550 1.00 94.12 230 PHE A C 1
ATOM 1831 O O . PHE A 1 230 ? 9.376 10.149 -11.070 1.00 94.12 230 PHE A O 1
ATOM 1838 N N . ASN A 1 231 ? 8.622 8.623 -12.525 1.00 94.50 231 ASN A N 1
ATOM 1839 C CA . ASN A 1 231 ? 7.596 9.529 -13.035 1.00 94.50 231 ASN A CA 1
ATOM 1840 C C . ASN A 1 231 ? 6.624 9.959 -11.922 1.00 94.50 231 ASN A C 1
ATOM 1842 O O . ASN A 1 231 ? 5.976 9.133 -11.287 1.00 94.50 231 ASN A O 1
ATOM 1846 N N . SER A 1 232 ? 6.504 11.261 -11.703 1.00 93.50 232 SER A N 1
ATOM 1847 C CA . SER A 1 232 ? 5.615 11.858 -10.698 1.00 93.50 232 SER A CA 1
ATOM 1848 C C . SER A 1 232 ? 4.449 12.628 -11.321 1.00 93.50 232 SER A C 1
ATOM 1850 O O . SER A 1 232 ? 3.583 13.112 -10.597 1.00 93.50 232 SER A O 1
ATOM 1852 N N . ASP A 1 233 ? 4.380 12.702 -12.655 1.00 93.00 233 ASP A N 1
ATOM 1853 C CA . ASP A 1 233 ? 3.238 13.258 -13.374 1.00 93.00 233 ASP A CA 1
ATOM 1854 C C . ASP A 1 233 ? 2.522 12.159 -14.174 1.00 93.00 233 ASP A C 1
ATOM 1856 O O . ASP A 1 233 ? 3.017 11.750 -15.229 1.00 93.00 233 ASP A O 1
ATOM 1860 N N . PRO A 1 234 ? 1.348 11.678 -13.724 1.00 91.25 234 PRO A N 1
ATOM 1861 C CA . PRO A 1 234 ? 0.659 10.572 -14.385 1.00 91.25 234 PRO A CA 1
ATOM 1862 C C . PRO A 1 234 ? 0.291 10.865 -15.849 1.00 91.25 234 PRO A C 1
ATOM 1864 O O . PRO A 1 234 ? 0.240 9.932 -16.652 1.00 91.25 234 PRO A O 1
ATOM 1867 N N . ASP A 1 235 ? 0.087 12.138 -16.205 1.00 90.19 235 ASP A N 1
ATOM 1868 C CA . ASP A 1 235 ? -0.334 12.568 -17.547 1.00 90.19 235 ASP A CA 1
ATOM 1869 C C . ASP A 1 235 ? 0.834 13.032 -18.432 1.00 90.19 235 ASP A C 1
ATOM 1871 O O . ASP A 1 235 ? 0.647 13.293 -19.630 1.00 90.19 235 ASP A O 1
ATOM 1875 N N . LEU A 1 236 ? 2.031 13.146 -17.842 1.00 89.88 236 LEU A N 1
ATOM 1876 C CA . LEU A 1 236 ? 3.274 13.591 -18.481 1.00 89.88 236 LEU A CA 1
ATOM 1877 C C . LEU A 1 236 ? 3.186 14.999 -19.112 1.00 89.88 236 LEU A C 1
ATOM 1879 O O . LEU A 1 236 ? 3.927 15.332 -20.033 1.00 89.88 236 LEU A O 1
ATOM 1883 N N . SER A 1 237 ? 2.252 15.829 -18.650 1.00 87.94 237 SER A N 1
ATOM 1884 C CA . SER A 1 237 ? 1.930 17.148 -19.214 1.00 87.94 237 SER A CA 1
ATOM 1885 C C . SER A 1 237 ? 2.721 18.303 -18.590 1.00 87.94 237 SER A C 1
ATOM 1887 O O . SER A 1 237 ? 2.871 19.352 -19.211 1.00 87.94 237 SER A O 1
ATOM 1889 N N . LYS A 1 238 ? 3.229 18.116 -17.369 1.00 84.12 238 LYS A N 1
ATOM 1890 C CA . LYS A 1 238 ? 3.919 19.126 -16.551 1.00 84.12 238 LYS A CA 1
ATOM 1891 C C . LYS A 1 238 ? 5.423 18.877 -16.439 1.00 84.12 238 LYS A C 1
ATOM 1893 O O . LYS A 1 238 ? 6.125 19.636 -15.775 1.00 84.12 238 LYS A O 1
ATOM 1898 N N . LEU A 1 239 ? 5.930 17.829 -17.087 1.00 82.44 239 LEU A N 1
ATOM 1899 C CA . LEU A 1 239 ? 7.360 17.552 -17.164 1.00 82.44 239 LEU A CA 1
ATOM 1900 C C . LEU A 1 239 ? 8.039 18.597 -18.060 1.00 82.44 239 LEU A C 1
ATOM 1902 O O . LEU A 1 239 ? 7.876 18.595 -19.280 1.00 82.44 239 LEU A O 1
ATOM 1906 N N . SER A 1 240 ? 8.819 19.488 -17.448 1.00 82.00 240 SER A N 1
ATOM 1907 C CA . SER A 1 240 ? 9.685 20.421 -18.172 1.00 82.00 240 SER A CA 1
ATOM 1908 C C . SER A 1 240 ? 10.922 19.674 -18.673 1.00 82.00 240 SER A C 1
ATOM 1910 O O . SER A 1 240 ? 11.876 19.454 -17.928 1.00 82.00 240 SER A O 1
ATOM 1912 N N . LEU A 1 241 ? 10.873 19.222 -19.925 1.00 83.06 241 LEU A N 1
ATOM 1913 C CA . LEU A 1 241 ? 11.939 18.455 -20.570 1.00 83.06 241 LEU A CA 1
ATOM 1914 C C . LEU A 1 241 ? 12.649 19.294 -21.634 1.00 83.06 241 LEU A C 1
ATOM 1916 O O . LEU A 1 241 ? 12.023 20.100 -22.325 1.00 83.06 241 LEU A O 1
ATOM 1920 N N . SER A 1 242 ? 13.953 19.068 -21.813 1.00 82.88 242 SER A N 1
ATOM 1921 C CA . SER A 1 242 ? 14.685 19.637 -22.950 1.00 82.88 242 SER A CA 1
ATOM 1922 C C . SER A 1 242 ? 14.186 19.043 -24.278 1.00 82.88 242 SER A C 1
ATOM 1924 O O . SER A 1 242 ? 13.563 17.978 -24.297 1.00 82.88 242 SER A O 1
ATOM 1926 N N . GLY A 1 243 ? 14.460 19.727 -25.398 1.00 84.81 243 GLY A N 1
ATOM 1927 C CA . GLY A 1 243 ? 13.862 19.426 -26.710 1.00 84.81 243 GLY A CA 1
ATOM 1928 C C . GLY A 1 243 ? 13.892 17.945 -27.106 1.00 84.81 243 GLY A C 1
ATOM 1929 O O . GLY A 1 243 ? 12.853 17.382 -27.428 1.00 84.81 243 GLY A O 1
ATOM 1930 N N . LYS A 1 244 ? 15.045 17.279 -26.964 1.00 83.31 244 LYS A N 1
ATOM 1931 C CA . LYS A 1 244 ? 15.207 15.856 -27.311 1.00 83.31 244 LYS A CA 1
ATOM 1932 C C . LYS A 1 244 ? 14.351 14.916 -26.451 1.00 83.31 244 LYS A C 1
ATOM 1934 O O . LYS A 1 244 ? 13.730 13.994 -26.970 1.00 83.31 244 LYS A O 1
ATOM 1939 N N . TYR A 1 245 ? 14.295 15.144 -25.138 1.00 85.81 245 TYR A N 1
ATOM 1940 C CA . TYR A 1 245 ? 13.490 14.312 -24.234 1.00 85.81 245 TYR A CA 1
ATOM 1941 C C . TYR A 1 245 ? 11.993 14.551 -24.413 1.00 85.81 245 TYR A C 1
ATOM 1943 O O . TYR A 1 245 ? 11.204 13.633 -24.211 1.00 85.81 245 TYR A O 1
ATOM 1951 N N . ARG A 1 246 ? 11.592 15.755 -24.834 1.00 88.38 246 ARG A N 1
ATOM 1952 C CA . ARG A 1 246 ? 10.206 16.033 -25.215 1.00 88.38 246 ARG A CA 1
ATOM 1953 C C . ARG A 1 246 ? 9.789 15.191 -26.421 1.00 88.38 246 ARG A C 1
ATOM 1955 O O . ARG A 1 246 ? 8.701 14.625 -26.400 1.00 88.38 246 ARG A O 1
ATOM 1962 N N . ASP A 1 247 ? 10.647 15.065 -27.427 1.00 88.00 247 ASP A N 1
ATOM 1963 C CA . ASP A 1 247 ? 10.349 14.261 -28.616 1.00 88.00 247 ASP A CA 1
ATOM 1964 C C . ASP A 1 247 ? 10.283 12.764 -28.262 1.00 88.00 247 ASP A C 1
ATOM 1966 O O . ASP A 1 247 ? 9.339 12.075 -28.652 1.00 88.00 247 ASP A O 1
ATOM 1970 N N . PHE A 1 248 ? 11.195 12.276 -27.411 1.00 88.00 248 PHE A N 1
ATOM 1971 C CA . PHE A 1 248 ? 11.097 10.924 -26.844 1.00 88.00 248 PHE A CA 1
ATOM 1972 C C . PHE A 1 248 ? 9.804 10.710 -26.066 1.00 88.00 248 PHE A C 1
ATOM 1974 O O . PHE A 1 248 ? 9.161 9.670 -26.211 1.00 88.00 248 PHE A O 1
ATOM 1981 N N . LEU A 1 249 ? 9.399 11.685 -25.253 1.00 90.12 249 LEU A N 1
ATOM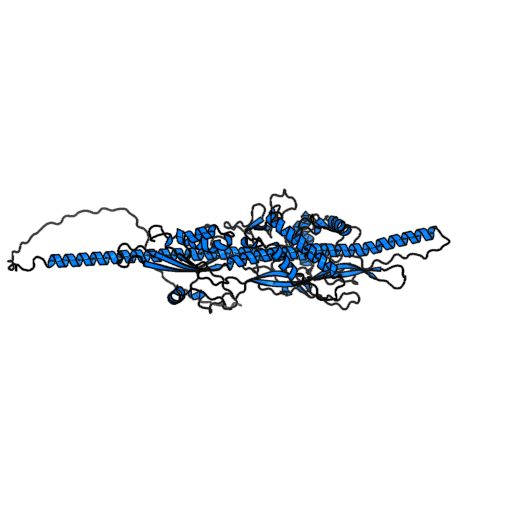 1982 C CA . LEU A 1 249 ? 8.168 11.608 -24.484 1.00 90.12 249 LEU A CA 1
ATOM 1983 C C . LEU A 1 249 ? 6.946 11.486 -25.396 1.00 90.12 249 LEU A C 1
ATOM 1985 O O . LEU A 1 249 ? 6.074 10.676 -25.109 1.00 90.12 249 LEU A O 1
ATOM 1989 N N . GLN A 1 250 ? 6.890 12.229 -26.505 1.00 89.44 250 GLN A N 1
ATOM 1990 C CA . GLN A 1 250 ? 5.768 12.144 -27.449 1.00 89.44 250 GLN A CA 1
ATOM 1991 C C . GLN A 1 250 ? 5.598 10.731 -28.014 1.00 89.44 250 GLN A C 1
ATOM 1993 O O . GLN A 1 250 ? 4.477 10.233 -28.092 1.00 89.44 250 GLN A O 1
ATOM 1998 N N . VAL A 1 251 ? 6.703 10.059 -28.342 1.00 87.06 251 VAL A N 1
ATOM 1999 C CA . VAL A 1 251 ? 6.671 8.695 -28.889 1.00 87.06 251 VAL A CA 1
ATOM 2000 C C . VAL A 1 251 ? 6.429 7.643 -27.796 1.00 87.06 251 VAL A C 1
ATOM 2002 O O . VAL A 1 251 ? 5.784 6.626 -28.038 1.00 87.06 251 VAL A O 1
ATOM 2005 N N . THR A 1 252 ? 6.906 7.881 -26.571 1.00 89.75 252 THR A N 1
ATOM 2006 C CA . THR A 1 252 ? 6.856 6.902 -25.467 1.00 89.75 252 THR A CA 1
ATOM 2007 C C . THR A 1 252 ? 5.684 7.091 -24.510 1.00 89.75 252 THR A C 1
ATOM 2009 O O . THR A 1 252 ? 5.491 6.247 -23.636 1.00 89.75 252 THR A O 1
ATOM 2012 N N . LYS A 1 253 ? 4.875 8.147 -24.667 1.00 90.25 253 LYS A N 1
ATOM 2013 C CA . LYS A 1 253 ? 3.801 8.524 -23.732 1.00 90.25 253 LYS A CA 1
ATOM 2014 C C . LYS A 1 253 ? 2.864 7.363 -23.381 1.00 90.25 253 LYS A C 1
ATOM 2016 O O . LYS A 1 253 ? 2.513 7.183 -22.217 1.00 90.25 253 LYS A O 1
ATOM 2021 N N . GLY A 1 254 ? 2.493 6.545 -24.369 1.00 86.94 254 GLY A N 1
ATOM 2022 C CA . GLY A 1 254 ? 1.628 5.374 -24.164 1.00 86.94 254 GLY A CA 1
ATOM 2023 C C . GLY A 1 254 ? 2.266 4.257 -23.324 1.00 86.94 254 GLY A C 1
ATOM 2024 O O . GLY A 1 254 ? 1.564 3.473 -22.693 1.00 86.94 254 GLY A O 1
ATOM 2025 N N . LEU A 1 255 ? 3.598 4.201 -23.251 1.00 89.81 255 LEU A N 1
ATOM 2026 C CA . LEU A 1 255 ? 4.348 3.207 -22.474 1.00 89.81 255 LEU A CA 1
ATOM 2027 C C . LEU A 1 255 ? 4.668 3.685 -21.053 1.00 89.81 255 LEU A C 1
ATOM 2029 O O . LEU A 1 255 ? 4.907 2.867 -20.162 1.00 89.81 255 LEU A O 1
ATOM 2033 N N . THR A 1 256 ? 4.705 5.000 -20.839 1.00 92.12 256 THR A N 1
ATOM 2034 C CA . THR A 1 256 ? 5.219 5.629 -19.613 1.00 92.12 256 THR A CA 1
ATOM 2035 C C . THR A 1 256 ? 4.151 6.328 -18.771 1.00 92.12 256 THR A C 1
ATOM 2037 O O . THR A 1 256 ? 4.488 6.924 -17.753 1.00 92.12 256 THR A O 1
ATOM 2040 N N . TYR A 1 257 ? 2.870 6.222 -19.142 1.00 90.31 257 TYR A N 1
ATOM 2041 C CA . TYR A 1 257 ? 1.763 6.835 -18.400 1.00 90.31 257 TYR A CA 1
ATOM 2042 C C . TYR A 1 257 ? 1.637 6.335 -16.949 1.00 90.31 257 TYR A C 1
ATOM 2044 O O . TYR A 1 257 ? 2.014 5.205 -16.607 1.00 90.31 257 TYR A O 1
ATOM 2052 N N . GLY A 1 258 ? 1.012 7.156 -16.107 1.00 92.94 258 GLY A N 1
ATOM 2053 C CA . GLY A 1 258 ? 0.803 6.868 -14.690 1.00 92.94 258 GLY A CA 1
ATOM 2054 C C . GLY A 1 258 ? 2.063 7.081 -13.856 1.00 92.94 258 GLY A C 1
ATOM 2055 O O . GLY A 1 258 ? 3.156 7.297 -14.382 1.00 92.94 258 GLY A O 1
ATOM 2056 N N . LEU A 1 259 ? 1.909 7.025 -12.536 1.00 96.12 259 LEU A N 1
ATOM 2057 C CA . LEU A 1 259 ? 3.041 7.214 -11.634 1.00 96.12 259 LEU A CA 1
ATOM 2058 C C . LEU A 1 259 ? 4.084 6.100 -11.813 1.00 96.12 259 LEU A C 1
ATOM 2060 O O . LEU A 1 259 ? 3.758 4.935 -12.071 1.00 96.12 259 LEU A O 1
ATOM 2064 N N . GLY A 1 260 ? 5.349 6.484 -11.679 1.00 96.50 260 GLY A N 1
ATOM 2065 C CA . GLY A 1 260 ? 6.472 5.574 -11.540 1.00 96.50 260 GLY A CA 1
ATOM 2066 C C . GLY A 1 260 ? 6.421 4.857 -10.195 1.00 96.50 260 GLY A C 1
ATOM 2067 O O . GLY A 1 260 ? 5.728 5.285 -9.267 1.00 96.50 260 GLY A O 1
ATOM 2068 N N . LEU A 1 261 ? 7.172 3.761 -10.096 1.00 97.06 261 LEU A N 1
ATOM 2069 C CA . LEU A 1 261 ? 7.200 2.911 -8.909 1.00 97.06 261 LEU A CA 1
ATOM 2070 C C . LEU A 1 261 ? 7.480 3.720 -7.633 1.00 97.06 261 LEU A C 1
ATOM 2072 O O . LEU A 1 261 ? 6.698 3.679 -6.693 1.00 97.06 261 LEU A O 1
ATOM 2076 N N . VAL A 1 262 ? 8.561 4.501 -7.615 1.00 95.69 262 VAL A N 1
ATOM 2077 C CA . VAL A 1 262 ? 9.041 5.195 -6.414 1.00 95.69 262 VAL A CA 1
ATOM 2078 C C . VAL A 1 262 ? 8.015 6.205 -5.875 1.00 95.69 262 VAL A C 1
ATOM 2080 O O . VAL A 1 262 ? 7.621 6.069 -4.716 1.00 95.69 262 VAL A O 1
ATOM 2083 N N . PRO A 1 263 ? 7.525 7.185 -6.666 1.00 95.94 263 PRO A N 1
ATOM 2084 C CA . PRO A 1 263 ? 6.448 8.077 -6.239 1.00 95.94 263 PRO A CA 1
ATOM 2085 C C . PRO A 1 263 ? 5.218 7.356 -5.692 1.00 95.94 263 PRO A C 1
ATOM 2087 O O . PRO A 1 263 ? 4.677 7.755 -4.659 1.00 95.94 263 PRO A O 1
ATOM 2090 N N . ARG A 1 264 ? 4.779 6.291 -6.374 1.00 97.31 264 ARG A N 1
ATOM 2091 C CA . ARG A 1 264 ? 3.565 5.561 -6.013 1.00 97.31 264 ARG A CA 1
ATOM 2092 C C . ARG A 1 264 ? 3.722 4.807 -4.691 1.00 97.31 264 ARG A C 1
ATOM 2094 O O . ARG A 1 264 ? 2.841 4.918 -3.842 1.00 97.31 264 ARG A O 1
ATOM 2101 N N . GLU A 1 265 ? 4.838 4.106 -4.492 1.00 97.56 265 GLU A N 1
ATOM 2102 C CA . GLU A 1 265 ? 5.139 3.405 -3.235 1.00 97.56 265 GLU A CA 1
ATOM 2103 C C . GLU A 1 265 ? 5.223 4.373 -2.048 1.00 97.56 265 GLU A C 1
ATOM 2105 O O . GLU A 1 265 ? 4.683 4.090 -0.980 1.00 97.56 265 GLU A O 1
ATOM 2110 N N . LEU A 1 266 ? 5.828 5.554 -2.238 1.00 96.06 266 LEU A N 1
ATOM 2111 C CA . LEU A 1 266 ? 5.903 6.583 -1.195 1.00 96.06 266 LEU A CA 1
ATOM 2112 C C . LEU A 1 266 ? 4.513 7.066 -0.761 1.00 96.06 266 LEU A C 1
ATOM 2114 O O . LEU A 1 266 ? 4.223 7.108 0.433 1.00 96.06 266 LEU A O 1
ATOM 2118 N N . ILE A 1 267 ? 3.635 7.384 -1.719 1.00 96.94 267 ILE A N 1
ATOM 2119 C CA . ILE A 1 267 ? 2.260 7.822 -1.427 1.00 96.94 267 ILE A CA 1
ATOM 2120 C C . ILE A 1 267 ? 1.495 6.742 -0.666 1.00 96.94 267 ILE A C 1
ATOM 2122 O O . ILE A 1 267 ? 0.853 7.033 0.344 1.00 96.94 267 ILE A O 1
ATOM 2126 N N . LEU A 1 268 ? 1.556 5.496 -1.143 1.00 97.94 268 LEU A N 1
ATOM 2127 C CA . LEU A 1 268 ? 0.879 4.373 -0.499 1.00 97.94 268 LEU A CA 1
ATOM 2128 C C . LEU A 1 268 ? 1.410 4.152 0.921 1.00 97.94 268 LEU A C 1
ATOM 2130 O O . LEU A 1 268 ? 0.614 3.963 1.844 1.00 97.94 268 LEU A O 1
ATOM 2134 N N . ARG A 1 269 ? 2.729 4.264 1.124 1.00 97.56 269 ARG A N 1
ATOM 2135 C CA . ARG A 1 269 ? 3.339 4.152 2.450 1.00 97.56 269 ARG A CA 1
ATOM 2136 C C . ARG A 1 269 ? 2.858 5.246 3.400 1.00 97.56 269 ARG A C 1
ATOM 2138 O O . ARG A 1 269 ? 2.485 4.917 4.523 1.00 97.56 269 ARG A O 1
ATOM 2145 N N . TRP A 1 270 ? 2.783 6.503 2.954 1.00 97.44 270 TRP A N 1
ATOM 2146 C CA . TRP A 1 270 ? 2.275 7.607 3.781 1.00 97.44 270 TRP A CA 1
ATOM 2147 C C . TRP A 1 270 ? 0.801 7.434 4.158 1.00 97.44 270 TRP A C 1
ATOM 2149 O O . TRP A 1 270 ? 0.428 7.670 5.309 1.00 97.44 270 TRP A O 1
ATOM 2159 N N . ARG A 1 271 ? -0.033 6.926 3.237 1.00 98.00 271 ARG A N 1
ATOM 2160 C CA . ARG A 1 271 ? -1.420 6.552 3.561 1.00 98.00 271 ARG A CA 1
ATOM 2161 C C . ARG A 1 271 ? -1.468 5.468 4.643 1.00 98.00 271 ARG A C 1
ATOM 2163 O O . ARG A 1 271 ? -2.244 5.584 5.591 1.00 98.00 271 ARG A O 1
ATOM 2170 N N . ILE A 1 272 ? -0.625 4.436 4.540 1.00 98.06 272 ILE A N 1
ATOM 2171 C CA . ILE A 1 272 ? -0.524 3.380 5.562 1.00 98.06 272 ILE A CA 1
ATOM 2172 C C . ILE A 1 272 ? -0.072 3.957 6.909 1.00 98.06 272 ILE A C 1
ATOM 2174 O O . ILE A 1 272 ? -0.663 3.619 7.932 1.00 98.06 272 ILE A O 1
ATOM 2178 N N . ASP A 1 273 ? 0.936 4.830 6.928 1.00 97.69 273 ASP A N 1
ATOM 2179 C CA . ASP A 1 273 ? 1.414 5.471 8.159 1.00 97.69 273 ASP A CA 1
ATOM 2180 C C . ASP A 1 273 ? 0.335 6.328 8.816 1.00 97.69 273 ASP A C 1
ATOM 2182 O O . ASP A 1 273 ? 0.166 6.286 10.036 1.00 97.69 273 ASP A O 1
ATOM 2186 N N . THR A 1 274 ? -0.451 7.042 8.012 1.00 97.88 274 THR A N 1
ATOM 2187 C CA . THR A 1 274 ? -1.592 7.823 8.489 1.00 97.88 274 THR A CA 1
ATOM 2188 C C . THR A 1 274 ? -2.642 6.926 9.142 1.00 97.88 274 THR A C 1
ATOM 2190 O O . THR A 1 274 ? -3.007 7.150 10.297 1.00 97.88 274 THR A O 1
ATOM 2193 N N . LEU A 1 275 ? -3.061 5.845 8.477 1.00 97.69 275 LEU A N 1
ATOM 2194 C CA . LEU A 1 275 ? -4.002 4.881 9.059 1.00 97.69 275 LEU A CA 1
ATOM 2195 C C . LEU A 1 275 ? -3.442 4.202 10.320 1.00 97.69 275 LEU A C 1
ATOM 2197 O O . LEU A 1 275 ? -4.168 4.019 11.297 1.00 97.69 275 LEU A O 1
ATOM 2201 N N . ASN A 1 276 ? -2.151 3.860 10.334 1.00 97.56 276 ASN A N 1
ATOM 2202 C CA . ASN A 1 276 ? -1.499 3.276 11.505 1.00 97.56 276 ASN A CA 1
ATOM 2203 C C . ASN A 1 276 ? -1.429 4.277 12.671 1.00 97.56 276 ASN A C 1
ATOM 2205 O O . ASN A 1 276 ? -1.564 3.882 13.828 1.00 97.56 276 ASN A O 1
ATOM 2209 N N . SER A 1 277 ? -1.282 5.575 12.383 1.00 97.56 277 SER A N 1
ATOM 2210 C CA . SER A 1 277 ? -1.340 6.633 13.397 1.00 97.56 277 SER A CA 1
ATOM 2211 C C . SER A 1 277 ? -2.728 6.761 14.030 1.00 97.56 277 SER A C 1
ATOM 2213 O O . SER A 1 277 ? -2.816 6.972 15.235 1.00 97.56 277 SER A O 1
ATOM 2215 N N . TYR A 1 278 ? -3.806 6.536 13.268 1.00 97.50 278 TYR A N 1
ATOM 2216 C CA . TYR A 1 278 ? -5.170 6.505 13.810 1.00 97.50 278 TYR A CA 1
ATOM 2217 C C . TYR A 1 278 ? -5.417 5.279 14.693 1.00 97.50 278 TYR A C 1
ATOM 2219 O O . TYR A 1 278 ? -6.055 5.386 15.738 1.00 97.50 278 TYR A O 1
ATOM 2227 N N . ILE A 1 279 ? -4.876 4.112 14.324 1.00 96.56 279 ILE A N 1
ATOM 2228 C CA . ILE A 1 279 ? -4.940 2.913 15.179 1.00 96.56 279 ILE A CA 1
ATOM 2229 C C . ILE A 1 279 ? -4.219 3.170 16.507 1.00 96.56 279 ILE A C 1
ATOM 2231 O O . ILE A 1 279 ? -4.752 2.835 17.564 1.00 96.56 279 ILE A O 1
ATOM 2235 N N . ASN A 1 280 ? -3.047 3.804 16.443 1.00 97.06 280 ASN A N 1
ATOM 2236 C CA . ASN A 1 280 ? -2.227 4.188 17.593 1.00 97.06 280 ASN A CA 1
ATO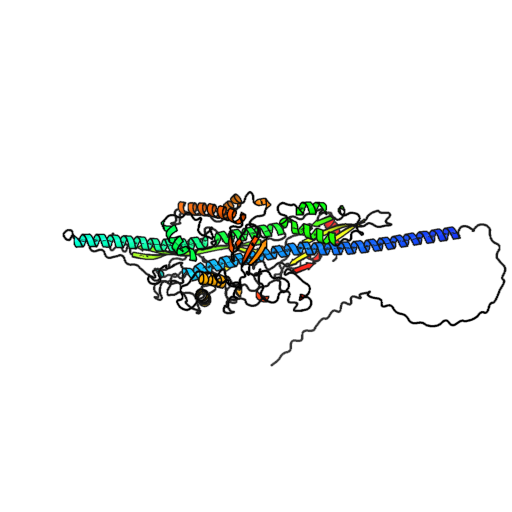M 2237 C C . ASN A 1 280 ? -2.631 5.536 18.213 1.00 97.06 280 ASN A C 1
ATOM 2239 O O . ASN A 1 280 ? -1.840 6.135 18.941 1.00 97.06 280 ASN A O 1
ATOM 2243 N N . ALA A 1 281 ? -3.839 6.039 17.931 1.00 96.75 281 ALA A N 1
ATOM 2244 C CA . ALA A 1 281 ? -4.329 7.238 18.592 1.00 96.75 281 ALA A CA 1
ATOM 2245 C C . ALA A 1 281 ? -4.353 7.000 20.113 1.00 96.75 281 ALA A C 1
ATOM 2247 O O . ALA A 1 281 ? -4.821 5.931 20.540 1.00 96.75 281 ALA A O 1
ATOM 2248 N N . PRO A 1 282 ? -3.868 7.965 20.919 1.00 96.81 282 PRO A N 1
ATOM 2249 C CA . PRO A 1 282 ? -3.752 7.802 22.364 1.00 96.81 282 PRO A CA 1
ATOM 2250 C C . PRO A 1 282 ? -5.113 7.478 22.999 1.00 96.81 282 PRO A C 1
ATOM 2252 O O . PRO A 1 282 ? -6.142 7.855 22.427 1.00 96.81 282 PRO A O 1
ATOM 2255 N N . PRO A 1 283 ? -5.135 6.783 24.151 1.00 96.94 283 PRO A N 1
ATOM 2256 C CA . PRO A 1 283 ? -6.371 6.532 24.882 1.00 96.94 283 PRO A CA 1
ATOM 2257 C C . PRO A 1 283 ? -7.039 7.849 25.280 1.00 96.94 283 PRO A C 1
ATOM 2259 O O . PRO A 1 283 ? -6.382 8.761 25.786 1.00 96.94 283 PRO A O 1
ATOM 2262 N N . GLU A 1 284 ? -8.350 7.938 25.085 1.00 97.50 284 GLU A N 1
ATOM 2263 C CA . GLU A 1 284 ? -9.159 9.006 25.669 1.00 97.50 284 GLU A CA 1
ATOM 2264 C C . GLU A 1 284 ? -9.713 8.547 27.027 1.00 97.50 284 GLU A C 1
ATOM 2266 O O . GLU A 1 284 ? -10.296 7.469 27.157 1.00 97.50 284 GLU A O 1
ATOM 2271 N N . ILE A 1 285 ? -9.527 9.383 28.046 1.00 96.81 285 ILE A N 1
ATOM 2272 C CA . ILE A 1 285 ? -10.028 9.171 29.408 1.00 96.81 285 ILE A CA 1
ATOM 2273 C C . ILE A 1 285 ? -11.163 10.147 29.706 1.00 96.81 285 ILE A C 1
ATOM 2275 O O . ILE A 1 285 ? -11.253 11.213 29.091 1.00 96.81 285 ILE A O 1
ATOM 2279 N N . ALA A 1 286 ? -12.006 9.797 30.671 1.00 96.44 286 ALA A N 1
ATOM 2280 C CA . ALA A 1 286 ? -13.132 10.598 31.125 1.00 96.44 286 ALA A CA 1
ATOM 2281 C C . ALA A 1 286 ? -14.064 11.055 29.983 1.00 96.44 286 ALA A C 1
ATOM 2283 O O . ALA A 1 286 ? -14.520 12.200 29.936 1.00 96.44 286 ALA A O 1
ATOM 2284 N N . VAL A 1 287 ? -14.332 10.167 29.024 1.00 97.75 287 VAL A N 1
ATOM 2285 C CA . VAL A 1 287 ? -15.159 10.471 27.856 1.00 97.75 287 VAL A CA 1
ATOM 2286 C C . VAL A 1 287 ? -16.624 10.535 28.277 1.00 97.75 287 VAL A C 1
ATOM 2288 O O . VAL A 1 287 ? -17.208 9.528 28.670 1.00 97.75 287 VAL A O 1
ATOM 2291 N N . THR A 1 288 ? -17.206 11.728 28.167 1.00 97.31 288 THR A N 1
ATOM 2292 C CA . THR A 1 288 ? -18.628 12.027 28.386 1.00 97.31 288 THR A CA 1
ATOM 2293 C C . THR A 1 288 ? -19.329 12.374 27.070 1.00 97.31 288 THR A C 1
ATOM 2295 O O . THR A 1 288 ? -18.688 12.562 26.029 1.00 97.31 288 THR A O 1
ATOM 2298 N N . ARG A 1 289 ? -20.657 12.549 27.103 1.00 96.31 289 ARG A N 1
ATOM 2299 C CA . ARG A 1 289 ? -21.443 12.986 25.936 1.00 96.31 289 ARG A CA 1
ATOM 2300 C C . ARG A 1 289 ? -20.960 14.325 25.364 1.00 96.31 289 ARG A C 1
ATOM 2302 O O . ARG A 1 289 ? -20.857 14.477 24.147 1.00 96.31 289 ARG A O 1
ATOM 2309 N N . GLU A 1 290 ? -20.631 15.282 26.229 1.00 96.75 290 GLU A N 1
ATOM 2310 C CA . GLU A 1 290 ? -20.076 16.577 25.823 1.00 96.75 290 GLU A CA 1
ATOM 2311 C C . GLU A 1 290 ? -18.706 16.412 25.156 1.00 96.75 290 GLU A C 1
ATOM 2313 O O . GLU A 1 290 ? -18.472 16.944 24.068 1.00 96.75 290 GLU A O 1
ATOM 2318 N N . ARG A 1 291 ? -17.825 15.597 25.752 1.00 97.19 291 ARG A N 1
ATOM 2319 C CA . ARG A 1 291 ? -16.512 15.299 25.174 1.00 97.19 291 ARG A CA 1
ATOM 2320 C C . ARG A 1 291 ? -16.643 14.671 23.788 1.00 97.19 291 ARG A C 1
ATOM 2322 O O . ARG A 1 291 ? -15.921 15.076 22.882 1.00 97.19 291 ARG A O 1
ATOM 2329 N N . VAL A 1 292 ? -17.586 13.750 23.590 1.00 97.56 292 VAL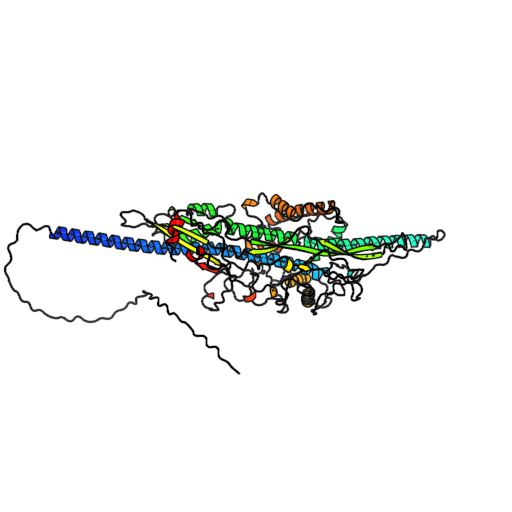 A N 1
ATOM 2330 C CA . VAL A 1 292 ? -17.859 13.147 22.275 1.00 97.56 292 VAL A CA 1
ATOM 2331 C C . VAL A 1 292 ? -18.285 14.184 21.238 1.00 97.56 292 VAL A C 1
ATOM 2333 O O . VAL A 1 292 ? -17.831 14.109 20.097 1.00 97.56 292 VAL A O 1
ATOM 2336 N N . ASN A 1 293 ? -19.098 15.176 21.605 1.00 96.94 293 ASN A N 1
ATOM 2337 C CA . ASN A 1 293 ? -19.461 16.256 20.681 1.00 96.94 293 ASN A CA 1
ATOM 2338 C C . ASN A 1 293 ? -18.232 17.081 20.266 1.00 96.94 293 ASN A C 1
ATOM 2340 O O . ASN A 1 293 ? -18.088 17.417 19.091 1.00 96.94 293 ASN A O 1
ATOM 2344 N N . THR A 1 294 ? -17.306 17.338 21.192 1.00 97.31 294 THR A N 1
ATOM 2345 C CA . THR A 1 294 ? -16.022 17.986 20.883 1.00 97.31 294 THR A CA 1
ATOM 2346 C C . THR A 1 294 ? -15.153 17.121 19.967 1.00 97.31 294 THR A C 1
ATOM 2348 O O . THR A 1 294 ? -14.584 17.633 19.006 1.00 97.31 294 THR A O 1
ATOM 2351 N N . LEU A 1 295 ? -15.084 15.807 20.212 1.00 97.25 295 LEU A N 1
ATOM 2352 C CA . LEU A 1 295 ? -14.320 14.868 19.382 1.00 97.25 295 LEU A CA 1
ATOM 2353 C C . LEU A 1 295 ? -14.881 14.748 17.955 1.00 97.25 295 LEU A C 1
ATOM 2355 O O . LEU A 1 295 ? -14.108 14.671 17.005 1.00 97.25 295 LEU A O 1
ATOM 2359 N N . LYS A 1 296 ? -16.208 14.792 17.782 1.00 97.00 296 LYS A N 1
ATOM 2360 C CA . LYS A 1 296 ? -16.861 14.801 16.459 1.00 97.00 296 LYS A CA 1
ATOM 2361 C C . LYS A 1 296 ? -16.529 16.040 15.630 1.00 97.00 296 LYS A C 1
ATOM 2363 O O . LYS A 1 296 ? -16.478 15.954 14.409 1.00 97.00 296 LYS A O 1
ATOM 2368 N N . ASN A 1 297 ? -16.312 17.169 16.297 1.00 97.06 297 ASN A N 1
ATOM 2369 C CA . ASN A 1 297 ? -15.974 18.444 15.667 1.00 97.06 297 ASN A CA 1
ATOM 2370 C C . ASN A 1 297 ? -14.455 18.670 15.563 1.00 97.06 297 ASN A C 1
ATOM 2372 O O . ASN A 1 297 ? -14.016 19.777 15.254 1.00 97.06 297 ASN A O 1
ATOM 2376 N N . PHE A 1 298 ? -13.643 17.648 15.851 1.00 96.06 298 PHE A N 1
ATOM 2377 C CA . PHE A 1 298 ? -12.195 17.725 15.706 1.00 96.06 298 PHE A CA 1
ATOM 2378 C C . PHE A 1 298 ? -11.797 17.882 14.229 1.00 96.06 298 PHE A C 1
ATOM 2380 O O . PHE A 1 298 ? -12.525 17.451 13.338 1.00 96.06 298 PHE A O 1
ATOM 2387 N N . VAL A 1 299 ? -10.628 18.482 13.963 1.00 95.44 299 VAL A N 1
ATOM 2388 C CA . VAL A 1 299 ? -10.133 18.731 12.590 1.00 95.44 299 VAL A CA 1
ATOM 2389 C C . VAL A 1 299 ? -10.034 17.433 11.782 1.00 95.44 299 VAL A C 1
ATOM 2391 O O . VAL A 1 299 ? -10.353 17.413 10.596 1.00 95.44 299 VAL A O 1
ATOM 2394 N N . ASP A 1 300 ? -9.620 16.352 12.444 1.00 95.12 300 ASP A N 1
ATOM 2395 C CA . ASP A 1 300 ? -9.585 15.000 11.891 1.00 95.12 300 ASP A CA 1
ATOM 2396 C C . ASP A 1 300 ? -10.534 14.078 12.680 1.00 95.12 300 ASP A C 1
ATOM 2398 O O . ASP A 1 300 ? -10.104 13.390 13.612 1.00 95.12 300 ASP A O 1
ATOM 2402 N N . PRO A 1 301 ? -11.843 14.079 12.372 1.00 94.00 301 PRO A N 1
ATOM 2403 C CA . PRO A 1 301 ? -12.821 13.320 13.149 1.00 94.00 301 PRO A CA 1
ATOM 2404 C C . PRO A 1 301 ? -12.584 11.806 13.056 1.00 94.00 301 PRO A C 1
ATOM 2406 O O . PRO A 1 301 ? -12.920 11.070 13.982 1.00 94.00 301 PRO A O 1
ATOM 2409 N N . ILE A 1 302 ? -11.946 11.332 11.981 1.00 94.44 302 ILE A N 1
ATOM 2410 C CA . ILE A 1 302 ? -11.672 9.907 11.758 1.00 94.44 302 ILE A CA 1
ATOM 2411 C C . ILE A 1 302 ? -10.587 9.400 12.708 1.00 94.44 302 ILE A C 1
ATOM 2413 O O . ILE A 1 302 ? -10.683 8.278 13.207 1.00 94.44 302 ILE A O 1
ATOM 2417 N N . ALA A 1 303 ? -9.625 10.251 13.078 1.00 95.81 303 ALA A N 1
ATOM 2418 C CA . ALA A 1 303 ? -8.664 9.942 14.136 1.00 95.81 303 ALA A CA 1
ATOM 2419 C C . ALA A 1 303 ? -9.330 9.695 15.508 1.00 95.81 303 ALA A C 1
ATOM 2421 O O . ALA A 1 303 ? -8.709 9.100 16.389 1.00 95.81 303 ALA A O 1
ATOM 2422 N N . LYS A 1 304 ? -10.577 10.155 15.704 1.00 97.38 304 LYS A N 1
ATOM 2423 C CA . LYS A 1 304 ? -11.352 10.038 16.953 1.00 97.38 304 LYS A CA 1
ATOM 2424 C C . LYS A 1 304 ? -12.568 9.112 16.849 1.00 97.38 304 LYS A C 1
ATOM 2426 O O . LYS A 1 304 ? -13.237 8.876 17.854 1.00 97.38 304 LYS A O 1
ATOM 2431 N N . GLU A 1 305 ? -12.833 8.545 15.673 1.00 96.88 305 GLU A N 1
ATOM 2432 C CA . GLU A 1 305 ? -14.017 7.719 15.396 1.00 96.88 305 GLU A CA 1
ATOM 2433 C C . GLU A 1 305 ? -14.097 6.492 16.315 1.00 96.88 305 GLU A C 1
ATOM 2435 O O . GLU A 1 305 ? -15.167 6.189 16.831 1.00 96.88 305 GLU A O 1
ATOM 2440 N N . ARG A 1 306 ? -12.955 5.852 16.618 1.00 97.12 306 ARG A N 1
ATOM 2441 C CA . ARG A 1 306 ? -12.861 4.722 17.564 1.00 97.12 306 ARG A CA 1
ATOM 2442 C C . ARG A 1 306 ? -13.539 5.031 18.902 1.00 97.12 306 ARG A C 1
ATOM 2444 O O . ARG A 1 306 ? -14.402 4.278 19.344 1.00 97.12 306 ARG A O 1
ATOM 2451 N N . THR A 1 307 ? -13.140 6.130 19.536 1.00 98.19 307 THR A N 1
ATOM 2452 C CA . THR A 1 307 ? -13.638 6.541 20.853 1.00 98.19 307 THR A CA 1
ATOM 2453 C C . THR A 1 307 ? -15.088 7.008 20.774 1.00 98.19 307 THR A C 1
ATOM 2455 O O . THR A 1 307 ? -15.897 6.672 21.638 1.00 98.19 307 THR A O 1
ATOM 2458 N N . VAL A 1 308 ? -15.428 7.772 19.730 1.00 98.19 308 VAL A N 1
ATOM 2459 C CA . VAL A 1 308 ? -16.785 8.287 19.508 1.00 98.19 308 VAL A CA 1
ATOM 2460 C C . VAL A 1 308 ? -17.785 7.139 19.363 1.00 98.19 308 VAL A C 1
ATOM 2462 O O . VAL A 1 308 ? -18.807 7.134 20.049 1.00 98.19 308 VAL A O 1
ATOM 2465 N N . ASP A 1 309 ? -17.484 6.150 18.525 1.00 97.62 309 ASP A N 1
ATOM 2466 C CA . ASP A 1 309 ? -18.384 5.026 18.267 1.00 97.62 309 ASP A CA 1
ATOM 2467 C C . ASP A 1 309 ? -18.478 4.072 19.454 1.00 97.62 309 ASP A C 1
ATOM 2469 O O . ASP A 1 309 ? -19.572 3.588 19.756 1.00 97.62 309 ASP A O 1
ATOM 2473 N N . ALA A 1 310 ? -17.369 3.835 20.162 1.00 98.19 310 ALA A N 1
ATOM 2474 C CA . ALA A 1 310 ? -17.378 3.065 21.400 1.00 98.19 310 ALA A CA 1
ATOM 2475 C C . ALA A 1 310 ? -18.312 3.708 22.436 1.00 98.19 310 ALA A C 1
ATOM 2477 O O . ALA A 1 310 ? -19.251 3.059 22.903 1.00 98.19 310 ALA A O 1
ATOM 2478 N N . PHE A 1 311 ? -18.135 5.003 22.721 1.00 98.31 311 PHE A N 1
ATOM 2479 C CA . PHE A 1 311 ? -18.972 5.703 23.694 1.00 98.31 311 PHE A CA 1
ATOM 2480 C C . PHE A 1 311 ? -20.445 5.720 23.278 1.00 98.31 311 PHE A C 1
ATOM 2482 O O . PHE A 1 311 ? -21.309 5.396 24.087 1.00 98.31 311 PHE A O 1
ATOM 2489 N N . LEU A 1 312 ? -20.756 6.075 22.026 1.00 97.50 312 LEU A N 1
ATOM 2490 C CA . LEU A 1 312 ? -22.145 6.152 21.561 1.00 97.50 312 LEU A CA 1
ATOM 2491 C C . LEU A 1 312 ? -22.836 4.787 21.570 1.00 97.50 312 LEU A C 1
ATOM 2493 O O . LEU A 1 312 ? -24.031 4.718 21.848 1.00 97.50 312 LEU A O 1
ATOM 2497 N N . SER A 1 313 ? -22.098 3.709 21.303 1.00 97.62 313 SER A N 1
ATOM 2498 C CA . SER A 1 313 ? -22.632 2.348 21.382 1.00 97.62 313 SER A CA 1
ATOM 2499 C C . SER A 1 313 ? -22.999 1.972 22.820 1.00 97.62 313 SER A C 1
ATOM 2501 O O . SER A 1 313 ? -24.104 1.477 23.053 1.00 97.62 313 SER A O 1
ATOM 2503 N N . ALA A 1 314 ? -22.133 2.273 23.797 1.00 97.31 314 ALA A N 1
ATOM 2504 C CA . ALA A 1 314 ? -22.471 2.121 25.215 1.00 97.31 314 ALA A CA 1
ATOM 2505 C C . ALA A 1 314 ? -23.664 3.005 25.599 1.00 97.31 314 ALA A C 1
ATOM 2507 O O . ALA A 1 314 ? -24.671 2.502 26.091 1.00 97.31 314 ALA A O 1
ATOM 2508 N N . TYR A 1 315 ? -23.570 4.308 25.336 1.00 96.81 315 TYR A N 1
ATOM 2509 C CA . TYR A 1 315 ? -24.552 5.309 25.747 1.00 96.81 315 TYR A CA 1
ATOM 2510 C C . TYR A 1 315 ? -25.960 4.993 25.230 1.00 96.81 315 TYR A C 1
ATOM 2512 O O . TYR A 1 315 ? -26.900 4.965 26.014 1.00 96.81 315 TYR A O 1
ATOM 2520 N N . ASN A 1 316 ? -26.111 4.650 23.947 1.00 95.88 316 ASN A N 1
ATOM 2521 C CA . ASN A 1 316 ? -27.419 4.317 23.369 1.00 95.88 316 ASN A CA 1
ATOM 2522 C C . ASN A 1 316 ? -27.998 2.982 23.882 1.00 95.88 316 ASN A C 1
ATOM 2524 O O . ASN A 1 316 ? -29.183 2.713 23.684 1.00 95.88 316 ASN A O 1
ATOM 2528 N N . THR A 1 317 ? -27.177 2.138 24.515 1.00 95.50 317 THR A N 1
ATOM 2529 C CA . THR A 1 317 ? -27.609 0.875 25.141 1.00 95.50 317 THR A CA 1
ATOM 2530 C C . THR A 1 317 ? -28.056 1.083 26.589 1.00 95.50 317 THR A C 1
ATOM 2532 O O . THR A 1 317 ? -28.891 0.335 27.102 1.00 95.50 317 THR A O 1
ATOM 2535 N N . LEU A 1 318 ? -27.531 2.111 27.258 1.00 93.12 318 LEU A N 1
ATOM 2536 C CA . LEU A 1 318 ? -27.934 2.494 28.605 1.00 93.12 318 LEU A CA 1
ATOM 2537 C C . LEU A 1 318 ? -29.292 3.209 28.521 1.00 93.12 318 LEU A C 1
ATOM 2539 O O . LEU A 1 318 ? -29.394 4.334 28.049 1.00 93.12 318 LEU A O 1
ATOM 2543 N N . GLY A 1 319 ? -30.371 2.545 28.942 1.00 83.06 319 GLY A N 1
ATOM 2544 C CA . GLY A 1 319 ? -31.712 3.134 28.876 1.00 83.06 319 GLY A CA 1
ATOM 2545 C C . GLY A 1 319 ? -31.853 4.402 29.733 1.00 83.06 319 GLY A C 1
ATOM 2546 O O . GLY A 1 319 ? -31.385 4.430 30.873 1.00 83.06 319 GLY A O 1
ATOM 2547 N N . ASN A 1 320 ? -32.592 5.401 29.228 1.00 84.06 320 ASN A N 1
ATOM 2548 C CA . ASN A 1 320 ? -32.766 6.737 29.837 1.00 84.06 320 ASN A CA 1
ATOM 2549 C C . ASN A 1 320 ? -33.245 6.756 31.304 1.00 84.06 320 ASN A C 1
ATOM 2551 O O . ASN A 1 320 ? -33.133 7.781 31.964 1.00 84.06 320 ASN A O 1
ATOM 2555 N N . ASN A 1 321 ? -33.805 5.658 31.821 1.00 84.25 321 ASN A N 1
ATOM 2556 C CA . ASN A 1 321 ? -34.422 5.615 33.153 1.00 84.25 321 ASN A CA 1
ATOM 2557 C C . ASN A 1 321 ? -33.558 4.934 34.228 1.00 84.25 321 ASN A C 1
ATOM 2559 O O . ASN A 1 321 ? -33.981 4.859 35.377 1.00 84.25 321 ASN A O 1
ATOM 2563 N N . THR A 1 322 ? -32.404 4.359 33.871 1.00 83.69 322 THR A N 1
ATOM 2564 C CA . THR A 1 322 ? -31.596 3.553 34.815 1.00 83.69 322 THR A CA 1
ATOM 2565 C C . THR A 1 322 ? -30.465 4.348 35.475 1.00 83.69 322 THR A C 1
ATOM 2567 O O . THR A 1 322 ? -30.074 4.040 36.600 1.00 83.69 322 THR A O 1
ATOM 2570 N N . PHE A 1 323 ? -29.966 5.389 34.809 1.00 89.06 323 PHE A N 1
ATOM 2571 C CA . PHE A 1 323 ? -28.824 6.192 35.256 1.00 89.06 323 PHE A CA 1
ATOM 2572 C C . PHE A 1 323 ? -29.248 7.639 35.475 1.00 89.06 323 PHE A C 1
ATOM 2574 O O . PHE A 1 323 ? -30.247 8.074 34.900 1.00 89.06 323 PHE A O 1
ATOM 2581 N N . ALA A 1 324 ? -28.559 8.342 36.375 1.00 76.50 324 ALA A N 1
ATOM 2582 C CA . ALA A 1 324 ? -29.069 9.604 36.886 1.00 76.50 324 ALA A CA 1
ATOM 2583 C C . ALA A 1 324 ? -29.092 10.692 35.807 1.00 76.50 324 ALA A C 1
ATOM 2585 O O . ALA A 1 324 ? -30.171 11.170 35.454 1.00 76.50 324 ALA A O 1
ATOM 2586 N N . ASP A 1 325 ? -27.929 11.017 35.247 1.00 87.06 325 ASP A N 1
ATOM 2587 C CA . ASP A 1 325 ? -27.787 12.054 34.230 1.00 87.06 325 ASP A CA 1
ATOM 2588 C C . ASP A 1 325 ? -26.825 11.619 33.114 1.00 87.06 325 ASP A C 1
ATOM 2590 O O . ASP A 1 325 ? -25.881 10.856 33.332 1.00 87.06 325 ASP A O 1
ATOM 2594 N N . ASP A 1 326 ? -27.019 12.168 31.912 1.00 85.56 326 ASP A N 1
ATOM 2595 C CA . ASP A 1 326 ? -26.181 11.900 30.731 1.00 85.56 326 ASP A CA 1
ATOM 2596 C C . ASP A 1 326 ? -24.688 12.190 30.951 1.00 85.56 326 ASP A C 1
ATOM 2598 O O . ASP A 1 326 ? -23.828 11.599 30.297 1.00 85.56 326 ASP A O 1
ATOM 2602 N N . ASN A 1 327 ? -24.382 13.114 31.864 1.00 88.75 327 ASN A N 1
ATOM 2603 C CA . ASN A 1 327 ? -23.018 13.532 32.180 1.00 88.75 327 ASN A CA 1
ATOM 2604 C C . ASN A 1 327 ? -22.330 12.616 33.203 1.00 88.75 327 ASN A C 1
ATOM 2606 O O . ASN A 1 327 ? -21.132 12.761 33.430 1.00 88.75 327 ASN A O 1
ATOM 2610 N N . GLU A 1 328 ? -23.059 11.679 33.812 1.00 92.81 328 GLU A N 1
ATOM 2611 C CA . GLU A 1 328 ? -22.502 10.735 34.786 1.00 92.81 328 GLU A CA 1
ATOM 2612 C C . GLU A 1 328 ? -22.037 9.420 34.156 1.00 92.81 328 GLU A C 1
ATOM 2614 O O . GLU A 1 328 ? -21.425 8.598 34.838 1.00 92.81 328 GLU A O 1
ATOM 2619 N N . ILE A 1 329 ? -22.305 9.221 32.863 1.00 96.19 329 ILE A N 1
ATOM 2620 C CA . ILE A 1 329 ? -21.763 8.105 32.092 1.00 96.19 329 ILE A CA 1
ATOM 2621 C C . ILE A 1 329 ? -20.382 8.515 31.585 1.00 96.19 329 ILE A C 1
ATOM 2623 O O . ILE A 1 329 ? -20.247 9.414 30.751 1.00 96.19 329 ILE A O 1
ATOM 2627 N N . ILE A 1 330 ? -19.359 7.838 32.095 1.00 97.38 330 ILE A N 1
ATOM 2628 C CA . ILE A 1 330 ? -17.957 8.137 31.820 1.00 97.38 330 ILE A CA 1
ATOM 2629 C C . ILE A 1 330 ? -17.292 6.885 31.256 1.00 97.38 330 ILE A C 1
ATOM 2631 O O . ILE A 1 330 ? -17.375 5.811 31.849 1.00 97.38 330 ILE A O 1
ATOM 2635 N N . MET A 1 331 ? -16.614 7.016 30.119 1.00 98.06 331 MET A N 1
ATOM 2636 C CA . MET A 1 331 ? -15.821 5.941 29.523 1.00 98.06 331 MET A CA 1
ATOM 2637 C C . MET A 1 331 ? -14.331 6.283 29.565 1.00 98.06 331 MET A C 1
ATOM 2639 O O . MET A 1 331 ? -13.932 7.379 29.179 1.00 98.06 331 MET A O 1
ATOM 2643 N N . ASP A 1 332 ? -13.511 5.324 29.982 1.00 97.81 332 ASP A N 1
ATOM 2644 C CA . ASP A 1 332 ? -12.053 5.399 29.926 1.00 97.81 332 ASP A CA 1
ATOM 2645 C C . ASP A 1 332 ? -11.527 4.316 28.985 1.00 97.81 332 ASP A C 1
ATOM 2647 O O . ASP A 1 332 ? -11.814 3.132 29.174 1.00 97.81 332 ASP A O 1
ATOM 2651 N N . GLU A 1 333 ? -10.741 4.693 27.980 1.00 97.50 333 GLU A N 1
ATOM 2652 C CA . GLU A 1 333 ? -10.031 3.722 27.150 1.00 97.50 333 GLU A CA 1
ATOM 2653 C C . GLU A 1 333 ? -8.814 3.168 27.908 1.00 97.50 333 GLU A C 1
ATOM 2655 O O . GLU A 1 333 ? -7.951 3.913 28.368 1.00 97.50 333 GLU A O 1
ATOM 2660 N N . LEU A 1 334 ? -8.723 1.842 28.005 1.00 96.31 334 LEU A N 1
ATOM 2661 C CA . LEU A 1 334 ? -7.646 1.114 28.679 1.00 96.31 334 LEU A CA 1
ATOM 2662 C C . LEU A 1 334 ? -6.716 0.472 27.643 1.00 96.31 334 LEU A C 1
ATOM 2664 O O . LEU A 1 334 ? -6.537 -0.742 27.606 1.00 96.31 334 LEU A O 1
ATOM 2668 N N . ILE A 1 335 ? -6.167 1.271 26.736 1.00 94.44 335 ILE A N 1
ATOM 2669 C CA . ILE A 1 335 ? -5.289 0.788 25.661 1.00 94.44 335 ILE A CA 1
ATOM 2670 C C . ILE A 1 335 ? -3.866 1.332 25.825 1.00 94.44 335 ILE A C 1
ATOM 2672 O O . ILE A 1 335 ? -3.693 2.454 26.306 1.00 94.44 335 ILE A O 1
ATOM 2676 N N . PRO A 1 336 ? -2.837 0.575 25.406 1.00 93.62 336 PRO A N 1
ATOM 2677 C CA . PRO A 1 336 ? -1.468 1.062 25.412 1.00 93.62 336 PRO A CA 1
ATOM 2678 C C . PRO A 1 336 ? -1.273 2.165 24.360 1.00 93.62 336 PRO A C 1
ATOM 2680 O O . PRO A 1 336 ? -2.006 2.211 23.368 1.00 93.62 336 PRO A O 1
ATOM 2683 N N . PRO A 1 337 ? -0.227 3.002 24.497 1.00 91.25 337 PRO A N 1
ATOM 2684 C CA . PRO A 1 337 ? 0.104 4.031 23.507 1.00 91.25 337 PRO A CA 1
ATOM 2685 C C . PRO A 1 337 ? 0.389 3.483 22.099 1.00 91.25 337 PRO A C 1
ATOM 2687 O O . PRO A 1 337 ? 0.261 4.205 21.115 1.00 91.25 337 PRO A O 1
ATOM 2690 N N . GLN A 1 338 ? 0.809 2.218 21.996 1.00 93.12 338 GLN A N 1
ATOM 2691 C CA . GLN A 1 338 ? 1.102 1.545 20.733 1.00 93.12 338 GLN A CA 1
ATOM 2692 C C . GLN A 1 338 ? 0.302 0.245 20.640 1.00 93.12 338 GLN A C 1
ATOM 2694 O O . GLN A 1 338 ? 0.541 -0.714 21.371 1.00 93.12 338 GLN A O 1
ATOM 2699 N N . LEU A 1 339 ? -0.650 0.227 19.713 1.00 93.38 339 LEU A N 1
ATOM 2700 C CA . LEU A 1 339 ? -1.552 -0.886 19.423 1.00 93.38 339 LEU A CA 1
ATOM 2701 C C . LEU A 1 339 ? -1.143 -1.676 18.176 1.00 93.38 339 LEU A C 1
ATOM 2703 O O . LEU A 1 339 ? -1.562 -2.822 18.000 1.00 93.38 339 LEU A O 1
ATOM 2707 N N . SER A 1 340 ? -0.361 -1.066 17.288 1.00 94.50 340 SER A N 1
ATOM 2708 C CA . SER A 1 340 ? 0.114 -1.662 16.043 1.00 94.50 340 SER A CA 1
ATOM 2709 C C . SER A 1 340 ? 1.483 -1.101 15.671 1.00 94.50 340 SER A C 1
ATOM 2711 O O . SER A 1 340 ? 1.646 0.105 15.471 1.00 94.50 340 SER A O 1
ATOM 2713 N N . VAL A 1 341 ? 2.466 -1.988 15.534 1.00 95.56 341 VAL A N 1
ATOM 2714 C CA . VAL A 1 341 ? 3.785 -1.659 14.989 1.00 95.56 341 VAL A CA 1
ATOM 2715 C C . VAL A 1 341 ? 3.886 -2.296 13.611 1.00 95.56 341 VAL A C 1
ATOM 2717 O O . VAL A 1 341 ? 3.704 -3.504 13.463 1.00 95.56 341 VAL A O 1
ATOM 2720 N N . LEU A 1 342 ? 4.142 -1.471 12.597 1.00 96.62 342 LEU A N 1
ATOM 2721 C CA . LEU A 1 342 ? 4.376 -1.918 11.229 1.00 96.62 342 LEU A CA 1
ATOM 2722 C C . LEU A 1 342 ? 5.869 -1.832 10.933 1.00 96.62 342 LEU A C 1
ATOM 2724 O O . LEU A 1 342 ? 6.506 -0.823 11.238 1.00 96.62 342 LEU A O 1
ATOM 2728 N N . LYS A 1 343 ? 6.416 -2.889 10.341 1.00 97.19 343 LYS A N 1
ATOM 2729 C CA . LYS A 1 343 ? 7.810 -2.968 9.913 1.00 97.19 343 LYS A CA 1
ATOM 2730 C C . LYS A 1 343 ? 7.872 -2.897 8.392 1.00 97.19 343 LYS A C 1
ATOM 2732 O O . LYS A 1 343 ? 7.122 -3.588 7.702 1.00 97.19 343 LYS A O 1
ATOM 2737 N N . ASP A 1 344 ? 8.763 -2.048 7.890 1.00 97.31 344 ASP A N 1
ATOM 2738 C CA . ASP A 1 344 ? 8.981 -1.860 6.457 1.00 97.31 344 ASP A CA 1
ATOM 2739 C C . ASP A 1 344 ? 9.711 -3.061 5.848 1.00 97.31 344 ASP A C 1
ATOM 2741 O O . ASP A 1 344 ? 10.692 -3.560 6.401 1.00 97.31 344 ASP A O 1
ATOM 2745 N N . ILE A 1 345 ? 9.284 -3.460 4.654 1.00 96.50 345 ILE A N 1
ATOM 2746 C CA . ILE A 1 345 ? 10.003 -4.398 3.796 1.00 96.50 345 ILE A CA 1
ATOM 2747 C C . ILE A 1 345 ? 10.773 -3.567 2.774 1.00 96.50 345 ILE A C 1
ATOM 2749 O O . ILE A 1 345 ? 10.237 -3.154 1.742 1.00 96.50 345 ILE A O 1
ATOM 2753 N N . LYS A 1 346 ? 12.029 -3.275 3.104 1.00 96.31 346 LYS A N 1
ATOM 2754 C CA . LYS A 1 346 ? 12.911 -2.437 2.293 1.00 96.31 346 LYS A CA 1
ATOM 2755 C C . LYS A 1 346 ? 13.765 -3.280 1.363 1.00 96.31 346 LYS A C 1
ATOM 2757 O O . LYS A 1 346 ? 14.197 -4.374 1.724 1.00 96.31 346 LYS A O 1
ATOM 2762 N N . THR A 1 347 ? 14.000 -2.781 0.157 1.00 95.31 347 THR A N 1
ATOM 2763 C CA . THR A 1 347 ? 14.883 -3.439 -0.803 1.00 95.31 347 THR A CA 1
ATOM 2764 C C . THR A 1 347 ? 15.603 -2.435 -1.689 1.00 95.31 347 THR A C 1
ATOM 2766 O O . THR A 1 347 ? 15.103 -1.343 -1.956 1.00 95.31 347 THR A O 1
ATOM 2769 N N . ARG A 1 348 ? 16.779 -2.820 -2.176 1.00 94.50 348 ARG A N 1
ATOM 2770 C CA . ARG A 1 348 ? 17.554 -2.075 -3.164 1.00 94.50 348 ARG A CA 1
ATOM 2771 C C . ARG A 1 348 ? 17.851 -3.003 -4.327 1.00 94.50 348 ARG A C 1
ATOM 2773 O O . ARG A 1 348 ? 18.268 -4.140 -4.121 1.00 94.50 348 ARG A O 1
ATOM 2780 N N . PHE A 1 349 ? 17.630 -2.513 -5.538 1.00 95.00 349 PHE A N 1
ATOM 2781 C CA . PHE A 1 349 ? 17.854 -3.284 -6.748 1.00 95.00 349 PHE A CA 1
ATOM 2782 C C . PHE A 1 349 ? 18.405 -2.431 -7.880 1.00 95.00 349 PHE A C 1
ATOM 2784 O O . PHE A 1 349 ? 18.248 -1.205 -7.903 1.00 95.00 349 PHE A O 1
ATOM 2791 N N . ASP A 1 350 ? 19.010 -3.134 -8.828 1.00 93.75 350 ASP A N 1
ATOM 2792 C CA . ASP A 1 350 ? 19.536 -2.605 -10.069 1.00 93.75 350 ASP A CA 1
ATOM 2793 C C . ASP A 1 350 ? 18.611 -2.968 -11.220 1.00 93.75 350 ASP A C 1
ATOM 2795 O O . ASP A 1 350 ? 18.086 -4.081 -11.328 1.00 93.75 350 ASP A O 1
ATOM 2799 N N . THR A 1 351 ? 18.423 -2.003 -12.105 1.00 95.19 351 THR A N 1
ATOM 2800 C CA . THR A 1 351 ? 17.722 -2.192 -13.371 1.00 95.19 351 THR A CA 1
ATOM 2801 C C . THR A 1 351 ? 18.648 -1.815 -14.508 1.00 95.19 351 THR A C 1
ATOM 2803 O O . THR A 1 351 ? 19.584 -1.054 -14.301 1.00 95.19 351 THR A O 1
ATOM 2806 N N . TYR A 1 352 ? 18.432 -2.356 -15.700 1.00 94.81 352 TYR A N 1
ATOM 2807 C CA . TYR A 1 352 ? 19.346 -2.159 -16.819 1.00 94.81 352 TYR A CA 1
ATOM 2808 C C . TYR A 1 352 ? 18.595 -1.639 -18.037 1.00 94.81 352 TYR A C 1
ATOM 2810 O O . TYR A 1 352 ? 17.517 -2.127 -18.380 1.00 94.81 352 TYR A O 1
ATOM 2818 N N . ALA A 1 353 ? 19.187 -0.658 -18.708 1.00 95.06 353 ALA A N 1
ATOM 2819 C CA . ALA A 1 353 ? 18.762 -0.188 -20.019 1.00 95.06 353 ALA A CA 1
ATOM 2820 C C . ALA A 1 353 ? 19.863 -0.458 -21.046 1.00 95.06 353 ALA A C 1
ATOM 2822 O O . ALA A 1 353 ? 21.048 -0.460 -20.707 1.00 95.06 353 ALA A O 1
ATOM 2823 N N . LEU A 1 354 ? 19.471 -0.701 -22.296 1.00 93.12 354 LEU A N 1
ATOM 2824 C CA . LEU A 1 354 ? 20.421 -0.870 -23.386 1.00 93.12 354 LEU A CA 1
ATOM 2825 C C . LEU A 1 354 ? 20.932 0.504 -23.819 1.00 93.12 354 LEU A C 1
ATOM 2827 O O . LEU A 1 354 ? 20.144 1.323 -24.291 1.00 93.12 354 LEU A O 1
ATOM 2831 N N . ASP A 1 355 ? 22.232 0.720 -23.676 1.00 91.56 355 ASP A N 1
ATOM 2832 C CA . ASP A 1 355 ? 22.984 1.867 -24.180 1.00 91.56 355 ASP A CA 1
ATOM 2833 C C . ASP A 1 355 ? 23.902 1.427 -25.334 1.00 91.56 355 ASP A C 1
ATOM 2835 O O . ASP A 1 355 ? 24.030 0.233 -25.618 1.00 91.56 355 ASP A O 1
ATOM 2839 N N . TYR A 1 356 ? 24.533 2.379 -26.017 1.00 89.25 356 TYR A N 1
ATOM 2840 C CA . TYR A 1 356 ? 25.515 2.103 -27.063 1.00 89.25 356 TYR A CA 1
ATOM 2841 C C . TYR A 1 356 ? 26.790 2.891 -26.804 1.00 89.25 356 TYR A C 1
ATOM 2843 O O . TYR A 1 356 ? 26.798 4.123 -26.847 1.00 89.25 356 TYR A O 1
ATOM 2851 N N . GLU A 1 357 ? 27.881 2.167 -26.575 1.00 87.19 357 GLU A N 1
ATOM 2852 C CA . GLU A 1 357 ? 29.204 2.757 -26.441 1.00 87.19 357 GLU A CA 1
ATOM 2853 C C . GLU A 1 357 ? 29.894 2.837 -27.806 1.00 87.19 357 GLU A C 1
ATOM 2855 O O . GLU A 1 357 ? 29.727 1.975 -28.674 1.00 87.19 357 GLU A O 1
ATOM 2860 N N . LEU A 1 358 ? 30.670 3.903 -27.991 1.00 87.00 358 LEU A N 1
ATOM 2861 C CA . LEU A 1 358 ? 31.519 4.104 -29.154 1.00 87.00 358 LEU A CA 1
ATOM 2862 C C . LEU A 1 358 ? 32.902 3.519 -28.868 1.00 87.00 358 LEU A C 1
ATOM 2864 O O . LEU A 1 358 ? 33.704 4.140 -28.174 1.00 87.00 358 LEU A O 1
ATOM 2868 N N . ILE A 1 359 ? 33.189 2.338 -29.417 1.00 84.69 359 ILE A N 1
ATOM 2869 C CA . ILE A 1 359 ? 34.488 1.683 -29.236 1.00 84.69 359 ILE A CA 1
ATOM 2870 C C . ILE A 1 359 ? 35.394 1.993 -30.425 1.00 84.69 359 ILE A C 1
ATOM 2872 O O . ILE A 1 359 ? 35.122 1.602 -31.565 1.00 84.69 359 ILE A O 1
ATOM 2876 N N . ASN A 1 360 ? 36.504 2.678 -30.150 1.00 81.75 360 ASN A N 1
ATOM 2877 C CA . ASN A 1 360 ? 37.554 2.922 -31.133 1.00 81.75 360 ASN A CA 1
ATOM 2878 C C . ASN A 1 360 ? 38.307 1.615 -31.402 1.00 81.75 360 ASN A C 1
ATOM 2880 O O . ASN A 1 360 ? 39.018 1.107 -30.539 1.00 81.75 360 ASN A O 1
ATOM 2884 N N . THR A 1 361 ? 38.199 1.082 -32.616 1.00 75.88 361 THR A N 1
ATOM 2885 C CA . THR A 1 361 ? 38.868 -0.173 -33.003 1.00 75.88 361 THR A CA 1
ATOM 2886 C C . THR A 1 361 ? 40.346 0.007 -33.364 1.00 75.88 361 THR A C 1
A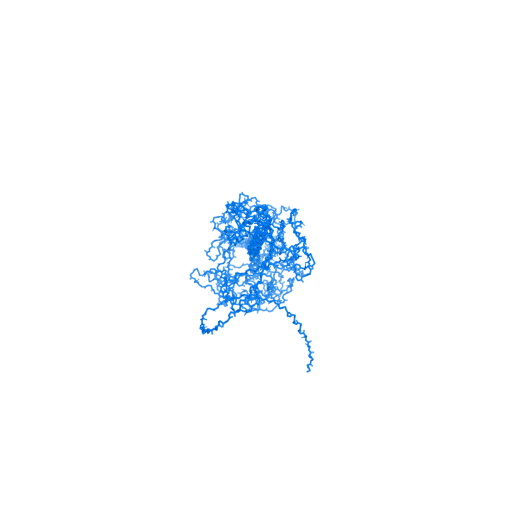TOM 2888 O O . THR A 1 361 ? 40.984 -0.937 -33.819 1.00 75.88 361 THR A O 1
ATOM 2891 N N . GLY A 1 362 ? 40.911 1.209 -33.203 1.00 69.75 362 GLY A N 1
ATOM 2892 C CA . GLY A 1 362 ? 42.328 1.506 -33.456 1.00 69.75 362 GLY A CA 1
ATOM 2893 C C . GLY A 1 362 ? 42.748 1.531 -34.933 1.00 69.75 362 GLY A C 1
ATOM 2894 O O . GLY A 1 362 ? 43.868 1.931 -35.227 1.00 69.75 362 GLY A O 1
ATOM 2895 N N . HIS A 1 363 ? 41.865 1.156 -35.866 1.00 62.59 363 HIS A N 1
ATOM 2896 C CA . HIS A 1 363 ? 42.177 1.065 -37.302 1.00 62.59 363 HIS A CA 1
ATOM 2897 C C . HIS A 1 363 ? 41.861 2.346 -38.094 1.00 62.59 363 HIS A C 1
ATOM 2899 O O . HIS A 1 363 ? 42.235 2.459 -39.257 1.00 62.59 363 HIS A O 1
ATOM 2905 N N . SER A 1 364 ? 41.199 3.330 -37.481 1.00 59.81 364 SER A N 1
ATOM 2906 C CA . SER A 1 364 ? 41.001 4.660 -38.060 1.00 59.81 364 SER A CA 1
ATOM 2907 C C . SER A 1 364 ? 40.786 5.685 -36.944 1.00 59.81 364 SER A C 1
ATOM 2909 O O . SER A 1 364 ? 39.977 5.433 -36.052 1.00 59.81 364 SER A O 1
ATOM 2911 N N . PRO A 1 365 ? 41.441 6.859 -36.978 1.00 62.75 365 PRO A N 1
ATOM 2912 C CA . PRO A 1 365 ? 41.150 7.957 -36.055 1.00 62.75 365 PRO A CA 1
ATOM 2913 C C . PRO A 1 365 ? 39.776 8.610 -36.308 1.00 62.75 365 PRO A C 1
ATOM 2915 O O . PRO A 1 365 ? 39.421 9.550 -35.603 1.00 62.75 365 PRO A O 1
ATOM 2918 N N . ARG A 1 366 ? 39.020 8.158 -37.324 1.00 65.06 366 ARG A N 1
ATOM 2919 C CA . ARG A 1 366 ? 37.792 8.810 -37.806 1.00 65.06 366 ARG A CA 1
ATOM 2920 C C . ARG A 1 366 ? 36.481 8.077 -37.496 1.00 65.06 366 ARG A C 1
ATOM 2922 O O . ARG A 1 366 ? 35.438 8.589 -37.882 1.00 65.06 366 ARG A O 1
ATOM 2929 N N . GLY A 1 367 ? 36.491 6.934 -36.806 1.00 64.62 367 GLY A N 1
ATOM 2930 C CA . GLY A 1 367 ? 35.242 6.227 -36.503 1.00 64.62 367 GLY A CA 1
ATOM 2931 C C . GLY A 1 367 ? 35.340 5.204 -35.373 1.00 64.62 367 GLY A C 1
ATOM 2932 O O . GLY A 1 367 ? 36.395 4.631 -35.097 1.00 64.62 367 GLY A O 1
ATOM 2933 N N . ALA A 1 368 ? 34.207 5.000 -34.702 1.00 84.56 368 ALA A N 1
ATOM 2934 C CA . ALA A 1 368 ? 34.046 4.089 -33.574 1.00 84.56 368 ALA A CA 1
ATOM 2935 C C . ALA A 1 368 ? 32.867 3.154 -33.843 1.00 84.56 368 ALA A C 1
ATOM 2937 O O . ALA A 1 368 ? 31.803 3.611 -34.256 1.00 84.56 368 ALA A O 1
ATOM 2938 N N . ASN A 1 369 ? 33.005 1.852 -33.602 1.00 89.50 369 ASN A N 1
ATOM 2939 C CA . ASN A 1 369 ? 31.866 0.942 -33.738 1.00 89.50 369 ASN A CA 1
ATOM 2940 C C . ASN A 1 369 ? 30.853 1.240 -32.623 1.00 89.50 369 ASN A C 1
ATOM 2942 O O . ASN A 1 369 ? 31.257 1.510 -31.492 1.00 89.50 369 ASN A O 1
ATOM 2946 N N . CYS A 1 370 ? 29.551 1.182 -32.924 1.00 89.69 370 CYS A N 1
ATOM 2947 C CA . CYS A 1 370 ? 28.547 1.257 -31.864 1.00 89.69 370 CYS A CA 1
ATOM 2948 C C . CYS A 1 370 ? 28.329 -0.151 -31.333 1.00 89.69 370 CYS A C 1
ATOM 2950 O O . CYS A 1 370 ? 27.831 -1.018 -32.059 1.00 89.69 370 CYS A O 1
ATOM 2952 N N . GLN A 1 371 ? 28.691 -0.380 -30.080 1.00 89.25 371 GLN A N 1
ATOM 2953 C CA . GLN A 1 371 ? 28.484 -1.664 -29.431 1.00 89.25 371 GLN A CA 1
ATOM 2954 C C . GLN A 1 371 ? 27.452 -1.522 -28.310 1.00 89.25 371 GLN A C 1
ATOM 2956 O O . GLN A 1 371 ? 27.513 -0.558 -27.545 1.00 89.25 371 GLN A O 1
ATOM 2961 N N . PRO A 1 372 ? 26.481 -2.447 -28.220 1.00 89.38 372 PRO A N 1
ATOM 2962 C CA . PRO A 1 372 ? 25.498 -2.431 -27.152 1.00 89.38 372 PRO A CA 1
ATOM 2963 C C . PRO A 1 372 ? 26.194 -2.621 -25.801 1.00 89.38 372 PRO A C 1
ATOM 2965 O O . PRO A 1 372 ? 26.917 -3.596 -25.599 1.00 89.38 372 PRO A O 1
ATOM 2968 N N . MET A 1 373 ? 25.921 -1.726 -24.859 1.00 87.38 373 MET A N 1
ATOM 2969 C CA . MET A 1 373 ? 26.372 -1.813 -23.473 1.00 87.38 373 MET A CA 1
ATOM 2970 C C . MET A 1 373 ? 25.158 -1.761 -22.545 1.00 87.38 373 MET A C 1
ATOM 2972 O O . MET A 1 373 ? 24.192 -1.047 -22.796 1.00 87.38 373 MET A O 1
ATOM 2976 N N . MET A 1 374 ? 25.175 -2.527 -21.454 1.00 88.44 374 MET A N 1
ATOM 2977 C CA . MET A 1 374 ? 24.130 -2.421 -20.436 1.00 88.44 374 MET A CA 1
ATOM 2978 C C . MET A 1 374 ? 24.462 -1.277 -19.486 1.00 88.44 374 MET A C 1
ATOM 2980 O O . MET A 1 374 ? 25.514 -1.283 -18.851 1.00 88.44 374 MET A O 1
ATOM 2984 N N . ARG A 1 375 ? 23.542 -0.326 -19.344 1.00 88.62 375 ARG A N 1
ATOM 2985 C CA . ARG A 1 375 ? 23.667 0.768 -18.387 1.00 88.62 375 ARG A CA 1
ATOM 2986 C C . ARG A 1 375 ? 22.829 0.477 -17.144 1.00 88.62 375 ARG A C 1
ATOM 2988 O O . ARG A 1 375 ? 21.601 0.411 -17.264 1.00 88.62 375 ARG A O 1
ATOM 2995 N N . PRO A 1 376 ? 23.449 0.305 -15.962 1.00 90.62 376 PRO A N 1
ATOM 2996 C CA . PRO A 1 376 ? 22.704 0.133 -14.728 1.00 90.62 376 PRO A CA 1
ATOM 2997 C C . PRO A 1 376 ? 22.028 1.445 -14.310 1.00 90.62 376 PRO A C 1
ATOM 2999 O O . PRO A 1 376 ? 22.596 2.533 -14.413 1.00 90.62 376 PRO A O 1
ATOM 3002 N N . VAL A 1 377 ? 20.813 1.315 -13.797 1.00 89.94 377 VAL A N 1
ATOM 3003 C CA . VAL A 1 377 ? 20.045 2.326 -13.078 1.00 89.94 377 VAL A CA 1
ATOM 3004 C C . VAL A 1 377 ? 19.753 1.733 -11.705 1.00 89.94 377 VAL A C 1
ATOM 3006 O O . VAL A 1 377 ? 18.855 0.901 -11.534 1.00 89.94 377 VAL A O 1
ATOM 3009 N N . THR A 1 378 ? 20.580 2.125 -10.742 1.00 89.25 378 THR A N 1
ATOM 3010 C CA . THR A 1 378 ? 20.526 1.665 -9.353 1.00 89.25 378 THR A CA 1
ATOM 3011 C C . THR A 1 378 ? 19.668 2.608 -8.525 1.00 89.25 378 THR A C 1
ATOM 3013 O O . THR A 1 378 ? 19.809 3.829 -8.619 1.00 89.25 378 THR A O 1
ATOM 3016 N N . LEU A 1 379 ? 18.810 2.054 -7.666 1.00 89.69 379 LEU A N 1
ATOM 3017 C CA . LEU A 1 379 ? 18.105 2.871 -6.683 1.00 89.69 379 LEU A CA 1
ATOM 3018 C C . LEU A 1 379 ? 19.100 3.475 -5.666 1.00 89.69 379 LEU A C 1
ATOM 3020 O O . LEU A 1 379 ? 19.943 2.743 -5.130 1.00 89.69 379 LEU A O 1
ATOM 3024 N N . PRO A 1 380 ? 19.012 4.789 -5.384 1.00 84.75 380 PRO A N 1
ATOM 3025 C CA . PRO A 1 380 ? 19.972 5.480 -4.520 1.00 84.75 380 PRO A CA 1
ATOM 3026 C C . PRO A 1 380 ? 19.879 5.052 -3.053 1.00 84.75 380 PRO A C 1
ATOM 3028 O O . PRO A 1 380 ? 20.895 5.017 -2.363 1.00 84.75 380 PRO A O 1
ATOM 3031 N N . ALA A 1 381 ? 18.691 4.665 -2.597 1.00 90.88 381 ALA A N 1
ATOM 3032 C CA . ALA A 1 381 ? 18.458 4.099 -1.277 1.00 90.88 381 ALA A CA 1
ATOM 3033 C C . ALA A 1 381 ? 17.469 2.930 -1.361 1.00 90.88 381 ALA A C 1
ATOM 3035 O O . ALA A 1 381 ? 16.931 2.615 -2.427 1.00 90.88 381 ALA A O 1
ATOM 3036 N N . GLU A 1 382 ? 17.252 2.265 -0.229 1.00 94.62 382 GLU A N 1
ATOM 3037 C CA . GLU A 1 382 ? 16.274 1.190 -0.147 1.00 94.62 382 GLU A CA 1
ATOM 3038 C C . GLU A 1 382 ? 14.848 1.744 -0.276 1.00 94.62 382 GLU A C 1
ATOM 3040 O O . GLU A 1 382 ? 14.464 2.696 0.405 1.00 94.62 382 GLU A O 1
ATOM 3045 N N . LEU A 1 383 ? 14.052 1.117 -1.136 1.00 95.62 383 LEU A N 1
ATOM 3046 C CA . LEU A 1 383 ? 12.645 1.421 -1.343 1.00 95.62 383 LEU A CA 1
ATOM 3047 C C . LEU A 1 383 ? 11.787 0.472 -0.503 1.00 95.62 383 LEU A C 1
ATOM 3049 O O . LEU A 1 383 ? 11.989 -0.744 -0.528 1.00 95.62 383 LEU A O 1
ATOM 3053 N N . THR A 1 384 ? 10.806 1.017 0.214 1.00 97.19 384 THR A N 1
ATOM 3054 C CA . THR A 1 384 ? 9.792 0.215 0.906 1.00 97.19 384 THR A CA 1
ATOM 3055 C C . THR A 1 384 ? 8.798 -0.331 -0.120 1.00 97.19 384 THR A C 1
ATOM 3057 O O . THR A 1 384 ? 8.097 0.448 -0.755 1.00 97.19 384 THR A O 1
ATOM 3060 N N . LEU A 1 385 ? 8.726 -1.657 -0.272 1.00 96.94 385 LEU A N 1
ATOM 3061 C CA . LEU A 1 385 ? 7.802 -2.347 -1.195 1.00 96.94 385 LEU A CA 1
ATOM 3062 C C . LEU A 1 385 ? 6.614 -3.014 -0.488 1.00 96.94 385 LEU A C 1
ATOM 3064 O O . LEU A 1 385 ? 5.851 -3.774 -1.087 1.00 96.94 385 LEU A O 1
ATOM 3068 N N . GLY A 1 386 ? 6.493 -2.782 0.813 1.00 97.06 386 GLY A N 1
ATOM 3069 C CA . GLY A 1 386 ? 5.396 -3.264 1.629 1.00 97.06 386 GLY A CA 1
ATOM 3070 C C . GLY A 1 386 ? 5.714 -3.162 3.110 1.00 97.06 386 GLY A C 1
ATOM 3071 O O . GLY A 1 386 ? 6.800 -2.739 3.511 1.00 97.06 386 GLY A O 1
ATOM 3072 N N . VAL A 1 387 ? 4.756 -3.579 3.923 1.00 97.38 387 VAL A N 1
ATOM 3073 C CA . VAL A 1 387 ? 4.860 -3.642 5.377 1.00 97.38 387 VAL A CA 1
ATOM 3074 C C . VAL A 1 387 ? 4.318 -4.960 5.910 1.00 97.38 387 VAL A C 1
ATOM 3076 O O . VAL A 1 387 ? 3.481 -5.613 5.282 1.00 97.38 387 VAL A O 1
ATOM 3079 N N . TYR A 1 388 ? 4.749 -5.330 7.107 1.00 95.56 388 TYR A N 1
ATOM 3080 C CA . TYR A 1 388 ? 4.116 -6.384 7.892 1.00 95.56 388 TYR A CA 1
ATOM 3081 C C . TYR A 1 388 ? 3.890 -5.907 9.323 1.00 95.56 388 TYR A C 1
ATOM 3083 O O . TYR A 1 388 ? 4.543 -4.978 9.801 1.00 95.56 388 TYR A O 1
ATOM 3091 N N . LYS A 1 389 ? 2.920 -6.520 9.998 1.00 93.94 389 LYS A N 1
ATOM 3092 C CA . LYS A 1 389 ? 2.628 -6.224 11.398 1.00 93.94 389 LYS A CA 1
ATOM 3093 C C . LYS A 1 389 ? 3.597 -6.984 12.290 1.00 93.94 389 LYS A C 1
ATOM 3095 O O . LYS A 1 389 ? 3.774 -8.181 12.088 1.00 93.94 389 LYS A O 1
ATOM 3100 N N . ASP A 1 390 ? 4.158 -6.313 13.288 1.00 93.25 390 ASP A N 1
ATOM 3101 C CA . ASP A 1 390 ? 5.009 -6.956 14.281 1.00 93.25 390 ASP A CA 1
ATOM 3102 C C . ASP A 1 390 ? 4.204 -7.981 15.107 1.00 93.25 390 ASP A C 1
ATOM 3104 O O . ASP A 1 390 ? 3.269 -7.580 15.814 1.00 93.25 390 ASP A O 1
ATOM 3108 N N . PRO A 1 391 ? 4.524 -9.289 15.033 1.00 89.31 391 PRO A N 1
ATOM 3109 C CA . PRO A 1 391 ? 3.792 -10.331 15.756 1.00 89.31 391 PRO A CA 1
ATOM 3110 C C . PRO A 1 391 ? 3.833 -10.169 17.279 1.00 89.31 391 PRO A C 1
ATOM 3112 O O . PRO A 1 391 ? 2.955 -10.683 17.969 1.00 89.31 391 PRO A O 1
ATOM 3115 N N . SER A 1 392 ? 4.822 -9.445 17.809 1.00 89.31 392 SER A N 1
ATOM 3116 C CA . SER A 1 392 ? 4.992 -9.216 19.244 1.00 89.31 392 SER A CA 1
ATOM 3117 C C . SER A 1 392 ? 4.068 -8.141 19.825 1.00 89.31 392 SER A C 1
ATOM 3119 O O . SER A 1 392 ? 4.135 -7.876 21.024 1.00 89.31 392 SER A O 1
ATOM 3121 N N . VAL A 1 393 ? 3.247 -7.470 19.010 1.00 91.25 393 VAL A N 1
ATOM 3122 C CA . VAL A 1 393 ? 2.329 -6.416 19.470 1.00 91.25 393 VAL A CA 1
ATOM 3123 C C . VAL A 1 393 ? 0.885 -6.855 19.250 1.00 91.25 393 VAL A C 1
ATOM 3125 O O . VAL A 1 393 ? 0.391 -6.935 18.119 1.00 91.25 393 VAL A O 1
ATOM 3128 N N . LEU A 1 394 ? 0.185 -7.120 20.354 1.00 91.00 394 LEU A N 1
ATOM 3129 C CA . LEU A 1 394 ? -1.218 -7.508 20.334 1.00 91.00 394 LEU A CA 1
ATOM 3130 C C . LEU A 1 394 ? -2.089 -6.267 20.133 1.00 91.00 394 LEU A C 1
ATOM 3132 O O . LEU A 1 394 ? -2.094 -5.358 20.957 1.00 91.00 394 LEU A O 1
ATOM 3136 N N . THR A 1 395 ? -2.879 -6.238 19.063 1.00 93.62 395 THR A N 1
ATOM 3137 C CA . THR A 1 395 ? -3.883 -5.179 18.893 1.00 93.62 395 THR A CA 1
ATOM 3138 C C . THR A 1 395 ? -5.153 -5.600 19.603 1.00 93.62 395 THR A C 1
ATOM 3140 O O . THR A 1 395 ? -5.694 -6.658 19.290 1.00 93.62 395 THR A O 1
ATOM 3143 N N . TYR A 1 396 ? -5.633 -4.774 20.523 1.00 95.00 396 TYR A N 1
ATOM 3144 C CA . TYR A 1 396 ? -6.910 -4.943 21.203 1.00 95.00 396 TYR A CA 1
ATOM 3145 C C . TYR A 1 396 ? -7.525 -3.576 21.513 1.00 95.00 396 TYR A C 1
ATOM 3147 O O . TYR A 1 396 ? -6.872 -2.534 21.420 1.00 95.00 396 TYR A O 1
ATOM 3155 N N . TYR A 1 397 ? -8.793 -3.587 21.890 1.00 96.88 397 TYR A N 1
ATOM 3156 C CA . TYR A 1 397 ? -9.488 -2.437 22.430 1.00 96.88 397 TYR A CA 1
ATOM 3157 C C . TYR A 1 397 ? -10.090 -2.830 23.770 1.00 96.88 397 TYR A C 1
ATOM 3159 O O . TYR A 1 397 ? -10.842 -3.798 23.848 1.00 96.88 397 TYR A O 1
ATOM 3167 N N . ALA A 1 398 ? -9.727 -2.112 24.824 1.00 97.06 398 ALA A N 1
ATOM 3168 C CA . ALA A 1 398 ? -10.252 -2.328 26.161 1.00 97.06 398 ALA A CA 1
ATOM 3169 C C . ALA A 1 398 ? -10.736 -0.998 26.726 1.00 97.06 398 ALA A C 1
ATOM 3171 O O . ALA A 1 398 ? -10.180 0.055 26.412 1.00 97.06 398 ALA A O 1
ATOM 3172 N N . LEU A 1 399 ? -11.780 -1.052 27.544 1.00 97.81 399 LEU A N 1
ATOM 3173 C CA . LEU A 1 399 ? -12.364 0.124 28.166 1.00 97.81 399 LEU A CA 1
ATOM 3174 C C . LEU A 1 399 ? -12.923 -0.190 29.547 1.00 97.81 399 LEU A C 1
ATOM 3176 O O . LEU A 1 399 ? -13.235 -1.339 29.879 1.00 97.81 399 LEU A O 1
ATOM 3180 N N . ARG A 1 400 ? -13.099 0.880 30.313 1.00 97.38 400 ARG A N 1
ATOM 3181 C CA . ARG A 1 400 ? -13.883 0.930 31.537 1.00 97.38 400 ARG A CA 1
ATOM 3182 C C . ARG A 1 400 ? -15.049 1.884 31.336 1.00 97.38 400 ARG A C 1
ATOM 3184 O O . ARG A 1 400 ? -14.861 3.000 30.866 1.00 97.38 400 ARG A O 1
ATOM 3191 N N . LEU A 1 401 ? -16.237 1.456 31.732 1.00 97.81 401 LEU A N 1
ATOM 3192 C CA . LEU A 1 401 ? -17.446 2.267 31.730 1.00 97.81 401 LEU A CA 1
ATOM 3193 C C . LEU A 1 401 ? -17.899 2.485 33.174 1.00 97.81 401 LEU A C 1
ATOM 3195 O O . LEU A 1 401 ? -18.074 1.523 33.921 1.00 97.81 401 LEU A O 1
ATOM 3199 N N . LYS A 1 402 ? -18.075 3.742 33.567 1.00 97.12 402 LYS A N 1
ATOM 3200 C CA . LYS A 1 402 ? -18.554 4.171 34.881 1.00 97.12 402 LYS A CA 1
ATOM 3201 C C . LYS A 1 402 ? -19.912 4.840 34.721 1.00 97.12 402 LYS A C 1
ATOM 3203 O O . LYS A 1 402 ? -20.103 5.620 33.790 1.00 97.12 402 LYS A O 1
ATOM 3208 N N . ALA A 1 403 ? -20.845 4.541 35.614 1.00 96.94 403 ALA A N 1
ATOM 3209 C CA . ALA A 1 403 ? -22.132 5.226 35.668 1.00 96.94 403 ALA A CA 1
ATOM 3210 C C . ALA A 1 403 ? -22.703 5.187 37.086 1.00 96.94 403 ALA A C 1
ATOM 3212 O O . ALA A 1 403 ? -22.556 4.182 37.783 1.00 96.94 403 ALA A O 1
ATOM 3213 N N . LYS A 1 404 ? -23.400 6.244 37.509 1.00 95.25 404 LYS A N 1
ATOM 3214 C CA . LYS A 1 404 ? -24.126 6.237 38.783 1.00 95.25 404 LYS A CA 1
ATOM 3215 C C . LYS A 1 404 ? -25.551 5.729 38.597 1.00 95.25 404 LYS A C 1
ATOM 3217 O O . LYS A 1 404 ? -26.322 6.254 37.791 1.00 95.25 404 LYS A O 1
ATOM 3222 N N . ALA A 1 405 ? -25.896 4.682 39.337 1.00 94.00 405 ALA A N 1
ATOM 3223 C CA . ALA A 1 405 ? -27.236 4.115 39.329 1.00 94.00 405 ALA A CA 1
ATOM 3224 C C . ALA A 1 405 ? -28.120 4.815 40.368 1.00 94.00 405 ALA A C 1
ATOM 3226 O O . ALA A 1 405 ? -27.761 4.873 41.548 1.00 94.00 405 ALA A O 1
ATOM 3227 N N . ARG A 1 406 ? -29.304 5.275 39.937 1.00 89.56 406 ARG A N 1
ATOM 3228 C CA . ARG A 1 406 ? -30.338 5.802 40.838 1.00 89.56 406 ARG A CA 1
ATOM 3229 C C . ARG A 1 406 ? -31.016 4.643 41.558 1.00 89.56 406 ARG A C 1
ATOM 3231 O O . ARG A 1 406 ? -31.699 3.825 40.939 1.00 89.56 406 ARG A O 1
ATOM 3238 N N . VAL A 1 407 ? -30.853 4.583 42.874 1.00 88.62 407 VAL A N 1
ATOM 3239 C CA . VAL A 1 407 ? -31.478 3.557 43.714 1.00 88.62 407 VAL A CA 1
ATOM 3240 C C . VAL A 1 407 ? -32.560 4.214 44.569 1.00 88.62 407 VAL A C 1
ATOM 3242 O O . VAL A 1 407 ? -32.253 4.953 45.499 1.00 88.62 407 VAL A O 1
ATOM 3245 N N . LEU A 1 408 ? -33.831 3.933 44.250 1.00 86.75 408 LEU A N 1
ATOM 3246 C CA . LEU A 1 408 ? -35.018 4.615 44.798 1.00 86.75 408 LEU A CA 1
ATOM 3247 C C . LEU A 1 408 ? -35.059 4.704 46.332 1.00 86.75 408 LEU A C 1
ATOM 3249 O O . LEU A 1 408 ? -35.545 5.698 46.864 1.00 86.75 408 LEU A O 1
ATOM 3253 N N . PHE A 1 409 ? -34.564 3.685 47.041 1.00 84.12 409 PHE A N 1
ATOM 3254 C CA . PHE A 1 409 ? -34.621 3.623 48.504 1.00 84.12 409 PHE A CA 1
ATOM 3255 C C . PHE A 1 409 ? -33.241 3.434 49.152 1.00 84.12 409 PHE A C 1
ATOM 3257 O O . PHE A 1 409 ? -33.151 2.828 50.219 1.00 84.12 409 PHE A O 1
ATOM 3264 N N . SER A 1 410 ? -32.151 3.845 48.495 1.00 84.00 410 SER A N 1
ATOM 3265 C CA . SER A 1 410 ? -30.806 3.719 49.073 1.00 84.00 410 SER A CA 1
ATOM 3266 C C . SER A 1 410 ? -30.561 4.822 50.109 1.00 84.00 410 SER A C 1
ATOM 3268 O O . SER A 1 410 ? -30.598 5.998 49.749 1.00 84.00 410 SER A O 1
ATOM 3270 N N . PRO A 1 411 ? -30.240 4.489 51.374 1.00 83.62 411 PRO A N 1
ATOM 3271 C CA . PRO A 1 411 ? -29.822 5.492 52.353 1.00 83.62 411 PRO A CA 1
ATOM 3272 C C . PRO A 1 411 ? -28.410 6.030 52.067 1.00 83.62 411 PRO A C 1
ATOM 3274 O O . PRO A 1 411 ? -27.992 7.006 52.681 1.00 83.62 411 PRO A O 1
ATOM 3277 N N . PHE A 1 412 ? -27.671 5.394 51.152 1.00 85.38 412 PHE A N 1
ATOM 3278 C CA . PHE A 1 412 ? -26.285 5.721 50.818 1.00 85.38 412 PHE A CA 1
ATOM 3279 C C . PHE A 1 412 ? -26.159 6.649 49.599 1.00 85.38 412 PHE A C 1
ATOM 3281 O O . PHE A 1 412 ? -25.045 6.961 49.190 1.00 85.38 412 PHE A O 1
ATOM 3288 N N . GLY A 1 413 ? -27.284 7.086 49.022 1.00 88.56 413 GLY A N 1
ATOM 3289 C CA . GLY A 1 413 ? -27.309 7.866 47.785 1.00 88.56 413 GLY A CA 1
ATOM 3290 C C . GLY A 1 413 ? -27.059 7.015 46.538 1.00 88.56 413 GLY A C 1
ATOM 3291 O O . GLY A 1 413 ? -27.259 5.793 46.552 1.00 88.56 413 GLY A O 1
ATOM 3292 N N . ASP A 1 414 ? -26.654 7.687 45.461 1.00 90.25 414 ASP A N 1
ATOM 3293 C CA . ASP A 1 414 ? -26.332 7.056 44.183 1.00 90.25 414 ASP A CA 1
ATOM 3294 C C . ASP A 1 414 ? -25.055 6.214 44.298 1.00 90.25 414 ASP A C 1
ATOM 3296 O O . ASP A 1 414 ? -24.045 6.649 44.854 1.00 90.25 414 ASP A O 1
ATOM 3300 N N . MET A 1 415 ? -25.092 5.000 43.749 1.00 92.94 415 MET A N 1
ATOM 3301 C CA . MET A 1 415 ? -23.941 4.095 43.726 1.00 92.94 415 MET A CA 1
ATOM 3302 C C . MET A 1 415 ? -23.243 4.158 42.370 1.00 92.94 415 MET A C 1
ATOM 3304 O O . MET A 1 415 ? -23.884 3.986 41.331 1.00 92.94 415 MET A O 1
ATOM 3308 N N . GLU A 1 416 ? -21.922 4.345 42.376 1.00 95.06 416 GLU A N 1
ATOM 3309 C CA . GLU A 1 416 ? -21.102 4.234 41.171 1.00 95.06 416 GLU A CA 1
ATOM 3310 C C . GLU A 1 416 ? -20.914 2.759 40.795 1.00 95.06 416 GLU A C 1
ATOM 3312 O O . GLU A 1 416 ? -20.408 1.942 41.565 1.00 95.06 416 GLU A O 1
ATOM 3317 N N . LEU A 1 417 ? -21.328 2.418 39.581 1.00 96.00 417 LEU A N 1
ATOM 3318 C CA . LEU A 1 417 ? -21.111 1.121 38.969 1.00 96.00 417 LEU A CA 1
ATOM 3319 C C . LEU A 1 417 ? -19.984 1.234 37.945 1.00 96.00 417 LEU A C 1
ATOM 3321 O O . LEU A 1 417 ? -19.961 2.159 37.137 1.00 96.00 417 LEU A O 1
ATOM 3325 N N . LYS A 1 418 ? -19.084 0.247 37.945 1.00 95.88 418 LYS A N 1
ATOM 3326 C CA . LYS A 1 418 ? -18.015 0.104 36.948 1.00 95.88 418 LYS A CA 1
ATOM 3327 C C . LYS A 1 418 ? -18.227 -1.159 36.126 1.00 95.88 418 LYS A C 1
ATOM 3329 O O . LYS A 1 418 ? -18.564 -2.196 36.695 1.00 95.88 418 LYS A O 1
ATOM 3334 N N . ALA A 1 419 ? -18.011 -1.116 34.824 1.00 96.44 419 ALA A N 1
ATOM 3335 C CA . ALA A 1 419 ? -17.953 -2.286 33.957 1.00 96.44 419 ALA A CA 1
ATOM 3336 C C . ALA A 1 419 ? -16.678 -2.238 33.121 1.00 96.44 419 ALA A C 1
ATOM 3338 O O . ALA A 1 419 ? -16.201 -1.164 32.763 1.00 96.44 419 ALA A O 1
ATOM 3339 N N . TYR A 1 420 ? -16.138 -3.410 32.823 1.00 96.31 420 TYR A N 1
ATOM 3340 C CA . TYR A 1 420 ? -14.908 -3.567 32.065 1.00 96.31 420 TYR A CA 1
ATOM 3341 C C . TYR A 1 420 ? -15.199 -4.468 30.882 1.00 96.31 420 TYR A C 1
ATOM 3343 O O . TYR A 1 420 ? -15.875 -5.484 31.031 1.00 96.31 420 TYR A O 1
ATOM 3351 N N . ALA A 1 421 ? -14.693 -4.098 29.714 1.00 96.88 421 ALA A N 1
ATOM 3352 C CA . ALA A 1 421 ? -14.828 -4.916 28.524 1.00 96.88 421 ALA A CA 1
ATOM 3353 C C . ALA A 1 421 ? -13.586 -4.794 27.649 1.00 96.88 421 ALA A C 1
ATOM 3355 O O . ALA A 1 421 ? -12.938 -3.744 27.598 1.00 96.88 421 ALA A O 1
ATOM 3356 N N . ALA A 1 422 ? -13.267 -5.878 26.951 1.00 96.25 422 ALA A N 1
ATOM 3357 C CA . ALA A 1 422 ? -12.196 -5.901 25.977 1.00 96.25 422 ALA A CA 1
ATOM 3358 C C . ALA A 1 422 ? -12.582 -6.730 24.753 1.00 96.25 422 ALA A C 1
ATOM 3360 O O . ALA A 1 422 ? -13.247 -7.765 24.838 1.00 96.25 422 ALA A O 1
ATOM 3361 N N . ALA A 1 423 ? -12.139 -6.272 23.592 1.00 95.69 423 ALA A N 1
ATOM 3362 C CA . ALA A 1 423 ? -12.349 -6.936 22.325 1.00 95.69 423 ALA A CA 1
ATOM 3363 C C . ALA A 1 423 ? -11.079 -6.874 21.477 1.00 95.69 423 ALA A C 1
ATOM 3365 O O . ALA A 1 423 ? -10.356 -5.880 21.449 1.00 95.69 423 ALA A O 1
ATOM 3366 N N . GLN A 1 424 ? -10.809 -7.957 20.764 1.00 92.88 424 GLN A N 1
ATOM 3367 C CA . GLN A 1 424 ? -9.704 -8.062 19.833 1.00 92.88 424 GLN A CA 1
ATOM 3368 C C . GLN A 1 424 ? -10.227 -7.878 18.401 1.00 92.88 424 GLN A C 1
ATOM 3370 O O . GLN A 1 424 ? -11.102 -8.644 17.969 1.00 92.88 424 GLN A O 1
ATOM 3375 N N . PRO A 1 425 ? -9.705 -6.897 17.642 1.00 92.12 425 PRO A N 1
ATOM 3376 C CA . PRO A 1 425 ? -9.974 -6.796 16.220 1.00 92.12 425 PRO A CA 1
ATOM 3377 C C . PRO A 1 425 ? -9.276 -7.933 15.472 1.00 92.12 425 PRO A C 1
ATOM 3379 O O . PRO A 1 425 ? -8.059 -8.104 15.555 1.00 92.12 425 PRO A O 1
ATOM 3382 N N . PHE A 1 426 ? -10.031 -8.672 14.667 1.00 80.19 426 PHE A N 1
ATOM 3383 C CA . PHE A 1 426 ? -9.473 -9.561 13.654 1.00 80.19 426 PHE A CA 1
ATOM 3384 C C . PHE A 1 426 ? -9.409 -8.769 12.360 1.00 80.19 426 PHE A C 1
ATOM 3386 O O . PHE A 1 426 ? -10.332 -8.747 11.545 1.00 80.19 426 PHE A O 1
ATOM 3393 N N . GLY A 1 427 ? -8.298 -8.052 12.232 1.00 63.34 427 GLY A N 1
ATOM 3394 C CA . GLY A 1 427 ? -7.916 -7.402 10.997 1.00 63.34 427 GLY A CA 1
ATOM 3395 C C . GLY A 1 427 ? -7.387 -8.417 9.989 1.00 63.34 427 GLY A C 1
ATOM 3396 O O . GLY A 1 427 ? -6.730 -9.399 10.333 1.00 63.34 427 GLY A O 1
ATOM 3397 N N . SER A 1 428 ? -7.674 -8.129 8.730 1.00 62.03 428 SER A N 1
ATOM 3398 C CA . SER A 1 428 ? -6.998 -8.639 7.541 1.00 62.03 428 SER A CA 1
ATOM 3399 C C . SER A 1 428 ? -5.500 -8.888 7.748 1.00 62.03 428 SER A C 1
ATOM 3401 O O . SER A 1 428 ? -4.815 -8.058 8.348 1.00 62.03 428 SER A O 1
ATOM 3403 N N . ARG A 1 429 ? -4.962 -9.992 7.210 1.00 80.94 429 ARG A N 1
ATOM 3404 C CA . ARG A 1 429 ? -3.507 -10.232 7.188 1.00 80.94 429 ARG A CA 1
ATOM 3405 C C . ARG A 1 429 ? -2.838 -9.071 6.447 1.00 80.94 429 ARG A C 1
ATOM 3407 O O . ARG A 1 429 ? -2.965 -8.979 5.228 1.00 80.94 429 ARG A O 1
ATOM 3414 N N . ILE A 1 430 ? -2.188 -8.155 7.176 1.00 89.12 430 ILE A N 1
ATOM 3415 C CA . ILE A 1 430 ? -1.591 -6.945 6.581 1.00 89.12 430 ILE A CA 1
ATOM 3416 C C . ILE A 1 430 ? -0.597 -7.347 5.496 1.00 89.12 430 ILE A C 1
ATOM 3418 O O . ILE A 1 430 ? -0.676 -6.850 4.379 1.00 89.12 430 ILE A O 1
ATOM 3422 N N . GLY A 1 431 ? 0.268 -8.302 5.810 1.00 87.56 431 GLY A N 1
ATOM 3423 C CA . GLY A 1 431 ? 1.199 -8.918 4.884 1.00 87.56 431 GLY A CA 1
ATOM 3424 C C . GLY A 1 431 ? 2.054 -9.951 5.618 1.00 87.56 431 GLY A C 1
ATOM 3425 O O . GLY A 1 431 ? 2.089 -9.950 6.852 1.00 87.56 431 GLY A O 1
ATOM 3426 N N . PRO A 1 432 ? 2.720 -10.846 4.881 1.00 90.44 432 PRO A N 1
ATOM 3427 C CA . PRO A 1 432 ? 3.694 -11.770 5.446 1.00 90.44 432 PRO A CA 1
ATOM 3428 C C . PRO A 1 432 ? 4.971 -11.026 5.858 1.00 90.44 432 PRO A C 1
ATOM 3430 O O . PRO A 1 432 ? 5.335 -10.020 5.250 1.00 90.44 432 PRO A O 1
ATOM 3433 N N . GLU A 1 433 ? 5.689 -11.558 6.844 1.00 91.94 433 GLU A N 1
ATOM 3434 C CA . GLU A 1 433 ? 7.062 -11.135 7.123 1.00 91.94 433 GLU A CA 1
ATOM 3435 C C . GLU A 1 433 ? 7.966 -11.600 5.971 1.00 91.94 433 GLU A C 1
ATOM 3437 O O . GLU A 1 433 ? 8.240 -12.791 5.815 1.00 91.94 433 GLU A O 1
ATOM 3442 N N . LEU A 1 434 ? 8.379 -10.662 5.116 1.00 92.44 434 LEU A N 1
ATOM 3443 C CA . LEU A 1 434 ? 9.282 -10.920 3.994 1.00 92.44 434 LEU A CA 1
ATOM 3444 C C . LEU A 1 434 ? 10.582 -10.151 4.194 1.00 92.44 434 LEU A C 1
ATOM 3446 O O . LEU A 1 434 ? 10.588 -8.998 4.617 1.00 92.44 434 LEU A O 1
ATOM 3450 N N . SER A 1 435 ? 11.687 -10.774 3.806 1.00 92.88 435 SER A N 1
ATOM 3451 C CA . SER A 1 435 ? 12.989 -10.121 3.672 1.00 92.88 435 SER A CA 1
ATOM 3452 C C . SER A 1 435 ? 13.196 -9.562 2.261 1.00 92.88 435 SER A C 1
ATOM 3454 O O . SER A 1 435 ? 12.547 -10.004 1.308 1.00 92.88 435 SER A O 1
ATOM 3456 N N . ALA A 1 436 ? 14.167 -8.659 2.099 1.00 90.50 436 ALA A N 1
ATOM 3457 C CA . ALA A 1 436 ? 14.539 -8.078 0.805 1.00 90.50 436 ALA A CA 1
ATOM 3458 C C . ALA A 1 436 ? 14.774 -9.136 -0.293 1.00 90.50 436 ALA A C 1
ATOM 3460 O O . ALA A 1 436 ? 14.362 -8.942 -1.433 1.00 90.50 436 ALA A O 1
ATOM 3461 N N . GLY A 1 437 ? 15.349 -10.293 0.061 1.00 90.38 437 GLY A N 1
ATOM 3462 C CA . GLY A 1 437 ? 15.631 -11.392 -0.871 1.00 90.38 437 GLY A CA 1
ATOM 3463 C C . GLY A 1 437 ? 14.401 -11.992 -1.564 1.00 90.38 437 GLY A C 1
ATOM 3464 O O . GLY A 1 437 ? 14.548 -12.657 -2.578 1.00 90.38 437 GLY A O 1
ATOM 3465 N N . HIS A 1 438 ? 13.186 -11.739 -1.070 1.00 92.94 438 HIS A N 1
ATOM 3466 C CA . HIS A 1 438 ? 11.946 -12.177 -1.725 1.00 92.94 438 HIS A CA 1
ATOM 3467 C C . HIS A 1 438 ? 11.563 -11.318 -2.939 1.00 92.94 438 HIS A C 1
ATOM 3469 O O . HIS A 1 438 ? 10.690 -11.698 -3.720 1.00 92.94 438 HIS A O 1
ATOM 3475 N N . PHE A 1 439 ? 12.182 -10.143 -3.060 1.00 94.56 439 PHE A N 1
ATOM 3476 C CA . PHE A 1 439 ? 11.952 -9.162 -4.119 1.00 94.56 439 PHE A CA 1
ATOM 3477 C C . PHE A 1 439 ? 13.134 -9.086 -5.087 1.00 94.56 439 PHE A C 1
ATOM 3479 O O . PHE A 1 439 ? 13.167 -8.246 -5.981 1.00 94.56 439 PHE A O 1
ATOM 3486 N N . LEU A 1 440 ? 14.136 -9.939 -4.888 1.00 95.06 440 LEU A N 1
ATOM 3487 C CA . LEU A 1 440 ? 15.422 -9.846 -5.549 1.00 95.06 440 LEU A CA 1
ATOM 3488 C C . LEU A 1 440 ? 15.830 -11.199 -6.108 1.00 95.06 440 LEU A C 1
ATOM 3490 O O . LEU A 1 440 ? 15.573 -12.244 -5.518 1.00 95.06 440 LEU A O 1
ATOM 3494 N N . ARG A 1 441 ? 16.539 -11.155 -7.228 1.00 93.31 441 ARG A N 1
ATOM 3495 C CA . ARG A 1 441 ? 17.315 -12.269 -7.758 1.00 93.31 441 ARG A CA 1
ATOM 3496 C C . ARG A 1 441 ? 18.768 -11.833 -7.864 1.00 93.31 441 ARG A C 1
ATOM 3498 O O . ARG A 1 441 ? 19.049 -10.760 -8.398 1.00 93.31 441 ARG A O 1
ATOM 3505 N N . SER A 1 442 ? 19.694 -12.679 -7.422 1.00 87.81 442 SER A N 1
ATOM 3506 C CA . SER A 1 442 ? 21.120 -12.442 -7.653 1.00 87.81 442 SER A CA 1
ATOM 3507 C C . SER A 1 442 ? 21.428 -12.453 -9.150 1.00 87.81 442 SER A C 1
ATOM 3509 O O . SER A 1 442 ? 21.017 -13.369 -9.877 1.00 87.81 442 SER A O 1
ATOM 3511 N N . GLY A 1 443 ? 22.173 -11.446 -9.607 1.00 78.19 443 GLY A N 1
ATOM 3512 C CA . GLY A 1 443 ? 22.823 -11.503 -10.906 1.00 78.19 443 GLY A CA 1
ATOM 3513 C C . GLY A 1 443 ? 23.731 -12.732 -10.987 1.00 78.19 443 GLY A C 1
ATOM 3514 O O . GLY A 1 443 ? 24.392 -13.087 -10.014 1.00 78.19 443 GLY A O 1
ATOM 3515 N N . VAL A 1 444 ? 23.740 -13.422 -12.128 1.00 75.19 444 VAL A N 1
ATOM 3516 C CA . VAL A 1 444 ? 24.702 -14.505 -12.364 1.00 75.19 444 VAL A CA 1
ATOM 3517 C C . VAL A 1 444 ? 25.942 -13.872 -12.983 1.00 75.19 444 VAL A C 1
ATOM 3519 O O . VAL A 1 444 ? 25.870 -13.345 -14.090 1.00 75.19 444 VAL A O 1
ATOM 3522 N N . ALA A 1 445 ? 27.068 -13.902 -12.272 1.00 64.88 445 ALA A N 1
ATOM 3523 C CA . ALA A 1 445 ? 28.353 -13.593 -12.883 1.00 64.88 445 ALA A CA 1
ATOM 3524 C C . ALA A 1 445 ? 28.664 -14.697 -13.899 1.00 64.88 445 ALA A C 1
ATOM 3526 O O . ALA A 1 445 ? 28.626 -15.884 -13.570 1.00 64.88 445 ALA A O 1
ATOM 3527 N N . ASN A 1 446 ? 28.936 -14.319 -15.141 1.00 61.28 446 ASN A N 1
ATOM 3528 C CA . ASN A 1 446 ? 29.388 -15.254 -16.163 1.00 61.28 446 ASN A CA 1
ATOM 3529 C C . ASN A 1 446 ? 30.775 -14.780 -16.595 1.00 61.28 446 ASN A C 1
ATOM 3531 O O . ASN A 1 446 ? 30.970 -13.579 -16.734 1.00 61.28 446 ASN A O 1
ATOM 3535 N N . PRO A 1 447 ? 31.749 -15.675 -16.786 1.00 54.94 447 PRO A N 1
ATOM 3536 C CA . PRO A 1 447 ? 33.097 -15.292 -17.198 1.00 54.94 447 PRO A CA 1
ATOM 3537 C C . PRO A 1 447 ? 33.227 -15.035 -18.712 1.00 54.94 447 PRO A C 1
ATOM 3539 O O . PRO A 1 447 ? 34.316 -15.179 -19.262 1.00 54.94 447 PRO A O 1
ATOM 3542 N N . SER A 1 448 ? 32.144 -14.704 -19.430 1.00 64.31 448 SER A N 1
ATOM 3543 C CA . SER A 1 448 ? 32.276 -14.408 -20.861 1.00 64.31 448 SER A CA 1
ATOM 3544 C C . SER A 1 448 ? 33.028 -13.082 -21.034 1.00 64.31 448 SER A C 1
ATOM 3546 O O . SER A 1 448 ? 32.699 -12.113 -20.355 1.00 64.31 448 SER A O 1
ATOM 3548 N N . PRO A 1 449 ? 33.986 -12.969 -21.971 1.00 58.34 449 PRO A N 1
ATOM 3549 C CA . PRO A 1 449 ? 34.747 -11.734 -22.197 1.00 58.34 449 PRO A CA 1
ATOM 3550 C C . PRO A 1 449 ? 33.886 -10.531 -22.635 1.00 58.34 449 PRO A C 1
ATOM 3552 O O . PRO A 1 449 ? 34.402 -9.426 -22.764 1.00 58.34 449 PRO A O 1
ATOM 3555 N N . ARG A 1 450 ? 32.580 -10.735 -22.872 1.00 60.56 450 ARG A N 1
ATOM 3556 C CA . ARG A 1 450 ? 31.585 -9.685 -23.151 1.00 60.56 450 ARG A CA 1
ATOM 3557 C C . ARG A 1 450 ? 30.433 -9.627 -22.139 1.00 60.56 450 ARG A C 1
ATOM 3559 O O . ARG A 1 450 ? 29.484 -8.879 -22.362 1.00 60.56 450 ARG A O 1
ATOM 3566 N N . SER A 1 451 ? 30.448 -10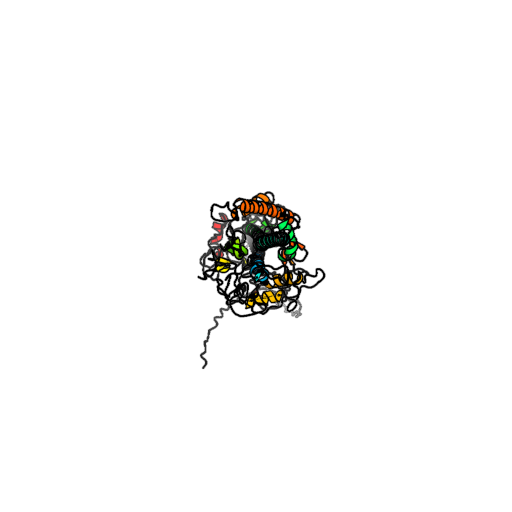.420 -21.065 1.00 59.12 451 SER A N 1
ATOM 3567 C CA . SER A 1 451 ? 29.448 -10.277 -20.001 1.00 59.12 451 SER A CA 1
ATOM 3568 C C . SER A 1 451 ? 29.909 -9.233 -18.998 1.00 59.12 451 SER A C 1
ATOM 3570 O O . SER A 1 451 ? 30.987 -9.364 -18.430 1.00 59.12 451 SER A O 1
ATOM 3572 N N . LEU A 1 452 ? 29.080 -8.211 -18.779 1.00 60.09 452 LEU A N 1
ATOM 3573 C CA . LEU A 1 452 ? 29.297 -7.268 -17.688 1.00 60.09 452 LEU A CA 1
ATOM 3574 C C . LEU A 1 452 ? 29.260 -8.002 -16.346 1.00 60.09 452 LEU A C 1
ATOM 3576 O O . LEU A 1 452 ? 28.380 -8.838 -16.110 1.00 60.09 452 LEU A O 1
ATOM 3580 N N . ASP A 1 453 ? 30.157 -7.597 -15.453 1.00 65.88 453 ASP A N 1
ATOM 3581 C CA . ASP A 1 453 ? 30.029 -7.876 -14.032 1.00 65.88 453 ASP A CA 1
ATOM 3582 C C . ASP A 1 453 ? 28.732 -7.237 -13.532 1.00 65.88 453 ASP A C 1
ATOM 3584 O O . ASP A 1 453 ? 28.556 -6.016 -13.528 1.00 65.88 453 ASP A O 1
ATOM 3588 N N . LEU A 1 454 ? 27.774 -8.078 -13.153 1.00 72.81 454 LEU A N 1
ATOM 3589 C CA . LEU A 1 454 ? 26.541 -7.618 -12.532 1.00 72.81 454 LEU A CA 1
ATOM 3590 C C . LEU A 1 454 ? 26.890 -7.103 -11.137 1.00 72.81 454 LEU A C 1
ATOM 3592 O O . LEU A 1 454 ? 27.240 -7.875 -10.250 1.00 72.81 454 LEU A O 1
ATOM 3596 N N . VAL A 1 455 ? 26.795 -5.787 -10.960 1.00 68.38 455 VAL A N 1
ATOM 3597 C CA . VAL A 1 455 ? 27.192 -5.109 -9.716 1.00 68.38 455 VAL A CA 1
ATOM 3598 C C . VAL A 1 455 ? 26.186 -5.343 -8.569 1.00 68.38 455 VAL A C 1
ATOM 3600 O O . VAL A 1 455 ? 26.500 -5.053 -7.417 1.00 68.38 455 VAL A O 1
ATOM 3603 N N . GLY A 1 456 ? 25.020 -5.956 -8.821 1.00 82.06 456 GLY A N 1
ATOM 3604 C CA . GLY A 1 456 ? 24.057 -6.228 -7.753 1.00 82.06 456 GLY A CA 1
ATOM 3605 C C . GLY A 1 456 ? 22.863 -7.118 -8.102 1.00 82.06 456 GLY A C 1
ATOM 3606 O O . GLY A 1 456 ? 22.948 -8.065 -8.889 1.00 82.06 456 GLY A O 1
ATOM 3607 N N . SER A 1 457 ? 21.755 -6.875 -7.397 1.00 92.50 457 SER A N 1
ATOM 3608 C CA . SER A 1 457 ? 20.547 -7.709 -7.426 1.00 92.50 457 SER A CA 1
ATOM 3609 C C . SER A 1 457 ? 19.481 -7.114 -8.337 1.00 92.50 457 SER A C 1
ATOM 3611 O O . SER A 1 457 ? 19.229 -5.914 -8.307 1.00 92.50 457 SER A O 1
ATOM 3613 N N . VAL A 1 458 ? 18.806 -7.965 -9.105 1.00 93.94 458 VAL A N 1
ATOM 3614 C CA . VAL A 1 458 ? 17.762 -7.568 -10.060 1.00 93.94 458 VAL A CA 1
ATOM 3615 C C . VAL A 1 458 ? 16.391 -7.728 -9.407 1.00 93.94 458 VAL A C 1
ATOM 3617 O O . VAL A 1 458 ? 16.178 -8.729 -8.714 1.00 93.94 458 VAL A O 1
ATOM 3620 N N . PRO A 1 459 ? 15.438 -6.804 -9.626 1.00 96.81 459 PRO A N 1
ATOM 3621 C CA . PRO A 1 459 ? 14.095 -6.942 -9.079 1.00 96.81 459 PRO A CA 1
ATOM 3622 C C . PRO A 1 459 ? 13.419 -8.196 -9.655 1.00 96.81 459 PRO A C 1
ATOM 3624 O O . PRO A 1 459 ? 13.480 -8.429 -10.860 1.00 96.81 459 PRO A O 1
ATOM 3627 N N . ASN A 1 460 ? 12.792 -9.024 -8.822 1.00 96.19 460 ASN A N 1
ATOM 3628 C CA . ASN A 1 460 ? 12.014 -10.195 -9.250 1.00 96.19 460 ASN A CA 1
ATOM 3629 C C . ASN A 1 460 ? 10.960 -10.536 -8.189 1.00 96.19 460 ASN A C 1
ATOM 3631 O O . ASN A 1 460 ? 11.110 -10.159 -7.034 1.00 96.19 460 ASN A O 1
ATOM 3635 N N . LEU A 1 461 ? 9.913 -11.277 -8.551 1.00 94.88 461 LEU A N 1
ATOM 3636 C CA . LEU A 1 461 ? 8.898 -11.743 -7.606 1.00 94.88 461 LEU A CA 1
ATOM 3637 C C . LEU A 1 461 ? 8.495 -13.185 -7.866 1.00 94.88 461 LEU A C 1
ATOM 3639 O O . LEU A 1 461 ? 8.260 -13.521 -9.024 1.00 94.88 461 LEU A O 1
ATOM 3643 N N . PRO A 1 462 ? 8.295 -13.995 -6.813 1.00 92.69 462 PRO A N 1
ATOM 3644 C CA . PRO A 1 462 ? 7.663 -15.297 -6.958 1.00 92.69 462 PRO A CA 1
ATOM 3645 C C . PRO A 1 462 ? 6.188 -15.134 -7.364 1.00 92.69 462 PRO A C 1
ATOM 3647 O O . PRO A 1 462 ? 5.491 -14.231 -6.885 1.00 92.69 462 PRO A O 1
ATOM 3650 N N . ILE A 1 463 ? 5.729 -16.010 -8.258 1.00 92.56 463 ILE A N 1
ATOM 3651 C CA . ILE A 1 463 ? 4.385 -15.995 -8.855 1.00 92.56 463 ILE A CA 1
ATOM 3652 C C . ILE A 1 463 ? 3.683 -17.340 -8.648 1.00 92.56 463 ILE A C 1
ATOM 3654 O O . ILE A 1 463 ? 2.514 -17.383 -8.260 1.00 92.56 463 ILE A O 1
ATOM 3658 N N . LEU A 1 464 ? 4.385 -18.445 -8.899 1.00 92.62 464 LEU A N 1
ATOM 3659 C CA . LEU A 1 464 ? 3.825 -19.793 -8.835 1.00 92.62 464 LEU A CA 1
ATOM 3660 C C . LEU A 1 464 ? 3.819 -20.315 -7.391 1.00 92.62 464 LEU A C 1
ATOM 3662 O O . LEU A 1 464 ? 4.692 -19.985 -6.592 1.00 92.62 464 LEU A O 1
ATOM 3666 N N . SER A 1 465 ? 2.877 -21.204 -7.055 1.00 89.62 465 SER A N 1
ATOM 3667 C CA . SER A 1 465 ? 2.771 -21.778 -5.699 1.00 89.62 465 SER A CA 1
ATOM 3668 C C . SER A 1 465 ? 4.024 -22.547 -5.248 1.00 89.62 465 SER A C 1
ATOM 3670 O O . SER A 1 465 ? 4.208 -22.733 -4.048 1.00 89.62 465 SER A O 1
ATOM 3672 N N . GLY A 1 466 ? 4.842 -23.026 -6.191 1.00 89.31 466 GLY A N 1
ATOM 3673 C CA . GLY A 1 466 ? 6.092 -23.741 -5.925 1.00 89.31 466 GLY A CA 1
ATOM 3674 C C . GLY A 1 466 ? 7.352 -22.896 -6.110 1.00 89.31 466 GLY A C 1
ATOM 3675 O O . GLY A 1 466 ? 8.446 -23.436 -5.966 1.00 89.31 466 GLY A O 1
ATOM 3676 N N . ASP A 1 467 ? 7.223 -21.607 -6.449 1.00 91.31 467 ASP A N 1
ATOM 3677 C CA . ASP A 1 467 ? 8.393 -20.740 -6.572 1.00 91.31 467 ASP A CA 1
ATOM 3678 C C . ASP A 1 467 ? 9.107 -20.634 -5.213 1.00 91.31 467 ASP A C 1
ATOM 3680 O O . ASP A 1 467 ? 8.448 -20.503 -4.171 1.00 91.31 467 ASP A O 1
ATOM 3684 N N . PRO A 1 468 ? 10.452 -20.678 -5.200 1.00 91.25 468 PRO A N 1
ATOM 3685 C CA . PRO A 1 468 ? 11.208 -20.505 -3.977 1.00 91.25 468 PRO A CA 1
ATOM 3686 C C . PRO A 1 468 ? 10.946 -19.123 -3.382 1.00 91.25 468 PRO A C 1
ATOM 3688 O O . PRO A 1 468 ? 10.650 -18.147 -4.070 1.00 91.25 468 PRO A O 1
ATOM 3691 N N . ILE A 1 469 ? 11.102 -19.056 -2.065 1.00 85.50 469 ILE A N 1
ATOM 3692 C CA . ILE A 1 469 ? 10.953 -17.837 -1.274 1.00 85.50 469 ILE A CA 1
ATOM 3693 C C . ILE A 1 469 ? 11.868 -16.716 -1.793 1.00 85.50 469 ILE A C 1
ATOM 3695 O O . ILE A 1 469 ? 11.420 -15.581 -1.933 1.00 85.50 469 ILE A O 1
ATOM 3699 N N . GLN A 1 470 ? 13.123 -17.053 -2.104 1.00 88.12 470 GLN A N 1
ATOM 3700 C CA . GLN A 1 470 ? 14.067 -16.179 -2.797 1.00 88.12 470 GLN A CA 1
ATOM 3701 C C . GLN A 1 470 ? 14.082 -16.553 -4.284 1.00 88.12 470 GLN A C 1
ATOM 3703 O O . GLN A 1 470 ? 14.514 -17.664 -4.615 1.00 88.12 470 GLN A O 1
ATOM 3708 N N . PRO A 1 471 ? 13.602 -15.677 -5.183 1.00 83.62 471 PRO A N 1
ATOM 3709 C CA . PRO A 1 471 ? 13.565 -15.974 -6.604 1.00 83.62 471 PRO A CA 1
ATOM 3710 C C . PRO A 1 471 ? 14.957 -16.273 -7.167 1.00 83.62 471 PRO A C 1
ATOM 3712 O O . PRO A 1 471 ? 15.899 -15.492 -7.044 1.00 83.62 471 PRO A O 1
ATOM 3715 N N . THR A 1 472 ? 15.072 -17.405 -7.851 1.00 90.12 472 THR A N 1
ATOM 3716 C CA . THR A 1 472 ? 16.268 -17.797 -8.605 1.00 90.12 472 THR A CA 1
ATOM 3717 C C . THR A 1 472 ? 16.025 -17.652 -10.106 1.00 90.12 472 THR A C 1
ATOM 3719 O O . THR A 1 472 ? 14.935 -17.268 -10.547 1.00 90.12 472 THR A O 1
ATOM 3722 N N . ARG A 1 473 ? 17.058 -17.905 -10.918 1.00 90.50 473 ARG A N 1
ATOM 3723 C CA . ARG A 1 473 ? 16.945 -17.827 -12.379 1.00 90.50 473 ARG A CA 1
ATOM 3724 C C . ARG A 1 473 ? 15.853 -18.778 -12.871 1.00 90.50 473 ARG A C 1
ATOM 3726 O O . ARG A 1 473 ? 15.881 -19.958 -12.540 1.00 90.50 473 ARG A O 1
ATOM 3733 N N . GLY A 1 474 ? 14.925 -18.275 -13.678 1.00 90.62 474 GLY A N 1
ATOM 3734 C CA . GLY A 1 474 ? 13.810 -19.071 -14.205 1.00 90.62 474 GLY A CA 1
ATOM 3735 C C . GLY A 1 474 ? 12.643 -19.297 -13.249 1.00 90.62 474 GLY A C 1
ATOM 3736 O O . GLY A 1 474 ? 11.812 -20.166 -13.502 1.00 90.62 474 GLY A O 1
ATOM 3737 N N . THR A 1 475 ? 12.550 -18.502 -12.185 1.00 94.25 475 THR A N 1
ATOM 3738 C CA . THR A 1 475 ? 11.382 -18.447 -11.293 1.00 94.25 475 THR A CA 1
ATOM 3739 C C . THR A 1 475 ? 10.763 -17.053 -11.335 1.00 94.25 475 THR A C 1
ATOM 3741 O O . THR A 1 475 ? 11.435 -16.079 -11.703 1.00 94.25 475 THR A O 1
ATOM 3744 N N . GLY A 1 476 ? 9.484 -16.932 -10.976 1.00 94.31 476 GLY A N 1
ATOM 3745 C CA . GLY A 1 476 ? 8.827 -15.631 -10.971 1.00 94.31 476 GLY A CA 1
ATOM 3746 C C . GLY A 1 476 ? 8.694 -14.999 -12.360 1.00 94.31 476 GLY A C 1
ATOM 3747 O O . GLY A 1 476 ? 8.355 -15.676 -13.329 1.00 94.31 476 GLY A O 1
ATOM 3748 N N . PHE A 1 477 ? 9.006 -13.704 -12.479 1.00 95.50 477 PHE A N 1
ATOM 3749 C CA . PHE A 1 477 ? 8.966 -12.970 -13.756 1.00 95.50 477 PHE A CA 1
ATOM 3750 C C . PHE A 1 477 ? 10.054 -13.398 -14.757 1.00 95.50 477 PHE A C 1
ATOM 3752 O O . PHE A 1 477 ? 9.937 -13.093 -15.943 1.00 95.50 477 PHE A O 1
ATOM 3759 N N . ASP A 1 478 ? 11.082 -14.119 -14.297 1.00 94.31 478 ASP A N 1
ATOM 3760 C CA . ASP A 1 478 ? 12.169 -14.669 -15.121 1.00 94.31 478 ASP A CA 1
ATOM 3761 C C . ASP A 1 478 ? 11.829 -16.048 -15.725 1.00 94.31 478 ASP A C 1
ATOM 3763 O O . ASP A 1 478 ? 12.634 -16.654 -16.435 1.00 94.31 478 ASP A O 1
ATOM 3767 N N . ASN A 1 479 ? 10.643 -16.585 -15.430 1.00 95.69 479 ASN A N 1
ATOM 3768 C CA . ASN A 1 479 ? 10.166 -17.844 -15.988 1.00 95.69 479 ASN A CA 1
ATOM 3769 C C . ASN A 1 479 ? 9.458 -17.603 -17.329 1.00 95.69 479 ASN A C 1
ATOM 3771 O O . ASN A 1 479 ? 8.484 -16.851 -17.394 1.00 95.69 479 ASN A O 1
ATOM 3775 N N . GLN A 1 480 ? 9.880 -18.302 -18.386 1.00 95.25 480 GLN A N 1
ATOM 3776 C CA . GLN A 1 480 ? 9.275 -18.186 -19.717 1.00 95.25 480 GLN A CA 1
ATOM 3777 C C . GLN A 1 480 ? 7.765 -18.484 -19.732 1.00 95.25 480 GLN A C 1
ATOM 3779 O O . GLN A 1 480 ? 7.040 -17.910 -20.545 1.00 95.25 480 GLN A O 1
ATOM 3784 N N . ALA A 1 481 ? 7.261 -19.332 -18.831 1.00 94.44 481 ALA A N 1
ATOM 3785 C CA . ALA A 1 481 ? 5.841 -19.662 -18.748 1.00 94.44 481 ALA A CA 1
ATOM 3786 C C . ALA A 1 481 ? 5.039 -18.456 -18.253 1.00 94.44 481 ALA A C 1
ATOM 3788 O O . ALA A 1 481 ? 3.950 -18.183 -18.751 1.00 94.44 481 ALA A O 1
ATOM 3789 N N . VAL A 1 482 ? 5.612 -17.705 -17.310 1.00 95.19 482 VAL A N 1
ATOM 3790 C CA . VAL A 1 482 ? 5.028 -16.485 -16.750 1.00 95.19 482 VAL A CA 1
ATOM 3791 C C . VAL A 1 482 ? 5.115 -15.353 -17.776 1.00 95.19 482 VAL A C 1
ATOM 3793 O O . VAL A 1 482 ? 4.087 -14.794 -18.159 1.00 95.19 482 VAL A O 1
ATOM 3796 N N . SER A 1 483 ? 6.317 -15.053 -18.287 1.00 94.44 483 SER A N 1
ATOM 3797 C CA . SER A 1 483 ? 6.520 -13.956 -19.246 1.00 94.44 483 SER A CA 1
ATOM 3798 C C . SER A 1 483 ? 5.734 -14.174 -20.542 1.00 94.44 483 SER A C 1
ATOM 3800 O O . SER A 1 483 ? 5.167 -13.225 -21.078 1.00 94.44 483 SER A O 1
ATOM 3802 N N . GLY A 1 484 ? 5.645 -15.420 -21.021 1.00 93.50 484 GLY A N 1
ATOM 3803 C CA . GLY A 1 484 ? 4.884 -15.778 -22.216 1.00 93.50 484 GLY A CA 1
ATOM 3804 C C . GLY A 1 484 ? 3.375 -15.579 -22.059 1.00 93.50 484 GLY A C 1
ATOM 3805 O O . GLY A 1 484 ? 2.727 -15.097 -22.987 1.00 93.50 484 GLY A O 1
ATOM 3806 N N . VAL A 1 485 ? 2.803 -15.881 -20.885 1.00 93.44 485 VAL A N 1
ATOM 3807 C CA . VAL A 1 485 ? 1.380 -15.599 -20.607 1.00 93.44 485 VAL A CA 1
ATOM 3808 C C . VAL A 1 485 ? 1.128 -14.098 -20.494 1.00 93.44 485 VAL A C 1
ATOM 3810 O O . VAL A 1 485 ? 0.152 -13.592 -21.046 1.00 93.44 485 VAL A O 1
ATOM 3813 N N . PHE A 1 486 ? 2.020 -13.364 -19.834 1.00 94.75 486 PHE A N 1
ATOM 3814 C CA . PHE A 1 486 ? 1.930 -11.907 -19.749 1.00 94.75 486 PHE A CA 1
ATOM 3815 C C . PHE A 1 486 ? 2.037 -11.235 -21.123 1.00 94.75 486 PHE A C 1
ATOM 3817 O O . PHE A 1 486 ? 1.276 -10.312 -21.416 1.00 94.75 486 PHE A O 1
ATOM 3824 N N . TYR A 1 487 ? 2.904 -11.744 -21.998 1.00 93.44 487 TYR A N 1
ATOM 3825 C CA . TYR A 1 487 ? 2.984 -11.312 -23.390 1.00 93.44 487 TYR A CA 1
ATOM 3826 C C . TYR A 1 487 ? 1.714 -11.641 -24.181 1.00 93.44 487 TYR A C 1
ATOM 3828 O O . TYR A 1 487 ? 1.196 -10.782 -24.889 1.00 93.44 487 TYR A O 1
ATOM 3836 N N . ALA A 1 488 ? 1.149 -12.841 -24.014 1.00 91.19 488 ALA A N 1
ATOM 3837 C CA . ALA A 1 488 ? -0.137 -13.188 -24.620 1.00 91.19 488 ALA A CA 1
ATOM 3838 C C . ALA A 1 488 ? -1.265 -12.245 -24.151 1.00 91.19 488 ALA A C 1
ATOM 3840 O O . ALA A 1 488 ? -2.134 -11.874 -24.938 1.00 91.19 488 ALA A O 1
ATOM 3841 N N . GLY A 1 489 ? -1.204 -11.763 -22.903 1.00 89.56 489 GLY A N 1
ATOM 3842 C CA . GLY A 1 489 ? -2.096 -10.727 -22.375 1.00 89.56 489 GLY A CA 1
ATOM 3843 C C . GLY A 1 489 ? -2.041 -9.397 -23.142 1.00 89.56 489 GLY A C 1
ATOM 3844 O O . GLY A 1 489 ? -3.047 -8.684 -23.191 1.00 89.56 489 GLY A O 1
ATOM 3845 N N . LEU A 1 490 ? -0.930 -9.084 -23.817 1.00 89.56 490 LEU A N 1
ATOM 3846 C CA . LEU A 1 490 ? -0.791 -7.910 -24.688 1.00 89.56 490 LEU A CA 1
ATOM 3847 C C . LEU A 1 490 ? -1.356 -8.126 -26.098 1.00 89.56 490 LEU A C 1
ATOM 3849 O O . LEU A 1 490 ? -1.566 -7.160 -26.815 1.00 89.56 490 LEU A O 1
ATOM 3853 N N . GLN A 1 491 ? -1.626 -9.355 -26.533 1.00 85.88 491 GLN A N 1
ATOM 3854 C CA . GLN A 1 491 ? -2.004 -9.618 -27.925 1.00 85.88 491 GLN A CA 1
ATOM 3855 C C . GLN A 1 491 ? -3.500 -9.883 -28.084 1.00 85.88 491 GLN A C 1
ATOM 3857 O O . GLN A 1 491 ? -4.077 -10.706 -27.374 1.00 85.88 491 GLN A O 1
ATOM 3862 N N . ALA A 1 492 ? -4.161 -9.203 -29.022 1.00 71.38 492 ALA A N 1
ATOM 3863 C CA . ALA A 1 492 ? -5.501 -9.611 -29.462 1.00 71.38 492 ALA A CA 1
ATOM 3864 C C . ALA A 1 492 ? -5.431 -10.854 -30.370 1.00 71.38 492 ALA A C 1
ATOM 3866 O O . ALA A 1 492 ? -6.378 -11.632 -30.432 1.00 71.38 492 ALA A O 1
ATOM 3867 N N . GLY A 1 493 ? -4.283 -11.053 -31.024 1.00 73.19 493 GLY A N 1
ATOM 3868 C CA . GLY A 1 493 ? -3.936 -12.217 -31.827 1.00 73.19 493 GLY A CA 1
ATOM 3869 C C . GLY A 1 493 ? -2.452 -12.187 -32.218 1.00 73.19 493 GLY A C 1
ATOM 3870 O O . GLY A 1 493 ? -1.756 -11.210 -31.926 1.00 73.19 493 GLY A O 1
ATOM 3871 N N . PRO A 1 494 ? -1.939 -13.236 -32.879 1.00 69.69 494 PRO A N 1
ATOM 3872 C CA . PRO A 1 494 ? -0.550 -13.263 -33.322 1.00 69.69 494 PRO A CA 1
ATOM 3873 C C . PRO A 1 494 ? -0.267 -12.074 -34.253 1.00 69.69 494 PRO A C 1
ATOM 3875 O O . PRO A 1 494 ? -0.982 -11.861 -35.228 1.00 69.69 494 PRO A O 1
ATOM 3878 N N . TYR A 1 495 ? 0.779 -11.303 -33.939 1.00 71.31 495 TYR A N 1
ATOM 3879 C CA . TYR A 1 495 ? 1.224 -10.115 -34.690 1.00 71.31 495 TYR A CA 1
ATOM 3880 C C . TYR A 1 495 ? 0.249 -8.923 -34.716 1.00 71.31 495 TYR A C 1
ATOM 3882 O O . TYR A 1 495 ? 0.443 -8.003 -35.510 1.00 71.31 495 TYR A O 1
ATOM 3890 N N . SER A 1 496 ? -0.776 -8.887 -33.854 1.00 82.25 496 SER A N 1
ATOM 3891 C CA . SER A 1 496 ? -1.642 -7.706 -33.742 1.00 82.25 496 SER A CA 1
ATOM 3892 C C . SER A 1 496 ? -0.854 -6.492 -33.242 1.00 82.25 496 SER A C 1
ATOM 3894 O O . SER A 1 496 ? -0.057 -6.626 -32.309 1.00 82.25 496 SER A O 1
ATOM 3896 N N . LEU A 1 497 ? -1.122 -5.310 -33.807 1.00 83.00 497 LEU A N 1
ATOM 3897 C CA . LEU A 1 497 ? -0.628 -4.046 -33.259 1.00 83.00 497 LEU A CA 1
ATOM 3898 C C . LEU A 1 497 ? -1.095 -3.922 -31.800 1.00 83.00 497 LEU A C 1
ATOM 3900 O O . LEU A 1 497 ? -2.278 -4.100 -31.519 1.00 83.00 497 LEU A O 1
ATOM 3904 N N . ILE A 1 498 ? -0.161 -3.671 -30.883 1.00 85.56 498 ILE A N 1
ATOM 3905 C CA . ILE A 1 498 ? -0.458 -3.515 -29.457 1.00 85.56 498 ILE A CA 1
ATOM 3906 C C . ILE A 1 498 ? -0.895 -2.068 -29.243 1.00 85.56 498 ILE A C 1
ATOM 3908 O O . ILE A 1 498 ? -0.069 -1.156 -29.284 1.00 85.56 498 ILE A O 1
ATOM 3912 N N . ASP A 1 499 ? -2.192 -1.858 -29.039 1.00 85.38 499 ASP A N 1
ATOM 3913 C CA . ASP A 1 499 ? -2.740 -0.544 -28.715 1.00 85.38 499 ASP A CA 1
ATOM 3914 C C . ASP A 1 499 ? -2.773 -0.286 -27.191 1.00 85.38 499 ASP A C 1
ATOM 3916 O O . ASP A 1 499 ? -2.378 -1.118 -26.367 1.00 85.38 499 ASP A O 1
ATOM 3920 N N . GLN A 1 500 ? -3.261 0.889 -26.784 1.00 82.94 500 GLN A N 1
ATOM 3921 C CA . GLN A 1 500 ? -3.393 1.243 -25.367 1.00 82.94 500 GLN A CA 1
ATOM 3922 C C . GLN A 1 500 ? -4.323 0.288 -24.596 1.00 82.94 500 GLN A C 1
ATOM 3924 O O . GLN A 1 500 ? -4.093 0.018 -23.416 1.00 82.94 500 GLN A O 1
ATOM 3929 N N . THR A 1 501 ? -5.367 -0.239 -25.242 1.00 84.69 501 THR A N 1
ATOM 3930 C CA . THR A 1 501 ? -6.298 -1.197 -24.630 1.00 84.69 501 THR A CA 1
ATOM 3931 C C . THR A 1 501 ? -5.581 -2.503 -24.319 1.00 84.69 501 THR A C 1
ATOM 3933 O O . THR A 1 501 ? -5.717 -3.044 -23.219 1.00 84.69 501 THR A O 1
ATOM 3936 N N . ASN A 1 502 ? -4.768 -2.985 -25.255 1.00 87.06 502 ASN A N 1
ATOM 3937 C CA . ASN A 1 502 ? -3.920 -4.146 -25.066 1.00 87.06 502 ASN A CA 1
ATOM 3938 C C . ASN A 1 502 ? -2.918 -3.949 -23.922 1.00 87.06 502 ASN A C 1
ATOM 3940 O O . ASN A 1 502 ? -2.768 -4.849 -23.094 1.00 87.06 502 ASN A O 1
ATOM 3944 N N . PHE A 1 503 ? -2.284 -2.774 -23.830 1.00 87.56 503 PHE A N 1
ATOM 3945 C CA . PHE A 1 503 ? -1.390 -2.442 -22.717 1.00 87.56 503 PHE A CA 1
ATOM 3946 C C . PHE A 1 503 ? -2.114 -2.448 -21.373 1.00 87.56 503 PHE A C 1
ATOM 3948 O O . PHE A 1 503 ? -1.663 -3.120 -20.447 1.00 87.56 503 PHE A O 1
ATOM 3955 N N . ASN A 1 504 ? -3.255 -1.761 -21.274 1.00 86.94 504 ASN A N 1
ATOM 3956 C CA . ASN A 1 504 ? -4.070 -1.734 -20.059 1.00 86.94 504 ASN A CA 1
ATOM 3957 C C . ASN A 1 504 ? -4.459 -3.154 -19.626 1.00 86.94 504 ASN A C 1
ATOM 3959 O O . ASN A 1 504 ? -4.326 -3.501 -18.453 1.00 86.94 504 ASN A O 1
ATOM 3963 N N . ARG A 1 505 ? -4.860 -4.008 -20.576 1.00 87.56 505 ARG A N 1
ATOM 3964 C CA . ARG A 1 505 ? -5.174 -5.415 -20.305 1.00 87.56 505 ARG A CA 1
ATOM 3965 C C . ARG A 1 505 ? -3.954 -6.193 -19.811 1.00 87.56 505 ARG A C 1
ATOM 3967 O O . ARG A 1 505 ? -4.068 -6.908 -18.821 1.00 87.56 505 ARG A O 1
ATOM 3974 N N . GLY A 1 506 ? -2.800 -6.034 -20.460 1.00 90.50 506 GLY A N 1
ATOM 3975 C CA . GLY A 1 506 ? -1.541 -6.652 -20.035 1.00 90.50 506 GLY A CA 1
ATOM 3976 C C . GLY A 1 506 ? -1.130 -6.236 -18.620 1.00 90.50 506 GLY A C 1
ATOM 3977 O O . GLY A 1 506 ? -0.752 -7.089 -17.819 1.00 90.50 506 GLY A O 1
ATOM 3978 N N . TYR A 1 507 ? -1.293 -4.955 -18.273 1.00 90.44 507 TYR A N 1
ATOM 3979 C CA . TYR A 1 507 ? -1.052 -4.471 -16.915 1.00 90.44 507 TYR A CA 1
ATOM 3980 C C . TYR A 1 507 ? -1.970 -5.133 -15.897 1.00 90.44 507 TYR A C 1
ATOM 3982 O O . TYR A 1 507 ? -1.477 -5.640 -14.892 1.00 90.44 507 TYR A O 1
ATOM 3990 N N . GLN A 1 508 ? -3.280 -5.168 -16.152 1.00 90.12 508 GLN A N 1
ATOM 3991 C CA . GLN A 1 508 ? -4.215 -5.820 -15.233 1.00 90.12 508 GLN A CA 1
ATOM 3992 C C . GLN A 1 508 ? -3.887 -7.304 -15.065 1.00 90.12 508 GLN A C 1
ATOM 3994 O O . GLN A 1 508 ? -3.793 -7.775 -13.937 1.00 90.12 508 GLN A O 1
ATOM 3999 N N . VAL A 1 509 ? -3.599 -8.005 -16.168 1.00 91.94 509 VAL A N 1
ATOM 4000 C CA . VAL A 1 509 ? -3.154 -9.407 -16.169 1.00 91.94 509 VAL A CA 1
ATOM 4001 C C . VAL A 1 509 ? -1.914 -9.618 -15.299 1.00 91.94 509 VAL A C 1
ATOM 4003 O O . VAL A 1 509 ? -1.855 -10.589 -14.554 1.00 91.94 509 VAL A O 1
ATOM 4006 N N . ALA A 1 510 ? -0.930 -8.724 -15.354 1.00 93.19 510 ALA A N 1
ATOM 4007 C CA . ALA A 1 510 ? 0.280 -8.854 -14.547 1.00 93.19 510 ALA A CA 1
ATOM 4008 C C . ALA A 1 510 ? 0.077 -8.487 -13.068 1.00 93.19 510 ALA A C 1
ATOM 4010 O O . ALA A 1 510 ? 0.824 -8.952 -12.207 1.00 93.19 510 ALA A O 1
ATOM 4011 N N . MET A 1 511 ? -0.917 -7.650 -12.765 1.00 94.25 511 MET A N 1
ATOM 4012 C CA . MET A 1 511 ? -1.240 -7.207 -11.407 1.00 94.25 511 MET A CA 1
ATOM 4013 C C . MET A 1 511 ? -2.221 -8.133 -10.677 1.00 94.25 511 MET A C 1
ATOM 4015 O O . MET A 1 511 ? -2.461 -7.918 -9.484 1.00 94.25 511 MET A O 1
ATOM 4019 N N . VAL A 1 512 ? -2.778 -9.147 -11.349 1.00 94.00 512 VAL A N 1
ATOM 4020 C CA . VAL A 1 512 ? -3.722 -10.070 -10.712 1.00 94.00 512 VAL A CA 1
ATOM 4021 C C . VAL A 1 512 ? -3.092 -10.790 -9.518 1.00 94.00 512 VAL A C 1
ATOM 4023 O O . VAL A 1 512 ? -1.868 -10.998 -9.471 1.00 94.00 512 VAL A O 1
ATOM 4026 N N . PRO A 1 513 ? -3.909 -11.214 -8.546 1.00 95.00 513 PRO A N 1
ATOM 4027 C CA . PRO A 1 513 ? -3.425 -12.014 -7.440 1.00 95.00 513 PRO A CA 1
ATOM 4028 C C . PRO A 1 513 ? -2.981 -13.394 -7.918 1.00 95.00 513 PRO A C 1
ATOM 4030 O O . PRO A 1 513 ? -3.715 -14.086 -8.630 1.00 95.00 513 PRO A O 1
ATOM 4033 N N . ASN A 1 514 ? -1.777 -13.794 -7.516 1.00 94.94 514 ASN A N 1
ATOM 4034 C CA . ASN A 1 514 ? -1.162 -15.042 -7.963 1.00 94.94 514 ASN A CA 1
ATOM 4035 C C . ASN A 1 514 ? -1.143 -16.108 -6.853 1.00 94.94 514 ASN A C 1
ATOM 4037 O O . ASN A 1 514 ? -1.266 -15.773 -5.673 1.00 94.94 514 ASN A O 1
ATOM 4041 N N . PRO A 1 515 ? -0.982 -17.401 -7.189 1.00 94.81 515 PRO A N 1
ATOM 4042 C CA . PRO A 1 515 ? -1.034 -18.474 -6.197 1.00 94.81 515 PRO A CA 1
ATOM 4043 C C . PRO A 1 515 ? -0.002 -18.367 -5.068 1.00 94.81 515 PRO A C 1
ATOM 4045 O O . PRO A 1 515 ? -0.271 -18.841 -3.966 1.00 94.81 515 PRO A O 1
ATOM 4048 N N . TRP A 1 516 ? 1.160 -17.742 -5.296 1.00 93.94 516 TRP A N 1
ATOM 4049 C CA . TRP A 1 516 ? 2.145 -17.530 -4.229 1.00 93.94 516 TRP A CA 1
ATOM 4050 C C . TRP A 1 516 ? 1.630 -16.596 -3.122 1.00 93.94 516 TRP A C 1
ATOM 4052 O O . TRP A 1 516 ? 2.078 -16.694 -1.978 1.00 93.94 516 TRP A O 1
ATOM 4062 N N . GLU A 1 517 ? 0.688 -15.706 -3.437 1.00 92.94 517 GLU A N 1
ATOM 4063 C CA . GLU A 1 517 ? 0.092 -14.732 -2.511 1.00 92.94 517 GLU A CA 1
ATOM 4064 C C . GLU A 1 517 ? -1.063 -15.302 -1.681 1.00 92.94 517 GLU A C 1
ATOM 4066 O O . GLU A 1 517 ? -1.545 -14.630 -0.763 1.00 92.94 517 GLU A O 1
ATOM 4071 N N . LYS A 1 518 ? -1.477 -16.545 -1.956 1.00 90.94 518 LYS A N 1
ATOM 4072 C CA . LYS A 1 518 ? -2.568 -17.229 -1.260 1.00 90.94 518 LYS A CA 1
ATOM 4073 C C . LYS A 1 518 ? -2.378 -17.182 0.255 1.00 90.94 518 LYS A C 1
ATOM 4075 O O . LYS A 1 518 ? -1.389 -17.674 0.800 1.00 90.94 518 LYS A O 1
ATOM 4080 N N . GLY A 1 519 ? -3.347 -16.578 0.943 1.00 85.88 519 GLY A N 1
ATOM 4081 C CA . GLY A 1 519 ? -3.336 -16.422 2.396 1.00 85.88 519 GLY A CA 1
ATOM 4082 C C . GLY A 1 519 ? -2.254 -15.487 2.957 1.00 85.88 519 GLY A C 1
ATOM 4083 O O . GLY A 1 519 ? -2.082 -15.447 4.172 1.00 85.88 519 GLY A O 1
ATOM 4084 N N . LYS A 1 520 ? -1.509 -14.740 2.143 1.00 87.06 520 LYS A N 1
ATOM 4085 C CA . LYS A 1 520 ? -0.466 -13.821 2.638 1.00 87.06 520 LYS A CA 1
ATOM 4086 C C . LYS A 1 520 ? -0.969 -12.393 2.795 1.00 87.06 520 LYS A C 1
ATOM 4088 O O . LYS A 1 520 ? -0.641 -11.731 3.774 1.00 87.06 520 LYS A O 1
ATOM 4093 N N . TYR A 1 521 ? -1.789 -11.956 1.851 1.00 88.88 521 TYR A N 1
ATOM 4094 C CA . TYR A 1 521 ? -2.386 -10.628 1.817 1.00 88.88 521 TYR A CA 1
ATOM 4095 C C . TYR A 1 521 ? -3.900 -10.756 1.899 1.00 88.88 521 TYR A C 1
ATOM 4097 O O . TYR A 1 521 ? -4.459 -11.727 1.387 1.00 88.88 521 TYR A O 1
ATOM 4105 N N . ASN A 1 522 ? -4.571 -9.776 2.503 1.00 87.25 522 ASN A N 1
ATOM 4106 C CA . ASN A 1 522 ? -5.997 -9.630 2.274 1.00 87.25 522 ASN A CA 1
ATOM 4107 C C . ASN A 1 522 ? -6.218 -8.803 1.017 1.00 87.25 522 ASN A C 1
ATOM 4109 O O . ASN A 1 522 ? -5.805 -7.648 0.931 1.00 87.25 522 ASN A O 1
ATOM 4113 N N . ILE A 1 523 ? -6.879 -9.406 0.042 1.00 89.50 523 ILE A N 1
ATOM 4114 C CA . ILE A 1 523 ? -7.104 -8.782 -1.251 1.00 89.50 523 ILE A CA 1
ATOM 4115 C C . ILE A 1 523 ? -8.588 -8.461 -1.360 1.00 89.50 523 ILE A C 1
ATOM 4117 O O . ILE A 1 523 ? -9.450 -9.333 -1.227 1.00 89.50 523 ILE A O 1
ATOM 4121 N N . ILE A 1 524 ? -8.877 -7.188 -1.598 1.00 89.38 524 ILE A N 1
ATOM 4122 C CA . ILE A 1 524 ? -10.227 -6.699 -1.845 1.00 89.38 524 ILE A CA 1
ATOM 4123 C C . ILE A 1 524 ? -10.792 -7.375 -3.102 1.00 89.38 524 ILE A C 1
ATOM 4125 O O . ILE A 1 524 ? -10.154 -7.392 -4.154 1.00 89.38 524 ILE A O 1
ATOM 4129 N N . ASN A 1 525 ? -11.945 -8.026 -2.967 1.00 88.31 525 ASN A N 1
ATOM 4130 C CA . ASN A 1 525 ? -12.574 -8.787 -4.042 1.00 88.31 525 ASN A CA 1
ATOM 4131 C C . ASN A 1 525 ? -14.074 -8.933 -3.781 1.00 88.31 525 ASN A C 1
ATOM 4133 O O . ASN A 1 525 ? -14.487 -9.143 -2.639 1.00 88.31 525 ASN A O 1
ATOM 4137 N N . ASP A 1 526 ? -14.846 -8.913 -4.861 1.00 85.19 526 ASP A N 1
ATOM 4138 C CA . ASP A 1 526 ? -16.267 -9.271 -4.862 1.00 85.19 526 ASP A CA 1
ATOM 4139 C C . ASP A 1 526 ? -16.460 -10.623 -5.573 1.00 85.19 526 ASP A C 1
ATOM 4141 O O . ASP A 1 526 ? -17.415 -10.822 -6.325 1.00 85.19 526 ASP A O 1
ATOM 4145 N N . LEU A 1 527 ? -15.502 -11.548 -5.405 1.00 81.38 527 LEU A N 1
ATOM 4146 C CA . LEU A 1 527 ? -15.635 -12.904 -5.928 1.00 81.38 527 LEU A CA 1
ATOM 4147 C C . LEU A 1 527 ? -16.591 -13.701 -5.025 1.00 81.38 527 LEU A C 1
ATOM 4149 O O . LEU A 1 527 ? -16.410 -13.763 -3.807 1.00 81.38 527 LEU A O 1
ATOM 4153 N N . GLY A 1 528 ? -17.566 -14.368 -5.646 1.00 78.00 528 GLY A N 1
ATOM 4154 C CA . GLY A 1 528 ? -18.596 -15.157 -4.963 1.00 78.00 528 GLY A CA 1
ATOM 4155 C C . GLY A 1 528 ? -19.823 -14.342 -4.539 1.00 78.00 528 GLY A C 1
ATOM 4156 O O . GLY A 1 528 ? -19.806 -13.115 -4.537 1.00 78.00 528 GLY A O 1
ATOM 4157 N N . GLU A 1 529 ? -20.907 -15.037 -4.192 1.00 66.56 529 GLU A N 1
ATOM 4158 C CA . GLU A 1 529 ? -22.117 -14.421 -3.635 1.00 66.56 529 GLU A CA 1
ATOM 4159 C C . GLU A 1 529 ? -21.861 -14.012 -2.176 1.00 66.56 529 GLU A C 1
ATOM 4161 O O . GLU A 1 529 ? -22.135 -14.759 -1.239 1.00 66.56 529 GLU A O 1
ATOM 4166 N N . ASP A 1 530 ? -21.272 -12.833 -1.978 1.00 66.06 530 ASP A N 1
ATOM 4167 C CA . ASP A 1 530 ? -21.177 -12.186 -0.669 1.00 66.06 530 ASP A CA 1
ATOM 4168 C C . ASP A 1 530 ? -22.221 -11.067 -0.600 1.00 66.06 530 ASP A C 1
ATOM 4170 O O . ASP A 1 530 ? -21.985 -9.937 -1.023 1.00 66.06 530 ASP A O 1
ATOM 4174 N N . TYR A 1 531 ? -23.417 -11.392 -0.100 1.00 59.91 531 TYR A N 1
ATOM 4175 C CA . TYR A 1 531 ? -24.531 -10.438 -0.020 1.00 59.91 531 TYR A CA 1
ATOM 4176 C C . TYR A 1 531 ? -24.275 -9.273 0.947 1.00 59.91 531 TYR A C 1
ATOM 4178 O O . TYR A 1 531 ? -25.070 -8.335 0.994 1.00 59.91 531 TYR A O 1
ATOM 4186 N N . PHE A 1 532 ? -23.206 -9.328 1.747 1.00 61.91 532 PHE A N 1
ATOM 4187 C CA . PHE A 1 532 ? -22.955 -8.345 2.795 1.00 61.91 532 PHE A CA 1
ATOM 4188 C C . PHE A 1 532 ? -22.005 -7.238 2.388 1.00 61.91 532 PHE A C 1
ATOM 4190 O O . PHE A 1 532 ? -22.092 -6.140 2.937 1.00 61.91 532 PHE A O 1
ATOM 4197 N N . VAL A 1 533 ? -21.085 -7.513 1.465 1.00 67.75 533 VAL A N 1
ATOM 4198 C CA . VAL A 1 533 ? -20.032 -6.564 1.124 1.00 67.75 533 VAL A CA 1
ATOM 4199 C C . VAL A 1 533 ? -19.806 -6.565 -0.382 1.00 67.75 533 VAL A C 1
ATOM 4201 O O . VAL A 1 533 ? -19.095 -7.410 -0.915 1.00 67.75 533 VAL A O 1
ATOM 4204 N N . SER A 1 534 ? -20.385 -5.566 -1.048 1.00 81.12 534 SER A N 1
ATOM 4205 C CA . SER A 1 534 ? -19.915 -5.115 -2.359 1.00 81.12 534 SER A CA 1
ATOM 4206 C C . SER A 1 534 ? -18.843 -4.067 -2.102 1.00 81.12 534 SER A C 1
ATOM 4208 O O . SER A 1 534 ? -19.151 -2.937 -1.718 1.00 81.12 534 SER A O 1
ATOM 4210 N N . ASN A 1 535 ? -17.579 -4.452 -2.238 1.00 86.44 535 ASN A N 1
ATOM 4211 C CA . ASN A 1 535 ? -16.462 -3.534 -2.040 1.00 86.44 535 ASN A CA 1
ATOM 4212 C C . ASN A 1 535 ? -16.317 -2.574 -3.214 1.00 86.44 535 ASN A C 1
ATOM 4214 O O . ASN A 1 535 ? -15.860 -1.442 -3.040 1.00 86.44 535 ASN A O 1
ATOM 4218 N N . PHE A 1 536 ? -16.680 -3.039 -4.407 1.00 90.19 536 PHE A N 1
ATOM 4219 C CA . PHE A 1 536 ? -16.546 -2.260 -5.615 1.00 90.19 536 PHE A CA 1
ATOM 4220 C C . PHE A 1 536 ? -17.889 -1.704 -6.082 1.00 90.19 536 PHE A C 1
ATOM 4222 O O . PHE A 1 536 ? -18.941 -2.330 -5.944 1.00 90.19 536 PHE A O 1
ATOM 4229 N N . ASP A 1 537 ? -17.837 -0.506 -6.659 1.00 89.88 537 ASP A N 1
ATOM 4230 C CA . ASP A 1 537 ? -18.979 0.115 -7.318 1.00 89.88 537 ASP A CA 1
ATOM 4231 C C . ASP A 1 537 ? -19.307 -0.564 -8.665 1.00 89.88 537 ASP A C 1
ATOM 4233 O O . ASP A 1 537 ? -18.650 -1.509 -9.109 1.00 89.88 537 ASP A O 1
ATOM 4237 N N . LYS A 1 538 ? -20.313 -0.039 -9.375 1.00 86.25 538 LYS A N 1
ATOM 4238 C CA . LYS A 1 538 ? -20.685 -0.498 -10.727 1.00 86.25 538 LYS A CA 1
ATOM 4239 C C . LYS A 1 538 ? -19.535 -0.450 -11.741 1.00 86.25 538 LYS A C 1
ATOM 4241 O O . LYS A 1 538 ? -19.564 -1.169 -12.733 1.00 86.25 538 LYS A O 1
ATOM 4246 N N . ASN A 1 539 ? -18.533 0.393 -11.499 1.00 85.38 539 ASN A N 1
ATOM 4247 C CA . ASN A 1 539 ? -17.358 0.515 -12.345 1.00 85.38 539 ASN A CA 1
ATOM 4248 C C . ASN A 1 539 ? -16.220 -0.400 -11.859 1.00 85.38 539 ASN A C 1
ATOM 4250 O O . ASN A 1 539 ? -15.130 -0.364 -12.418 1.00 85.38 539 ASN A O 1
ATOM 4254 N N . ARG A 1 540 ? -16.419 -1.221 -10.828 1.00 90.06 540 ARG A N 1
ATOM 4255 C CA . ARG A 1 540 ? -15.365 -2.023 -10.202 1.00 90.06 540 ARG A CA 1
ATOM 4256 C C . ARG A 1 540 ? -14.251 -1.180 -9.555 1.00 90.06 540 ARG A C 1
ATOM 4258 O O . ARG A 1 540 ? -13.077 -1.543 -9.605 1.00 90.06 540 ARG A O 1
ATOM 4265 N N . ILE A 1 541 ? -14.607 -0.035 -8.963 1.00 91.19 541 ILE A N 1
ATOM 4266 C CA . ILE A 1 541 ? -13.718 0.771 -8.109 1.00 91.19 541 ILE A CA 1
ATOM 4267 C C . ILE A 1 541 ? -14.166 0.658 -6.659 1.00 91.19 541 ILE A C 1
ATOM 4269 O O . ILE A 1 541 ? -15.313 0.955 -6.331 1.00 91.19 541 ILE A O 1
ATOM 4273 N N . ALA A 1 542 ? -13.230 0.306 -5.787 1.00 93.50 542 ALA A N 1
ATOM 4274 C CA . ALA A 1 542 ? -13.375 0.457 -4.353 1.00 93.50 542 ALA A CA 1
ATOM 4275 C C . ALA A 1 542 ? -12.823 1.820 -3.944 1.00 93.50 542 ALA A C 1
ATOM 4277 O O . ALA A 1 542 ? -11.775 2.251 -4.431 1.00 93.50 542 ALA A O 1
ATOM 4278 N N . ALA A 1 543 ? -13.523 2.506 -3.050 1.00 94.62 543 ALA A N 1
ATOM 4279 C CA . ALA A 1 543 ? -13.092 3.789 -2.521 1.00 94.62 543 ALA A CA 1
ATOM 4280 C C . ALA A 1 543 ? -13.240 3.794 -1.006 1.00 94.62 543 ALA A C 1
ATOM 4282 O O . ALA A 1 543 ? -14.299 3.458 -0.482 1.00 94.62 543 ALA A O 1
ATOM 4283 N N . PHE A 1 544 ? -12.186 4.196 -0.308 1.00 95.44 544 PHE A N 1
ATOM 4284 C CA . PHE A 1 544 ? -12.212 4.328 1.141 1.00 95.44 544 PHE A CA 1
ATOM 4285 C C . PHE A 1 544 ? -11.332 5.485 1.599 1.00 95.44 544 PHE A C 1
ATOM 4287 O O . PHE A 1 544 ? -10.455 5.968 0.876 1.00 95.44 544 PHE A O 1
ATOM 4294 N N . TRP A 1 545 ? -11.606 5.958 2.810 1.00 96.25 545 TRP A N 1
ATOM 4295 C CA . TRP A 1 545 ? -10.839 7.023 3.434 1.00 96.25 545 TRP A CA 1
ATOM 4296 C C . TRP A 1 545 ? -9.469 6.505 3.876 1.00 96.25 545 TRP A C 1
ATOM 4298 O O . TRP A 1 545 ? -9.377 5.574 4.678 1.00 96.25 545 TRP A O 1
ATOM 4308 N N . ALA A 1 546 ? -8.410 7.104 3.340 1.00 96.81 546 ALA A N 1
ATOM 4309 C CA . ALA A 1 546 ? -7.028 6.796 3.682 1.00 96.81 546 ALA A CA 1
ATOM 4310 C C . ALA A 1 546 ? -6.134 7.972 3.276 1.00 96.81 546 ALA A C 1
ATOM 4312 O O . ALA A 1 546 ? -5.462 7.875 2.252 1.00 96.81 546 ALA A O 1
ATOM 4313 N N . PRO A 1 547 ? -6.163 9.104 3.992 1.00 97.31 547 PRO A N 1
ATOM 4314 C CA . PRO A 1 547 ? -5.491 10.321 3.571 1.00 97.31 547 PRO A CA 1
ATOM 4315 C C . PRO A 1 547 ? -3.977 10.131 3.504 1.00 97.31 547 PRO A C 1
ATOM 4317 O O . PRO A 1 547 ? -3.419 9.316 4.235 1.00 97.31 547 PRO A O 1
ATOM 4320 N N . VAL A 1 548 ? -3.313 10.854 2.595 1.00 96.62 548 VAL A N 1
ATOM 4321 C CA . VAL A 1 548 ? -1.851 10.744 2.431 1.00 96.62 548 VAL A CA 1
ATOM 4322 C C . VAL A 1 548 ? -1.131 11.170 3.711 1.00 96.62 548 VAL A C 1
ATOM 4324 O O . VAL A 1 548 ? -0.201 10.495 4.134 1.00 96.62 548 VAL A O 1
ATOM 4327 N N . PHE A 1 549 ? -1.595 12.247 4.346 1.00 95.94 549 PHE A N 1
ATOM 4328 C CA . PHE A 1 549 ? -1.149 12.681 5.669 1.00 95.94 549 PHE A CA 1
ATOM 4329 C C . PHE A 1 549 ? -2.367 12.949 6.561 1.00 95.94 549 PHE A C 1
ATOM 4331 O O . PHE A 1 549 ? -3.427 13.289 6.027 1.00 95.94 549 PHE A O 1
ATOM 4338 N N . PRO A 1 550 ? -2.228 12.866 7.898 1.00 95.44 550 PRO A N 1
ATOM 4339 C CA . PRO A 1 550 ? -3.266 13.309 8.826 1.00 95.44 550 PRO A CA 1
ATOM 4340 C C . PRO A 1 550 ? -3.725 14.743 8.518 1.00 95.44 550 PRO A C 1
ATOM 4342 O O . PRO A 1 550 ? -2.904 15.587 8.136 1.00 95.44 550 PRO A O 1
ATOM 4345 N N . LEU A 1 551 ? -5.023 15.036 8.665 1.00 94.12 551 LEU A N 1
ATOM 4346 C CA . LEU A 1 551 ? -5.583 16.328 8.238 1.00 94.12 551 LEU A CA 1
ATOM 4347 C C . LEU A 1 551 ? -5.001 17.521 9.014 1.00 94.12 551 LEU A C 1
ATOM 4349 O O . LEU A 1 551 ? -4.868 18.613 8.462 1.00 94.12 551 LEU A O 1
ATOM 4353 N N . ASP A 1 552 ? -4.597 17.306 10.264 1.00 92.12 552 ASP A N 1
ATOM 4354 C CA . ASP A 1 552 ? -3.924 18.286 11.121 1.00 92.12 552 ASP A CA 1
ATOM 4355 C C . ASP A 1 552 ? -2.489 18.610 10.664 1.00 92.12 552 ASP A C 1
ATOM 4357 O O . ASP A 1 552 ? -1.975 19.690 10.955 1.00 92.12 552 ASP A O 1
ATOM 4361 N N . LYS A 1 553 ? -1.849 17.721 9.892 1.00 91.69 553 LYS A N 1
ATOM 4362 C CA . LYS A 1 553 ? -0.483 17.902 9.365 1.00 91.69 553 LYS A CA 1
ATOM 4363 C C . LYS A 1 553 ? -0.433 18.486 7.956 1.00 91.69 553 LYS A C 1
ATOM 4365 O O . LYS A 1 553 ? 0.657 18.694 7.417 1.00 91.69 553 LYS A O 1
ATOM 4370 N N . LYS A 1 554 ? -1.589 18.786 7.360 1.00 90.38 554 LYS A N 1
ATOM 4371 C CA . LYS A 1 554 ? -1.700 19.269 5.977 1.00 90.38 554 LYS A CA 1
ATOM 4372 C C . LYS A 1 554 ? -0.868 20.534 5.705 1.00 90.38 554 LYS A C 1
ATOM 4374 O O . LYS A 1 554 ? -0.309 20.681 4.623 1.00 90.38 554 LYS A O 1
ATOM 4379 N N . SER A 1 555 ? -0.712 21.418 6.692 1.00 92.56 555 SER A N 1
ATOM 4380 C CA . SER A 1 555 ? 0.066 22.661 6.558 1.00 92.56 555 SER A CA 1
ATOM 4381 C C . SER A 1 555 ? 1.568 22.449 6.306 1.00 92.56 555 SER A C 1
ATOM 4383 O O . SER A 1 555 ? 2.215 23.342 5.765 1.00 92.56 555 SER A O 1
ATOM 4385 N N . ASN A 1 556 ? 2.127 21.277 6.640 1.00 91.88 556 ASN A N 1
ATOM 4386 C CA . ASN A 1 556 ? 3.547 20.944 6.458 1.00 91.88 556 ASN A CA 1
ATOM 4387 C C . ASN A 1 556 ? 3.779 19.851 5.392 1.00 91.88 556 ASN A C 1
ATOM 4389 O O . ASN A 1 556 ? 4.700 19.031 5.485 1.00 91.88 556 ASN A O 1
ATOM 4393 N N . LEU A 1 557 ? 2.924 19.813 4.368 1.00 89.75 557 LEU A N 1
ATOM 4394 C CA . LEU A 1 557 ? 2.999 18.820 3.297 1.00 89.75 557 LEU A CA 1
ATOM 4395 C C . LEU A 1 557 ? 4.336 18.876 2.541 1.00 89.75 557 LEU A C 1
ATOM 4397 O O . LEU A 1 557 ? 5.020 17.862 2.415 1.00 89.75 557 LEU A O 1
ATOM 4401 N N . ALA A 1 558 ? 4.741 20.064 2.083 1.00 90.06 558 ALA A N 1
ATOM 4402 C CA . ALA A 1 558 ? 5.964 20.242 1.296 1.00 90.06 558 ALA A CA 1
ATOM 4403 C C . ALA A 1 558 ? 7.229 19.830 2.072 1.00 90.06 558 ALA A C 1
ATOM 4405 O O . ALA A 1 558 ? 8.109 19.173 1.515 1.00 90.06 558 ALA A O 1
ATOM 4406 N N . GLY A 1 559 ? 7.298 20.153 3.370 1.00 92.75 559 GLY A N 1
ATOM 4407 C CA . GLY A 1 559 ? 8.405 19.742 4.235 1.00 92.75 559 GLY A CA 1
ATOM 4408 C C . GLY A 1 559 ? 8.462 18.226 4.418 1.00 92.75 559 GLY A C 1
ATOM 4409 O O . GLY A 1 559 ? 9.526 17.625 4.288 1.00 92.75 559 GLY A O 1
ATOM 4410 N N . SER A 1 560 ? 7.308 17.587 4.631 1.00 89.12 560 SER A N 1
ATOM 4411 C CA . SER A 1 560 ? 7.214 16.129 4.788 1.00 89.12 560 SER A CA 1
ATOM 4412 C C . SER A 1 560 ? 7.640 15.384 3.517 1.00 89.12 560 SER A C 1
ATOM 4414 O O . SER A 1 560 ? 8.426 14.438 3.587 1.00 89.12 560 SER A O 1
ATOM 4416 N N . VAL A 1 561 ? 7.190 15.857 2.349 1.00 90.81 561 VAL A N 1
ATOM 4417 C CA . VAL A 1 561 ? 7.588 15.319 1.038 1.00 90.81 561 VAL A CA 1
ATOM 4418 C C . VAL A 1 561 ? 9.085 15.515 0.799 1.00 90.81 561 VAL A C 1
ATOM 4420 O O . VAL A 1 561 ? 9.762 14.570 0.393 1.00 90.81 561 VAL A O 1
ATOM 4423 N N . SER A 1 562 ? 9.622 16.710 1.077 1.00 91.31 562 SER A N 1
ATOM 4424 C CA . SER A 1 562 ? 11.053 16.983 0.908 1.00 91.31 562 SER A CA 1
ATOM 4425 C C . SER A 1 562 ? 11.901 16.057 1.774 1.00 91.31 562 SER A C 1
ATOM 4427 O O . SER A 1 562 ? 12.817 15.435 1.249 1.00 91.31 562 SER A O 1
ATOM 4429 N N . ASN A 1 563 ? 11.571 15.912 3.060 1.00 92.19 563 ASN A N 1
ATOM 4430 C CA . ASN A 1 563 ? 12.335 15.083 3.994 1.00 92.19 563 ASN A CA 1
ATOM 4431 C C . ASN A 1 563 ? 12.351 13.607 3.578 1.00 92.19 563 ASN A C 1
ATOM 4433 O O . ASN A 1 563 ? 13.389 12.951 3.644 1.00 92.19 563 ASN A O 1
ATOM 4437 N N . ALA A 1 564 ? 11.216 13.084 3.111 1.00 88.38 564 ALA A N 1
ATOM 4438 C CA . ALA A 1 564 ? 11.132 11.710 2.630 1.00 88.38 564 ALA A CA 1
ATOM 4439 C C . ALA A 1 564 ? 11.942 11.493 1.340 1.00 88.38 564 ALA A C 1
ATOM 4441 O O . ALA A 1 564 ? 12.630 10.482 1.203 1.00 88.38 564 ALA A O 1
ATOM 4442 N N . LEU A 1 565 ? 11.914 12.454 0.411 1.00 89.25 565 LEU A N 1
ATOM 4443 C CA . LEU A 1 565 ? 12.747 12.404 -0.792 1.00 89.25 565 LEU A CA 1
ATOM 4444 C C . LEU A 1 565 ? 14.234 12.581 -0.464 1.00 89.25 565 LEU A C 1
ATOM 4446 O O . LEU A 1 565 ? 15.072 11.958 -1.102 1.00 89.25 565 LEU A O 1
ATOM 4450 N N . ASP A 1 566 ? 14.580 13.365 0.552 1.00 90.62 566 ASP A N 1
ATOM 4451 C CA . ASP A 1 566 ? 15.961 13.515 1.018 1.00 90.62 566 ASP A CA 1
ATOM 4452 C C . ASP A 1 566 ? 16.519 12.237 1.638 1.00 90.62 566 ASP A C 1
ATOM 4454 O O . ASP A 1 566 ? 17.692 11.928 1.440 1.00 90.62 566 ASP A O 1
ATOM 4458 N N . ALA A 1 567 ? 15.675 11.466 2.324 1.00 89.75 567 ALA A N 1
ATOM 4459 C CA . ALA A 1 567 ? 16.042 10.147 2.822 1.00 89.75 567 ALA A CA 1
ATOM 4460 C C . ALA A 1 567 ? 16.246 9.128 1.687 1.00 89.75 567 ALA A C 1
ATOM 4462 O O . ALA A 1 567 ? 17.109 8.258 1.794 1.00 89.75 567 ALA A O 1
ATOM 4463 N N . LEU A 1 568 ? 15.470 9.233 0.601 1.00 86.06 568 LEU A N 1
ATOM 4464 C CA . LEU A 1 568 ? 15.589 8.331 -0.547 1.00 86.06 568 LEU A CA 1
ATOM 4465 C C . LEU A 1 568 ? 16.768 8.690 -1.467 1.00 86.06 568 LEU A C 1
ATOM 4467 O O . LEU A 1 568 ? 17.382 7.811 -2.066 1.00 86.06 568 LEU A O 1
ATOM 4471 N N . PHE A 1 569 ? 17.091 9.977 -1.569 1.00 85.31 569 PHE A N 1
ATOM 4472 C CA . PHE A 1 569 ? 18.197 10.507 -2.362 1.00 85.31 569 PHE A CA 1
ATOM 4473 C C . PHE A 1 569 ? 19.189 11.227 -1.444 1.00 85.31 569 PHE A C 1
ATOM 4475 O O . PHE A 1 569 ? 19.271 12.460 -1.489 1.00 85.31 569 PHE A O 1
ATOM 4482 N N . PRO A 1 570 ? 19.936 10.499 -0.591 1.00 85.00 570 PRO A N 1
ATOM 4483 C CA . PRO A 1 570 ? 20.959 11.131 0.225 1.00 85.00 570 PRO A CA 1
ATOM 4484 C C . PRO A 1 570 ? 21.980 11.829 -0.692 1.00 85.00 570 PRO A C 1
ATOM 4486 O O . PRO A 1 570 ? 22.255 11.328 -1.787 1.00 85.00 570 PRO A O 1
ATOM 4489 N N . PRO A 1 571 ? 22.531 12.993 -0.292 1.00 81.31 571 PRO A N 1
ATOM 4490 C CA . PRO A 1 571 ? 23.606 13.632 -1.049 1.00 81.31 571 PRO A CA 1
ATOM 4491 C C . PRO A 1 571 ? 24.724 12.608 -1.256 1.00 81.31 571 PRO A C 1
ATOM 4493 O O . PRO A 1 571 ? 25.145 11.951 -0.300 1.00 81.31 571 PRO A O 1
ATOM 4496 N N . SER A 1 572 ? 25.129 12.401 -2.511 1.00 68.06 572 SER A N 1
ATOM 4497 C CA . SER A 1 572 ? 26.062 11.325 -2.828 1.00 68.06 572 SER A CA 1
ATOM 4498 C C . SER A 1 572 ? 27.401 11.598 -2.132 1.00 68.06 572 SER A C 1
ATOM 4500 O O . SER A 1 572 ? 27.917 12.715 -2.141 1.00 68.06 572 SER A O 1
ATOM 4502 N N . THR A 1 573 ? 27.946 10.577 -1.475 1.00 57.44 573 THR A N 1
ATOM 4503 C CA . THR A 1 573 ? 29.246 10.649 -0.792 1.00 57.44 573 THR A CA 1
ATOM 4504 C C . THR A 1 573 ? 30.351 9.936 -1.571 1.00 57.44 573 THR A C 1
ATOM 4506 O O . THR A 1 573 ? 31.476 9.849 -1.087 1.00 57.44 573 THR A O 1
ATOM 4509 N N . THR A 1 574 ? 30.061 9.400 -2.764 1.00 56.53 574 THR A N 1
ATOM 4510 C CA . THR A 1 574 ? 30.970 8.493 -3.480 1.00 56.53 574 THR A CA 1
ATOM 4511 C C . THR A 1 574 ? 31.310 8.974 -4.889 1.00 56.53 574 THR A C 1
ATOM 4513 O O . THR A 1 574 ? 30.484 8.990 -5.795 1.00 56.53 574 THR A O 1
ATOM 4516 N N . SER A 1 575 ? 32.590 9.294 -5.075 1.00 49.66 575 SER A N 1
ATOM 4517 C CA . SER A 1 575 ? 33.235 9.842 -6.277 1.00 49.66 575 SER A CA 1
ATOM 4518 C C . SER A 1 575 ? 33.366 8.863 -7.464 1.00 49.66 575 SER A C 1
ATOM 4520 O O . SER A 1 575 ? 34.312 8.976 -8.237 1.00 49.66 575 SER A O 1
ATOM 4522 N N . GLY A 1 576 ? 32.480 7.865 -7.589 1.00 51.78 576 GLY A N 1
ATOM 4523 C CA . GLY A 1 576 ? 32.682 6.704 -8.472 1.00 51.78 576 GLY A CA 1
ATOM 4524 C C . GLY A 1 576 ? 31.686 6.514 -9.621 1.00 51.78 576 GLY A C 1
ATOM 4525 O O . GLY A 1 576 ? 31.908 5.639 -10.454 1.00 51.78 576 GLY A O 1
ATOM 4526 N N . SER A 1 577 ? 30.587 7.273 -9.695 1.00 53.34 577 SER A N 1
ATOM 4527 C CA . SER A 1 577 ? 29.614 7.127 -10.788 1.00 53.34 577 SER A CA 1
ATOM 4528 C C . SER A 1 577 ? 29.911 8.077 -11.948 1.00 53.34 577 SER A C 1
ATOM 4530 O O . SER A 1 577 ? 30.052 9.276 -11.740 1.00 53.34 577 SER A O 1
ATOM 4532 N N . ASN A 1 578 ? 29.881 7.566 -13.183 1.00 52.00 578 ASN A N 1
ATOM 4533 C CA . ASN A 1 578 ? 30.019 8.355 -14.421 1.00 52.00 578 ASN A CA 1
ATOM 4534 C C . ASN A 1 578 ? 28.853 9.334 -14.687 1.00 52.00 578 ASN A C 1
ATOM 4536 O O . ASN A 1 578 ? 28.848 10.032 -15.699 1.00 52.00 578 ASN A O 1
ATOM 4540 N N . VAL A 1 579 ? 27.838 9.370 -13.818 1.00 58.88 579 VAL A N 1
ATOM 4541 C CA . VAL A 1 579 ? 26.791 10.397 -13.845 1.00 58.88 579 VAL A CA 1
ATOM 4542 C C . VAL A 1 579 ? 27.315 11.590 -13.061 1.00 58.88 579 VAL A C 1
ATOM 4544 O O . VAL A 1 579 ? 27.712 11.430 -11.907 1.00 58.88 579 VAL A O 1
ATOM 4547 N N . SER A 1 580 ? 27.340 12.772 -13.682 1.00 65.19 580 SER A N 1
ATOM 4548 C CA . SER A 1 580 ? 27.815 13.970 -12.995 1.00 65.19 580 SER A CA 1
ATOM 4549 C C . SER A 1 580 ? 26.970 14.195 -11.738 1.00 65.19 580 SER A C 1
ATOM 4551 O O . SER A 1 580 ? 25.746 14.060 -11.773 1.00 65.19 580 SER A O 1
ATOM 4553 N N . GLN A 1 581 ? 27.607 14.521 -10.611 1.00 69.38 581 GLN A N 1
ATOM 4554 C CA . GLN A 1 581 ? 26.897 14.793 -9.356 1.00 69.38 581 GLN A CA 1
ATOM 4555 C C . GLN A 1 581 ? 25.792 15.848 -9.552 1.00 69.38 581 GLN A C 1
ATOM 4557 O O . GLN A 1 581 ? 24.695 15.718 -9.013 1.00 69.38 581 GLN A O 1
ATOM 4562 N N . SER A 1 582 ? 26.051 16.827 -10.423 1.00 75.31 582 SER A N 1
ATOM 4563 C CA . SER A 1 582 ? 25.077 17.826 -10.858 1.00 75.31 582 SER A CA 1
ATOM 4564 C C . SER A 1 582 ? 23.818 17.232 -11.492 1.00 75.31 582 SER A C 1
ATOM 4566 O O . SER A 1 582 ? 22.734 17.747 -11.242 1.00 75.31 582 SER A O 1
ATOM 4568 N N . ASP A 1 583 ? 23.910 16.154 -12.274 1.00 70.44 583 ASP A N 1
ATOM 4569 C CA . ASP A 1 583 ? 22.733 15.531 -12.895 1.00 70.44 583 ASP A CA 1
ATOM 4570 C C . ASP A 1 583 ? 21.850 14.830 -11.858 1.00 70.44 583 ASP A C 1
ATOM 4572 O O . ASP A 1 583 ? 20.623 14.924 -11.927 1.00 70.44 583 ASP A O 1
ATOM 4576 N N . LEU A 1 584 ? 22.458 14.168 -10.866 1.00 67.00 584 LEU A N 1
ATOM 4577 C CA . LEU A 1 584 ? 21.722 13.541 -9.765 1.00 67.00 584 LEU A CA 1
ATOM 4578 C C . LEU A 1 584 ? 21.040 14.586 -8.877 1.00 67.00 584 LEU A C 1
ATOM 4580 O O . LEU A 1 584 ? 19.872 14.418 -8.521 1.00 67.00 584 LEU A O 1
ATOM 4584 N N . ASP A 1 585 ? 21.731 15.683 -8.566 1.00 78.12 585 ASP A N 1
ATOM 4585 C CA . ASP A 1 585 ? 21.164 16.779 -7.778 1.00 78.12 585 ASP A CA 1
ATOM 4586 C C . ASP A 1 585 ? 20.042 17.505 -8.538 1.00 78.12 585 ASP A C 1
ATOM 4588 O O . ASP A 1 585 ? 18.991 17.810 -7.962 1.00 78.12 585 ASP A O 1
ATOM 4592 N N . ASN A 1 586 ? 20.199 17.696 -9.852 1.00 82.00 586 ASN A N 1
ATOM 4593 C CA . ASN A 1 586 ? 19.149 18.230 -10.720 1.00 82.00 586 ASN A CA 1
ATOM 4594 C C . ASN A 1 586 ? 17.927 17.305 -10.756 1.00 82.00 586 ASN A C 1
ATOM 4596 O O . ASN A 1 586 ? 16.802 17.775 -10.577 1.00 82.00 586 ASN A O 1
ATOM 4600 N N . MET A 1 587 ? 18.130 15.995 -10.921 1.00 75.81 587 MET A N 1
ATOM 4601 C CA . MET A 1 587 ? 17.049 15.006 -10.905 1.00 75.81 587 MET A CA 1
ATOM 4602 C C . MET A 1 587 ? 16.320 14.998 -9.557 1.00 75.81 587 MET A C 1
ATOM 4604 O O . MET A 1 587 ? 15.090 15.006 -9.523 1.00 75.81 587 MET A O 1
ATOM 4608 N N . ARG A 1 588 ? 17.056 15.047 -8.440 1.00 82.62 588 ARG A N 1
ATOM 4609 C CA . ARG A 1 588 ? 16.486 15.141 -7.088 1.00 82.62 588 ARG A CA 1
ATOM 4610 C C . ARG A 1 588 ? 15.639 16.402 -6.924 1.00 82.62 588 ARG A C 1
ATOM 4612 O O . ARG A 1 588 ? 14.511 16.319 -6.439 1.00 82.62 588 ARG A O 1
ATOM 4619 N N . SER A 1 589 ? 16.155 17.559 -7.337 1.00 87.31 589 SER A N 1
ATOM 4620 C CA . SER A 1 589 ? 15.442 18.842 -7.264 1.00 87.31 589 SER A CA 1
ATOM 4621 C C . SER A 1 589 ? 14.164 18.838 -8.113 1.00 87.31 589 SER A C 1
ATOM 4623 O O . SER A 1 589 ? 13.091 19.228 -7.644 1.00 87.31 589 SER A O 1
ATOM 4625 N N . GLN A 1 590 ? 14.244 18.308 -9.337 1.00 85.00 590 GLN A N 1
ATOM 4626 C CA . GLN A 1 590 ? 13.088 18.155 -10.218 1.00 85.00 590 GLN A CA 1
ATOM 4627 C C . GLN A 1 590 ? 12.047 17.207 -9.625 1.00 85.00 590 GLN A C 1
ATOM 4629 O O . GLN A 1 590 ? 10.873 17.567 -9.558 1.00 85.00 590 GLN A O 1
ATOM 4634 N N . LEU A 1 591 ? 12.460 16.038 -9.129 1.00 84.69 591 LEU A N 1
ATOM 4635 C CA . LEU A 1 591 ? 11.546 15.071 -8.528 1.00 84.69 591 LEU A CA 1
ATOM 4636 C C . LEU A 1 591 ? 10.834 15.655 -7.306 1.00 84.69 591 LEU A C 1
ATOM 4638 O O . LEU A 1 591 ? 9.626 15.490 -7.175 1.00 84.69 591 LEU A O 1
ATOM 4642 N N . LYS A 1 592 ? 11.546 16.396 -6.448 1.00 88.81 592 LYS A N 1
ATOM 4643 C CA . LYS A 1 592 ? 10.938 17.136 -5.332 1.00 88.81 592 LYS A CA 1
ATOM 4644 C C . LYS A 1 592 ? 9.885 18.128 -5.797 1.00 88.81 592 LYS A C 1
ATOM 4646 O O . LYS A 1 592 ? 8.785 18.155 -5.240 1.00 88.81 592 LYS A O 1
ATOM 4651 N N . SER A 1 593 ? 10.213 18.934 -6.804 1.00 90.56 593 SER A N 1
ATOM 4652 C CA . SER A 1 593 ? 9.296 19.936 -7.341 1.00 90.56 593 SER A CA 1
ATOM 4653 C C . SER A 1 593 ? 8.036 19.283 -7.912 1.00 90.56 593 SER A C 1
ATOM 4655 O O . SER A 1 593 ? 6.925 19.639 -7.519 1.00 90.56 593 SER A O 1
ATOM 4657 N N . VAL A 1 594 ? 8.191 18.259 -8.756 1.00 90.12 594 VAL A N 1
ATOM 4658 C CA . VAL A 1 594 ? 7.058 17.575 -9.394 1.00 90.12 594 VAL A CA 1
ATOM 4659 C C . VAL A 1 594 ? 6.237 16.779 -8.375 1.00 90.12 594 VAL A C 1
ATOM 4661 O O . VAL A 1 594 ? 5.012 16.847 -8.413 1.00 90.12 594 VAL A O 1
ATOM 4664 N N . MET A 1 595 ? 6.863 16.106 -7.404 1.00 93.38 595 MET A N 1
ATOM 4665 C CA . MET A 1 595 ? 6.143 15.430 -6.316 1.00 93.38 595 MET A CA 1
ATOM 4666 C C . MET A 1 595 ? 5.336 16.408 -5.466 1.00 93.38 595 MET A C 1
ATOM 4668 O O . MET A 1 595 ? 4.185 16.129 -5.145 1.00 93.38 595 MET A O 1
ATOM 4672 N N . THR A 1 596 ? 5.901 17.572 -5.138 1.00 92.75 596 THR A N 1
ATOM 4673 C CA . THR A 1 596 ? 5.181 18.615 -4.392 1.00 92.75 596 THR A CA 1
ATOM 4674 C C . THR A 1 596 ? 3.973 19.109 -5.188 1.00 92.75 596 THR A C 1
ATOM 4676 O O . THR A 1 596 ? 2.868 19.170 -4.652 1.00 92.75 596 THR A O 1
ATOM 4679 N N . GLN A 1 597 ? 4.147 19.369 -6.489 1.00 93.50 597 GLN A N 1
ATOM 4680 C CA . GLN A 1 597 ? 3.042 19.731 -7.381 1.00 93.50 597 GLN A CA 1
ATOM 4681 C C . GLN A 1 597 ? 1.982 18.627 -7.470 1.00 93.50 597 GLN A C 1
ATOM 4683 O O . GLN A 1 597 ? 0.787 18.923 -7.484 1.00 93.50 597 GLN A O 1
ATOM 4688 N N . TYR A 1 598 ? 2.393 17.358 -7.517 1.00 95.50 598 TYR A N 1
ATOM 4689 C CA . TYR A 1 598 ? 1.470 16.229 -7.541 1.00 95.50 598 TYR A CA 1
ATOM 4690 C C . TYR A 1 598 ? 0.665 16.119 -6.240 1.00 95.50 598 TYR A C 1
ATOM 4692 O O . TYR A 1 598 ? -0.541 15.890 -6.297 1.00 95.50 598 TYR A O 1
ATOM 4700 N N . MET A 1 599 ? 1.268 16.380 -5.074 1.00 95.38 599 MET A N 1
ATOM 4701 C CA . MET A 1 599 ? 0.510 16.442 -3.817 1.00 95.38 599 MET A CA 1
ATOM 4702 C C . MET A 1 599 ? -0.526 17.568 -3.828 1.00 95.38 599 MET A C 1
ATOM 4704 O O . MET A 1 599 ? -1.667 17.339 -3.435 1.00 95.38 599 MET A O 1
ATOM 4708 N N . THR A 1 600 ? -0.186 18.752 -4.349 1.00 94.44 600 THR A N 1
ATOM 4709 C CA . THR A 1 600 ? -1.162 19.842 -4.521 1.00 94.44 600 THR A CA 1
ATOM 4710 C C . THR A 1 600 ? -2.314 19.437 -5.447 1.00 94.44 600 THR A C 1
ATOM 4712 O O . THR A 1 600 ? -3.466 19.763 -5.174 1.00 94.44 600 THR A O 1
ATOM 4715 N N . ARG A 1 601 ? -2.042 18.672 -6.514 1.00 95.19 601 ARG A N 1
ATOM 4716 C CA . ARG A 1 601 ? -3.099 18.115 -7.378 1.00 95.19 601 ARG A CA 1
ATOM 4717 C C . ARG A 1 601 ? -3.965 17.100 -6.643 1.00 95.19 601 ARG A C 1
ATOM 4719 O O . ARG A 1 601 ? -5.183 17.127 -6.788 1.00 95.19 601 ARG A O 1
ATOM 4726 N N . LEU A 1 602 ? -3.370 16.223 -5.835 1.00 95.56 602 LEU A N 1
ATOM 4727 C CA . LEU A 1 602 ? -4.136 15.288 -5.012 1.00 95.56 602 LEU A CA 1
ATOM 4728 C C . LEU A 1 602 ? -5.097 16.039 -4.084 1.00 95.56 602 LEU A C 1
ATOM 4730 O O . LEU A 1 602 ? -6.242 15.612 -3.928 1.00 95.56 602 LEU A O 1
ATOM 4734 N N . GLU A 1 603 ? -4.685 17.172 -3.508 1.00 95.00 603 GLU A N 1
ATOM 4735 C CA . GLU A 1 603 ? -5.572 17.999 -2.680 1.00 95.00 603 GLU A CA 1
ATOM 4736 C C . GLU A 1 603 ? -6.784 18.535 -3.443 1.00 95.00 603 GLU A C 1
ATOM 4738 O O . GLU A 1 603 ? -7.874 18.588 -2.874 1.00 95.00 603 GLU A O 1
ATOM 4743 N N . SER A 1 604 ? -6.629 18.875 -4.726 1.00 95.38 604 SER A N 1
ATOM 4744 C CA . SER A 1 604 ? -7.744 19.284 -5.586 1.00 95.38 604 SER A CA 1
ATOM 4745 C C . SER A 1 604 ? -8.512 18.108 -6.204 1.00 95.38 604 SER A C 1
ATOM 4747 O O . SER A 1 604 ? -9.367 18.327 -7.060 1.00 95.38 604 SER A O 1
ATOM 4749 N N . GLY A 1 605 ? -8.214 16.863 -5.812 1.00 94.88 605 GLY A N 1
ATOM 4750 C CA . GLY A 1 605 ? -8.825 15.667 -6.398 1.00 94.88 605 GLY A CA 1
ATOM 4751 C C . GLY A 1 605 ? -8.394 15.406 -7.845 1.00 94.88 605 GLY A C 1
ATOM 4752 O O . GLY A 1 605 ? -9.128 14.768 -8.591 1.00 94.88 605 GLY A O 1
ATOM 4753 N N . ASP A 1 606 ? -7.238 15.935 -8.253 1.00 95.00 606 ASP A N 1
ATOM 4754 C CA . ASP A 1 606 ? -6.670 15.849 -9.602 1.00 95.00 606 ASP A CA 1
ATOM 4755 C C . ASP A 1 606 ? -5.473 14.876 -9.683 1.00 95.00 606 ASP A C 1
ATOM 4757 O O . ASP A 1 606 ? -4.497 15.120 -10.395 1.00 95.00 606 ASP A O 1
ATOM 4761 N N . GLY A 1 607 ? -5.515 13.787 -8.910 1.00 94.19 607 GLY A N 1
ATOM 4762 C CA . GLY A 1 607 ? -4.505 12.728 -8.944 1.00 94.19 607 GLY A CA 1
ATOM 4763 C C . GLY A 1 607 ? -4.601 11.810 -10.167 1.00 94.19 607 GLY A C 1
ATOM 4764 O O . GLY A 1 607 ? -5.299 12.092 -11.142 1.00 94.19 607 GLY A O 1
ATOM 4765 N N . GLU A 1 608 ? -3.904 10.674 -10.095 1.00 93.38 608 GLU A N 1
ATOM 4766 C CA . GLU A 1 608 ? -3.946 9.610 -11.106 1.00 93.38 608 GLU A CA 1
ATOM 4767 C C . GLU A 1 608 ? -5.391 9.153 -11.383 1.00 93.38 608 GLU A C 1
ATOM 4769 O O . GLU A 1 608 ? -6.207 8.992 -10.471 1.00 93.38 608 GLU A O 1
ATOM 4774 N N . VAL A 1 609 ? -5.724 8.961 -12.662 1.00 91.06 609 VAL A N 1
ATOM 4775 C CA . VAL A 1 609 ? -7.045 8.486 -13.087 1.00 91.06 609 VAL A CA 1
ATOM 4776 C C . VAL A 1 609 ? -7.114 6.973 -12.899 1.00 91.06 609 VAL A C 1
ATOM 4778 O O . VAL A 1 609 ? -6.477 6.219 -13.630 1.00 91.06 609 VAL A O 1
ATOM 4781 N N . ILE A 1 610 ? -7.943 6.522 -11.961 1.00 87.75 610 ILE A N 1
ATOM 4782 C CA . ILE A 1 610 ? -8.209 5.106 -11.704 1.00 87.75 610 ILE A CA 1
ATOM 4783 C C . ILE A 1 610 ? -9.645 4.829 -12.126 1.00 87.75 610 ILE A C 1
ATOM 4785 O O . ILE A 1 610 ? -10.602 5.340 -11.543 1.00 87.75 610 ILE A O 1
ATOM 4789 N N . GLY A 1 611 ? -9.795 4.067 -13.210 1.00 82.44 611 GLY A N 1
ATOM 4790 C CA . GLY A 1 611 ? -11.100 3.735 -13.764 1.00 82.44 611 GLY A CA 1
ATOM 4791 C C . GLY A 1 611 ? -11.966 4.962 -14.103 1.00 82.44 611 GLY A C 1
ATOM 4792 O O . GLY A 1 611 ? -13.166 4.988 -13.817 1.00 82.44 611 GLY A O 1
ATOM 4793 N N . GLY A 1 612 ? -11.360 5.987 -14.702 1.00 85.12 612 GLY A N 1
ATOM 4794 C CA . GLY A 1 612 ? -12.045 7.217 -15.117 1.00 85.12 612 GLY A CA 1
ATOM 4795 C C . GLY A 1 612 ? -12.303 8.221 -13.990 1.00 85.12 612 GLY A C 1
ATOM 4796 O O . GLY A 1 612 ? -12.791 9.314 -14.262 1.00 85.12 612 GLY A O 1
ATOM 4797 N N . ILE A 1 613 ? -11.952 7.891 -12.743 1.00 89.25 613 ILE A N 1
ATOM 4798 C CA . ILE A 1 613 ? -12.095 8.787 -11.595 1.00 89.25 613 ILE A CA 1
ATOM 4799 C C . ILE A 1 613 ? -10.706 9.181 -11.102 1.00 89.25 613 ILE A C 1
ATOM 4801 O O . ILE A 1 613 ? -9.849 8.326 -10.895 1.00 89.25 613 ILE A O 1
ATOM 4805 N N . LYS A 1 614 ? -10.485 10.477 -10.897 1.00 92.94 614 LYS A N 1
ATOM 4806 C CA . LYS A 1 614 ? -9.223 10.986 -10.358 1.00 92.94 614 LYS A CA 1
ATOM 4807 C C . LYS A 1 614 ? -9.092 10.652 -8.871 1.00 92.94 614 LYS A C 1
ATOM 4809 O O . LYS A 1 614 ? -10.061 10.730 -8.107 1.00 92.94 614 LYS A O 1
ATOM 4814 N N . GLU A 1 615 ? -7.898 10.232 -8.473 1.00 94.12 615 GLU A N 1
ATOM 4815 C CA . GLU A 1 615 ? -7.547 10.010 -7.074 1.00 94.12 615 GLU A CA 1
ATOM 4816 C C . GLU A 1 615 ? -7.468 11.344 -6.316 1.00 94.12 615 GLU A C 1
ATOM 4818 O O . GLU A 1 615 ? -7.079 12.375 -6.870 1.00 94.12 615 GLU A O 1
ATOM 4823 N N . GLY A 1 616 ? -7.845 11.329 -5.037 1.00 96.12 616 GLY A N 1
ATOM 4824 C CA . GLY A 1 616 ? -7.765 12.499 -4.169 1.00 96.12 616 GLY A CA 1
ATOM 4825 C C . GLY A 1 616 ? -6.823 12.296 -2.991 1.00 96.12 616 GLY A C 1
ATOM 4826 O O . GLY A 1 616 ? -6.396 11.186 -2.675 1.00 96.12 616 GLY A O 1
ATOM 4827 N N . PHE A 1 617 ? -6.535 13.385 -2.288 1.00 96.69 617 PHE A N 1
ATOM 4828 C CA . PHE A 1 617 ? -5.674 13.371 -1.110 1.00 96.69 617 PHE A CA 1
ATOM 4829 C C . PHE A 1 617 ? -6.248 12.496 0.005 1.00 96.69 617 PHE A C 1
ATOM 4831 O O . PHE A 1 617 ? -5.519 11.708 0.593 1.00 96.69 617 PHE A O 1
ATOM 4838 N N . ASN A 1 618 ? -7.559 12.566 0.245 1.00 96.62 618 ASN A N 1
ATOM 4839 C CA . ASN A 1 618 ? -8.210 11.874 1.361 1.00 96.62 618 ASN A CA 1
ATOM 4840 C C . ASN A 1 618 ? -8.720 10.467 1.039 1.00 96.62 618 ASN A C 1
ATOM 4842 O O . ASN A 1 618 ? -8.806 9.610 1.917 1.00 96.62 618 ASN A O 1
ATOM 4846 N N . ILE A 1 619 ? -9.100 10.244 -0.216 1.00 95.94 619 ILE A N 1
ATOM 4847 C CA . ILE A 1 619 ? -9.782 9.028 -0.652 1.00 95.94 619 ILE A CA 1
ATOM 4848 C C . ILE A 1 619 ? -8.851 8.291 -1.597 1.00 95.94 619 ILE A C 1
ATOM 4850 O O . ILE A 1 619 ? -8.491 8.818 -2.652 1.00 95.94 619 ILE A O 1
ATOM 4854 N N . VAL A 1 620 ? -8.508 7.061 -1.227 1.00 95.69 620 VAL A N 1
ATOM 4855 C CA . VAL A 1 620 ? -7.838 6.139 -2.137 1.00 95.69 620 VAL A CA 1
ATOM 4856 C C . VAL A 1 620 ? -8.882 5.417 -2.975 1.00 95.69 620 VAL A C 1
ATOM 4858 O O . VAL A 1 620 ? -9.989 5.124 -2.512 1.00 95.69 620 VAL A O 1
ATOM 4861 N N . ARG A 1 621 ? -8.527 5.146 -4.228 1.00 94.94 621 ARG A N 1
ATOM 4862 C CA . ARG A 1 621 ? -9.342 4.377 -5.164 1.00 94.94 621 ARG A CA 1
ATOM 4863 C C . ARG A 1 621 ? -8.542 3.179 -5.631 1.00 94.94 621 ARG A C 1
ATOM 4865 O O . ARG A 1 621 ? -7.409 3.349 -6.066 1.00 94.94 621 ARG A O 1
ATOM 4872 N N . LEU A 1 622 ? -9.127 1.994 -5.533 1.00 94.50 622 LEU A N 1
ATOM 4873 C CA . LEU A 1 622 ? -8.518 0.751 -5.989 1.00 94.50 622 LEU A CA 1
ATOM 4874 C C . LEU A 1 622 ? -9.399 0.140 -7.074 1.00 94.50 622 LEU A C 1
ATOM 4876 O O . LEU A 1 622 ? -10.615 0.041 -6.914 1.00 94.50 622 LEU A O 1
ATOM 4880 N N . GLU A 1 623 ? -8.784 -0.259 -8.178 1.00 92.81 623 GLU A N 1
ATOM 4881 C CA . GLU A 1 623 ? -9.452 -1.029 -9.225 1.00 92.81 623 GLU A CA 1
ATOM 4882 C C . GLU A 1 623 ? -9.483 -2.512 -8.852 1.00 92.81 623 GLU A C 1
ATOM 4884 O O . GLU A 1 623 ? -8.507 -3.023 -8.289 1.00 92.81 623 GLU A O 1
ATOM 4889 N N . ASP A 1 624 ? -10.589 -3.183 -9.178 1.00 92.81 624 ASP A N 1
ATOM 4890 C CA . ASP A 1 624 ? -10.761 -4.623 -8.984 1.00 92.81 624 ASP A CA 1
ATOM 4891 C C . ASP A 1 624 ? -9.634 -5.413 -9.659 1.00 92.81 624 ASP A C 1
ATOM 4893 O O . ASP A 1 624 ? -9.485 -5.361 -10.881 1.00 92.81 624 ASP A O 1
ATOM 4897 N N . PRO A 1 625 ? -8.836 -6.173 -8.890 1.00 92.12 625 PRO A N 1
ATOM 4898 C CA . PRO A 1 625 ? -7.690 -6.876 -9.439 1.00 92.12 625 PRO A CA 1
ATOM 4899 C C . PRO A 1 625 ? -8.080 -8.118 -10.262 1.00 92.12 625 PRO A C 1
ATOM 4901 O O . PRO A 1 625 ? -7.192 -8.761 -10.817 1.00 92.12 625 PRO A O 1
ATOM 4904 N N . PHE A 1 626 ? -9.368 -8.480 -10.339 1.00 91.94 626 PHE A N 1
ATOM 4905 C CA . PHE A 1 626 ? -9.865 -9.650 -11.078 1.00 91.94 626 PHE A CA 1
ATOM 4906 C C . PHE A 1 626 ? -10.612 -9.316 -12.366 1.00 91.94 626 PHE A C 1
ATOM 4908 O O . PHE A 1 626 ? -10.928 -10.223 -13.145 1.00 91.94 626 PHE A O 1
ATOM 4915 N N . SER A 1 627 ? -10.903 -8.042 -12.614 1.00 89.50 627 SER A N 1
ATOM 4916 C CA . SER A 1 627 ? -11.580 -7.618 -13.831 1.00 89.50 627 SER A CA 1
ATOM 4917 C C . SER A 1 627 ? -10.734 -6.625 -14.611 1.00 89.50 627 SER A C 1
ATOM 4919 O O . SER A 1 627 ? -10.046 -5.764 -14.077 1.00 89.50 627 SER A O 1
ATOM 4921 N N . THR A 1 628 ? -10.759 -6.780 -15.928 1.00 82.12 628 THR A N 1
ATOM 4922 C CA . THR A 1 628 ? -10.231 -5.777 -16.843 1.00 82.12 628 THR A CA 1
ATOM 4923 C C . THR A 1 628 ? -11.339 -4.822 -17.211 1.00 82.12 628 THR A C 1
ATOM 4925 O O . THR A 1 628 ? -12.468 -5.225 -17.499 1.00 82.12 628 THR A O 1
ATOM 4928 N N . ARG A 1 629 ? -10.996 -3.546 -17.294 1.00 72.00 629 ARG A N 1
ATOM 4929 C CA . ARG A 1 629 ? -11.778 -2.624 -18.096 1.00 72.00 629 ARG A CA 1
ATOM 4930 C C . ARG A 1 629 ? -11.269 -2.669 -19.525 1.00 72.00 629 ARG A C 1
ATOM 4932 O O . ARG A 1 629 ? -10.059 -2.546 -19.739 1.00 72.00 629 ARG A O 1
ATOM 4939 N N . PRO A 1 630 ? -12.156 -2.810 -20.516 1.00 58.78 630 PRO A N 1
ATOM 4940 C CA . PRO A 1 630 ? -11.802 -2.425 -21.868 1.00 58.78 630 PRO A CA 1
ATOM 4941 C C . PRO A 1 630 ? -11.286 -0.982 -21.836 1.00 58.78 630 PRO A C 1
ATOM 4943 O O . PRO A 1 630 ? -11.797 -0.156 -21.081 1.00 58.78 630 PRO A O 1
ATOM 4946 N N . GLY A 1 631 ? -10.283 -0.661 -22.655 1.00 56.06 631 GLY A N 1
ATOM 4947 C CA . GLY A 1 631 ? -9.833 0.723 -22.840 1.00 56.06 631 GLY A CA 1
ATOM 4948 C C . GLY A 1 631 ? -10.922 1.631 -23.424 1.00 56.06 631 GLY A C 1
ATOM 4949 O O . GLY A 1 631 ? -10.714 2.835 -23.532 1.00 56.06 631 GLY A O 1
ATOM 4950 N N . ASP A 1 632 ? -12.078 1.063 -23.776 1.00 57.81 632 ASP A N 1
ATOM 4951 C CA . ASP A 1 632 ? -13.274 1.783 -24.171 1.00 57.81 632 ASP A CA 1
ATOM 4952 C C . ASP A 1 632 ? -13.984 2.385 -22.939 1.00 57.81 632 ASP A C 1
ATOM 4954 O O . ASP A 1 632 ? -14.579 1.643 -22.150 1.00 57.81 632 ASP A O 1
ATOM 4958 N N . PRO A 1 633 ? -14.000 3.723 -22.782 1.00 57.34 633 PRO A N 1
ATOM 4959 C CA . PRO A 1 633 ? -14.761 4.389 -21.725 1.00 57.34 633 PRO A CA 1
ATOM 4960 C C . PRO A 1 633 ? -16.276 4.131 -21.808 1.00 57.34 633 PRO A C 1
ATOM 4962 O O . PRO A 1 633 ? -16.993 4.455 -20.862 1.00 57.34 633 PRO A O 1
ATOM 4965 N N . LYS A 1 634 ? -16.778 3.563 -22.915 1.00 58.81 634 LYS A N 1
ATOM 4966 C CA . LYS A 1 634 ? -18.181 3.177 -23.096 1.00 58.81 634 LYS A CA 1
ATOM 4967 C C . LYS A 1 634 ? -18.478 1.727 -22.743 1.00 58.81 634 LYS A C 1
ATOM 4969 O O . LYS A 1 634 ? -19.658 1.397 -22.689 1.00 58.81 634 LYS A O 1
ATOM 4974 N N . ALA A 1 635 ? -17.480 0.872 -22.506 1.00 63.69 635 ALA A N 1
ATOM 4975 C CA . ALA A 1 635 ? -17.737 -0.509 -22.119 1.00 63.69 635 ALA A CA 1
ATOM 4976 C C . ALA A 1 635 ? -18.306 -0.538 -20.688 1.00 63.69 635 ALA A C 1
ATOM 4978 O O . ALA A 1 635 ? -17.565 -0.319 -19.727 1.00 63.69 635 ALA A O 1
ATOM 4979 N N . PRO A 1 636 ? -19.616 -0.794 -20.514 1.00 62.00 636 PRO A N 1
ATOM 4980 C CA . PRO A 1 636 ? -20.283 -0.569 -19.236 1.00 62.00 636 PRO A CA 1
ATOM 4981 C C . PRO A 1 636 ? -19.975 -1.672 -18.216 1.00 62.00 636 PRO A C 1
ATOM 4983 O O . PRO A 1 636 ? -20.304 -1.532 -17.041 1.00 62.00 636 PRO A O 1
ATOM 4986 N N . THR A 1 637 ? -19.365 -2.775 -18.657 1.00 75.81 637 THR A N 1
ATOM 4987 C CA . THR A 1 637 ? -19.163 -3.978 -17.853 1.00 75.81 637 THR A CA 1
ATOM 4988 C C . THR A 1 637 ? -17.706 -4.429 -17.904 1.00 75.81 637 THR A C 1
ATOM 4990 O O . THR A 1 637 ? -17.229 -4.835 -18.968 1.00 75.81 637 THR A O 1
ATOM 4993 N N . PRO A 1 638 ? -17.000 -4.399 -16.763 1.00 80.94 638 PRO A N 1
ATOM 4994 C CA . PRO A 1 638 ? -15.682 -5.003 -16.628 1.00 80.94 638 PRO A CA 1
ATOM 4995 C C . PRO A 1 638 ? -15.713 -6.497 -16.959 1.00 80.94 638 PRO A C 1
ATOM 4997 O O . PRO A 1 638 ? -16.648 -7.210 -16.590 1.00 80.94 638 PRO A O 1
ATOM 5000 N N . ILE A 1 639 ? -14.692 -6.960 -17.676 1.00 85.31 639 ILE A N 1
ATOM 5001 C CA . ILE A 1 639 ? -14.580 -8.333 -18.167 1.00 85.31 639 ILE A CA 1
ATOM 5002 C C . ILE A 1 639 ? -13.661 -9.102 -17.213 1.00 85.31 639 ILE A C 1
ATOM 5004 O O . ILE A 1 639 ? -12.521 -8.666 -17.012 1.00 85.31 639 ILE A O 1
ATOM 5008 N N . PRO A 1 640 ? -14.103 -10.235 -16.636 1.00 87.50 640 PRO A N 1
ATOM 5009 C CA . PRO A 1 640 ? -13.245 -11.082 -15.816 1.00 87.50 640 PRO A CA 1
ATOM 5010 C C . PRO A 1 640 ? -11.960 -11.467 -16.549 1.00 87.50 640 PRO A C 1
ATOM 5012 O O . PRO A 1 640 ? -11.979 -11.814 -17.733 1.00 87.50 640 PRO A O 1
ATOM 5015 N N . ILE A 1 641 ? -10.836 -11.414 -15.843 1.00 89.12 641 ILE A N 1
ATOM 5016 C CA . ILE A 1 641 ? -9.543 -11.801 -16.401 1.00 89.12 641 ILE A CA 1
ATOM 5017 C C . ILE A 1 641 ? -9.502 -13.323 -16.545 1.00 89.12 641 ILE A C 1
ATOM 5019 O O . ILE A 1 641 ? -9.627 -14.051 -15.564 1.00 89.12 641 ILE A O 1
ATOM 5023 N N . ASN A 1 642 ? -9.302 -13.807 -17.772 1.00 88.56 642 ASN A N 1
ATOM 5024 C CA . ASN A 1 642 ? -9.122 -15.228 -18.041 1.00 88.56 642 ASN A CA 1
ATOM 5025 C C . ASN A 1 642 ? -7.630 -15.548 -18.186 1.00 88.56 642 ASN A C 1
ATOM 5027 O O . ASN A 1 642 ? -6.998 -15.175 -19.175 1.00 88.56 642 ASN A O 1
ATOM 5031 N N . LEU A 1 643 ? -7.076 -16.232 -17.189 1.00 87.75 643 LEU A N 1
ATOM 5032 C CA . LEU A 1 643 ? -5.690 -16.688 -17.164 1.00 87.75 643 LEU A CA 1
ATOM 5033 C C . LEU A 1 643 ? -5.637 -18.166 -16.774 1.00 87.75 643 LEU A C 1
ATOM 5035 O O . LEU A 1 643 ? -6.556 -18.662 -16.117 1.00 87.75 643 LEU A O 1
ATOM 5039 N N . PRO A 1 644 ? -4.548 -18.874 -17.120 1.00 88.75 644 PRO A N 1
ATOM 5040 C CA . PRO A 1 644 ? -4.308 -20.206 -16.588 1.00 88.75 644 PRO A CA 1
ATOM 5041 C C . PRO A 1 644 ? -4.394 -20.197 -15.055 1.00 88.75 644 PRO A C 1
ATOM 5043 O O . PRO A 1 644 ? -3.808 -19.331 -14.403 1.00 88.75 644 PRO A O 1
ATOM 5046 N N . GLY A 1 645 ? -5.070 -21.189 -14.467 1.00 83.31 645 GLY A N 1
ATOM 5047 C CA . GLY A 1 645 ? -5.229 -21.294 -13.006 1.00 83.31 645 GLY A CA 1
ATOM 5048 C C . GLY A 1 645 ? -3.909 -21.437 -12.232 1.00 83.31 645 GLY A C 1
ATOM 5049 O O . GLY A 1 645 ? -3.884 -21.315 -11.014 1.00 83.31 645 GLY A O 1
ATOM 5050 N N . THR A 1 646 ? -2.794 -21.665 -12.929 1.00 88.38 646 THR A N 1
ATOM 5051 C CA . THR A 1 646 ? -1.439 -21.649 -12.364 1.00 88.38 646 THR A CA 1
ATOM 5052 C C . THR A 1 646 ? -0.901 -20.242 -12.090 1.00 88.38 646 THR A C 1
ATOM 5054 O O . THR A 1 646 ? 0.073 -20.114 -11.352 1.00 88.38 646 THR A O 1
ATOM 5057 N N . LEU A 1 647 ? -1.505 -19.197 -12.666 1.00 89.62 647 LEU A N 1
ATOM 5058 C CA . LEU A 1 647 ? -1.068 -17.798 -12.546 1.00 89.62 647 LEU A CA 1
ATOM 5059 C C . LEU A 1 647 ? -2.101 -16.892 -11.878 1.00 89.62 647 LEU A C 1
ATOM 5061 O O . LEU A 1 647 ? -1.731 -15.841 -11.360 1.00 89.62 647 LEU A O 1
ATOM 5065 N N . LEU A 1 648 ? -3.369 -17.300 -11.866 1.00 91.38 648 LEU A N 1
ATOM 5066 C CA . LEU A 1 648 ? -4.471 -16.543 -11.287 1.00 91.38 648 LEU A CA 1
ATOM 5067 C C . LEU A 1 648 ? -5.109 -17.317 -10.135 1.00 91.38 648 LEU A C 1
ATOM 5069 O O . LEU A 1 648 ? -5.515 -18.467 -10.301 1.00 91.38 648 LEU A O 1
ATOM 5073 N N . MET A 1 649 ? -5.265 -16.658 -8.988 1.00 90.81 649 MET A N 1
ATOM 5074 C CA . MET A 1 649 ? -6.165 -17.147 -7.945 1.00 90.81 649 MET A CA 1
ATOM 5075 C C . MET A 1 649 ? -7.613 -16.913 -8.374 1.00 90.81 649 MET A C 1
ATOM 5077 O O . MET A 1 649 ? -8.013 -15.781 -8.606 1.00 90.81 649 MET A O 1
ATOM 5081 N N . ASN A 1 650 ? -8.411 -17.970 -8.474 1.00 84.69 650 ASN A N 1
ATOM 5082 C CA . ASN A 1 650 ? -9.812 -17.883 -8.905 1.00 84.69 650 ASN A CA 1
ATOM 5083 C C . ASN A 1 650 ? -10.821 -18.160 -7.778 1.00 84.69 650 ASN A C 1
ATOM 5085 O O . ASN A 1 650 ? -12.016 -17.932 -7.952 1.00 84.69 650 ASN A O 1
ATOM 5089 N N . SER A 1 651 ? -10.359 -18.652 -6.627 1.00 84.88 651 SER A N 1
ATOM 5090 C CA . SER A 1 651 ? -11.214 -18.987 -5.489 1.00 84.88 651 SER A CA 1
ATOM 5091 C C . SER A 1 651 ? -11.317 -17.810 -4.511 1.00 84.88 651 SER A C 1
ATOM 5093 O O . SER A 1 651 ? -10.284 -17.378 -3.998 1.00 84.88 651 SER A O 1
ATOM 5095 N N . PRO A 1 652 ? -12.529 -17.343 -4.148 1.00 79.31 652 PRO A N 1
ATOM 5096 C CA . PRO A 1 652 ? -12.708 -16.319 -3.113 1.00 79.31 652 PRO A CA 1
ATOM 5097 C C . PRO A 1 652 ? -12.037 -16.679 -1.778 1.00 79.31 652 PRO A C 1
ATOM 5099 O O . PRO A 1 652 ? -11.508 -15.810 -1.087 1.00 79.31 652 PRO A O 1
ATOM 5102 N N . GLN A 1 653 ? -12.021 -17.972 -1.430 1.00 76.19 653 GLN A N 1
ATOM 5103 C CA . GLN A 1 653 ? -11.439 -18.490 -0.183 1.00 76.19 653 GLN A CA 1
ATOM 5104 C C . GLN A 1 653 ? -9.915 -18.338 -0.136 1.00 76.19 653 GLN A C 1
ATOM 5106 O O . GLN A 1 653 ? -9.334 -18.243 0.940 1.00 76.19 653 GLN A O 1
ATOM 5111 N N . ASP A 1 654 ? -9.264 -18.302 -1.298 1.00 82.50 654 ASP A N 1
ATOM 5112 C CA . ASP A 1 654 ? -7.809 -18.170 -1.398 1.00 82.50 654 ASP A CA 1
ATOM 5113 C C . ASP A 1 654 ? -7.358 -16.706 -1.269 1.00 82.50 654 ASP A C 1
ATOM 5115 O O . ASP A 1 654 ? -6.204 -16.426 -0.937 1.00 82.50 654 ASP A O 1
ATOM 5119 N N . VAL A 1 655 ? -8.299 -15.788 -1.507 1.00 81.25 655 VAL A N 1
ATOM 5120 C CA . VAL A 1 655 ? -8.112 -14.338 -1.610 1.00 81.25 655 VAL A CA 1
ATOM 5121 C C . VAL A 1 655 ? -8.545 -13.629 -0.316 1.00 81.25 655 VAL A C 1
ATOM 5123 O O . VAL A 1 655 ? -7.906 -12.662 0.106 1.00 81.25 655 VAL A O 1
ATOM 5126 N N . LYS A 1 656 ? -9.609 -14.114 0.346 1.00 73.25 656 LYS A N 1
ATOM 5127 C CA . LYS A 1 656 ? -10.136 -13.564 1.607 1.00 73.25 656 LYS A CA 1
ATOM 5128 C C . LYS A 1 656 ? -9.475 -14.235 2.810 1.00 73.25 656 LYS A C 1
ATOM 5130 O O . LYS A 1 656 ? -9.649 -15.423 3.057 1.00 73.25 656 LYS A O 1
ATOM 5135 N N . THR A 1 657 ? -8.754 -13.456 3.614 1.00 59.66 657 THR A N 1
ATOM 5136 C CA . THR A 1 657 ? -8.066 -13.980 4.812 1.00 59.66 657 THR A CA 1
ATOM 5137 C C . THR A 1 657 ? -8.946 -14.017 6.063 1.00 59.66 657 THR A C 1
ATOM 5139 O O . THR A 1 657 ? -8.627 -14.742 7.004 1.00 59.66 657 THR A O 1
ATOM 5142 N N . SER A 1 658 ? -10.058 -13.274 6.060 1.00 56.72 658 SER A N 1
ATOM 5143 C CA . SER A 1 658 ? -11.066 -13.229 7.128 1.00 56.72 658 SER A CA 1
ATOM 5144 C C . SER A 1 658 ? -12.271 -14.143 6.869 1.00 56.72 658 SER A C 1
ATOM 5146 O O . SER A 1 658 ? -13.286 -14.013 7.549 1.00 56.72 658 SER A O 1
ATOM 5148 N N . TRP A 1 659 ? -12.184 -15.064 5.899 1.00 48.44 659 TRP A N 1
ATOM 5149 C CA . TRP A 1 659 ? -13.294 -15.959 5.578 1.00 48.44 659 TRP A CA 1
ATOM 5150 C C . TRP A 1 659 ? -13.594 -16.884 6.761 1.00 48.44 659 TRP A C 1
ATOM 5152 O O . TRP A 1 659 ? -12.790 -17.750 7.115 1.00 48.44 659 TRP A O 1
ATOM 5162 N N . ASP A 1 660 ? -14.761 -16.701 7.373 1.00 51.19 660 ASP A N 1
ATOM 5163 C CA . ASP A 1 660 ? -15.283 -17.670 8.322 1.00 51.19 660 ASP A CA 1
ATOM 5164 C C . ASP A 1 660 ? -15.680 -18.938 7.548 1.00 51.19 660 ASP A C 1
ATOM 5166 O O . ASP A 1 660 ? -16.478 -18.909 6.610 1.00 51.19 660 ASP A O 1
ATOM 5170 N N . ASN A 1 661 ? -15.102 -20.076 7.937 1.00 46.75 661 ASN A N 1
ATOM 5171 C CA . ASN A 1 661 ? -15.428 -21.386 7.377 1.00 46.75 661 ASN A CA 1
ATOM 5172 C C . ASN A 1 661 ? -16.828 -21.878 7.788 1.00 46.75 661 ASN A C 1
ATOM 5174 O O . ASN A 1 661 ? -17.198 -22.999 7.422 1.00 46.75 661 ASN A O 1
ATOM 5178 N N . THR A 1 662 ? -17.607 -21.102 8.552 1.00 50.03 662 THR A N 1
ATOM 5179 C CA . THR A 1 662 ? -18.994 -21.430 8.896 1.00 50.03 662 THR A CA 1
ATOM 5180 C C . THR A 1 662 ? -19.886 -21.455 7.651 1.00 50.03 662 THR A C 1
ATOM 5182 O O . THR A 1 662 ? -20.644 -20.541 7.385 1.00 50.03 662 THR A O 1
ATOM 5185 N N . LYS A 1 663 ? -19.887 -22.582 6.926 1.00 45.25 663 LYS A N 1
ATOM 5186 C CA . LYS A 1 663 ? -20.744 -22.913 5.762 1.00 45.25 663 LYS A CA 1
ATOM 5187 C C . LYS A 1 663 ? -22.267 -22.871 6.025 1.00 45.25 663 LYS A C 1
ATOM 5189 O O . LYS A 1 663 ? -23.038 -23.476 5.283 1.00 45.25 663 LYS A O 1
ATOM 5194 N N . ASN A 1 664 ? -22.735 -22.249 7.105 1.00 48.16 664 ASN A N 1
ATOM 5195 C CA . ASN A 1 664 ? -24.123 -22.324 7.532 1.00 48.16 664 ASN A CA 1
ATOM 5196 C C . ASN A 1 664 ? -24.962 -21.172 6.956 1.00 48.16 664 ASN A C 1
ATOM 5198 O O . ASN A 1 664 ? -25.067 -20.101 7.557 1.00 48.16 664 ASN A O 1
ATOM 5202 N N . ASN A 1 665 ? -25.591 -21.450 5.808 1.00 50.94 665 ASN A N 1
ATOM 5203 C CA . ASN A 1 665 ? -26.437 -20.571 4.981 1.00 50.94 665 ASN A CA 1
ATOM 5204 C C . ASN A 1 665 ? -27.428 -19.660 5.740 1.00 50.94 665 ASN A C 1
ATOM 5206 O O . ASN A 1 665 ? -27.821 -18.624 5.221 1.00 50.94 665 ASN A O 1
ATOM 5210 N N . GLN A 1 666 ? -27.840 -19.997 6.966 1.00 57.91 666 GLN A N 1
ATOM 5211 C CA . GLN A 1 666 ? -28.848 -19.216 7.695 1.00 57.91 666 GLN A CA 1
ATOM 5212 C C . GLN A 1 666 ? -28.304 -18.002 8.464 1.00 57.91 666 GLN A C 1
ATOM 5214 O O . GLN A 1 666 ? -29.050 -17.050 8.693 1.00 57.91 666 GLN A O 1
ATOM 5219 N N . GLN A 1 667 ? -27.026 -17.986 8.861 1.00 52.12 667 GLN A N 1
ATOM 5220 C CA . GLN A 1 667 ? -26.437 -16.776 9.464 1.00 52.12 667 GLN A CA 1
ATOM 5221 C C . GLN A 1 667 ? -26.018 -15.747 8.401 1.00 52.12 667 GLN A C 1
ATOM 5223 O O . GLN A 1 667 ? -25.994 -14.550 8.687 1.00 52.12 667 GLN A O 1
ATOM 5228 N N . TYR A 1 668 ? -25.830 -16.198 7.154 1.00 50.81 668 TYR A N 1
ATOM 5229 C CA . TYR A 1 668 ? -25.580 -15.368 5.970 1.00 50.81 668 TYR A CA 1
ATOM 5230 C C . TYR A 1 668 ? -26.779 -14.517 5.512 1.00 50.81 668 TYR A C 1
ATOM 5232 O O . TYR A 1 668 ? -26.641 -13.708 4.606 1.00 50.81 668 TYR A O 1
ATOM 5240 N N . ALA A 1 669 ? -27.939 -14.611 6.164 1.00 50.19 669 ALA A N 1
ATOM 5241 C CA . ALA A 1 669 ? -29.051 -13.684 5.934 1.00 50.19 669 ALA A CA 1
ATOM 5242 C C . ALA A 1 669 ? -29.047 -12.467 6.888 1.00 50.19 669 ALA A C 1
ATOM 5244 O O . ALA A 1 669 ? -29.878 -11.576 6.739 1.00 50.19 669 ALA A O 1
ATOM 5245 N N . LYS A 1 670 ? -28.155 -12.419 7.897 1.00 50.16 670 LYS A N 1
ATOM 5246 C CA . LYS A 1 670 ? -28.245 -11.466 9.028 1.00 50.16 670 LYS A CA 1
ATOM 5247 C C . LYS A 1 670 ? -27.288 -10.260 9.001 1.00 50.16 670 LYS A C 1
ATOM 5249 O O . LYS A 1 670 ? -27.206 -9.545 9.991 1.00 50.16 670 LYS A O 1
ATOM 5254 N N . GLY A 1 671 ? -26.583 -10.003 7.904 1.00 41.09 671 GLY A N 1
ATOM 5255 C CA . GLY A 1 671 ? -25.922 -8.707 7.666 1.00 41.09 671 GLY A CA 1
ATOM 5256 C C . GLY A 1 671 ? -24.540 -8.498 8.297 1.00 41.09 671 GLY A C 1
ATOM 5257 O O . GLY A 1 671 ? -24.216 -7.362 8.629 1.00 41.09 671 GLY A O 1
ATOM 5258 N N . ARG A 1 672 ? -23.719 -9.537 8.526 1.00 43.44 672 ARG A N 1
ATOM 5259 C CA . ARG A 1 672 ? -22.385 -9.342 9.140 1.00 43.44 672 ARG A CA 1
ATOM 5260 C C . ARG A 1 672 ? -21.373 -8.791 8.125 1.00 43.44 672 ARG A C 1
ATOM 5262 O O . ARG A 1 672 ? -21.119 -9.418 7.106 1.00 43.44 672 ARG A O 1
ATOM 5269 N N . VAL A 1 673 ? -20.775 -7.641 8.438 1.00 45.50 673 VAL A N 1
ATOM 5270 C CA . VAL A 1 673 ? -19.726 -6.971 7.643 1.00 45.50 673 VAL A CA 1
ATOM 5271 C C . VAL A 1 673 ? -18.357 -7.661 7.772 1.00 45.50 673 VAL A C 1
ATOM 5273 O O . VAL A 1 673 ? -18.048 -8.250 8.802 1.00 45.50 673 VAL A O 1
ATOM 5276 N N . GLY A 1 674 ? -17.541 -7.585 6.710 1.00 55.88 674 GLY A N 1
ATOM 5277 C CA . GLY A 1 674 ? -16.351 -8.412 6.418 1.00 55.88 674 GLY A CA 1
ATOM 5278 C C . GLY A 1 674 ? -15.106 -8.289 7.315 1.00 55.88 674 GLY A C 1
ATOM 5279 O O . GLY A 1 674 ? -14.017 -8.702 6.907 1.00 55.88 674 GLY A O 1
ATOM 5280 N N . TYR A 1 675 ? -15.242 -7.760 8.529 1.00 68.94 675 TYR A N 1
ATOM 5281 C CA . TYR A 1 675 ? -14.214 -7.790 9.569 1.00 68.94 675 TYR A CA 1
ATOM 5282 C C . TYR A 1 675 ? -14.764 -8.489 10.817 1.00 68.94 675 TYR A C 1
ATOM 5284 O O . TYR A 1 675 ? -15.933 -8.345 11.166 1.00 68.94 675 TYR A O 1
ATOM 5292 N N . SER A 1 676 ? -13.923 -9.274 11.489 1.00 74.94 676 SER A N 1
ATOM 5293 C CA . SER A 1 676 ? -14.332 -10.039 12.668 1.00 74.94 676 SER A CA 1
ATOM 5294 C C . SER A 1 676 ? -13.830 -9.353 13.934 1.00 74.94 676 SER A C 1
ATOM 5296 O O . SER A 1 676 ? -12.730 -8.810 13.975 1.00 74.94 676 SER A O 1
ATOM 5298 N N . VAL A 1 677 ? -14.635 -9.382 14.986 1.00 88.19 677 VAL A N 1
ATOM 5299 C CA . VAL A 1 677 ? -14.268 -8.896 16.317 1.00 88.19 677 VAL A CA 1
ATOM 5300 C C . VAL A 1 677 ? -14.598 -10.004 17.302 1.00 88.19 677 VAL A C 1
ATOM 5302 O O . VAL A 1 677 ? -15.662 -10.620 17.218 1.00 88.19 677 VAL A O 1
ATOM 5305 N N . LYS A 1 678 ? -13.683 -10.280 18.230 1.00 89.69 678 LYS A N 1
ATOM 5306 C CA . LYS A 1 678 ? -13.887 -11.272 19.291 1.00 89.69 678 LYS A CA 1
ATOM 5307 C C . LYS A 1 678 ? -13.787 -10.575 20.635 1.00 89.69 678 LYS A C 1
ATOM 5309 O O . LYS A 1 678 ? -12.807 -9.881 20.880 1.00 89.69 678 LYS A O 1
ATOM 5314 N N . ILE A 1 679 ? -14.758 -10.797 21.508 1.00 90.81 679 ILE A N 1
ATOM 5315 C CA . ILE A 1 679 ? -14.638 -10.392 22.910 1.00 90.81 679 ILE A CA 1
ATOM 5316 C C . ILE A 1 679 ? -13.561 -11.264 23.564 1.00 90.81 679 ILE A C 1
ATOM 5318 O O . ILE A 1 679 ? -13.517 -12.479 23.343 1.00 90.81 679 ILE A O 1
ATOM 5322 N N . VAL A 1 680 ? -12.666 -10.637 24.320 1.00 91.00 680 VAL A N 1
ATOM 5323 C CA . VAL A 1 680 ? -11.542 -11.296 24.993 1.00 91.00 680 VAL A CA 1
ATOM 5324 C C . VAL A 1 680 ? -11.574 -10.966 26.479 1.00 91.00 680 VAL A C 1
ATOM 5326 O O . VAL A 1 680 ? -11.961 -9.868 26.868 1.00 91.00 680 VAL A O 1
ATOM 5329 N N . SER A 1 681 ? -11.190 -11.922 27.324 1.00 91.25 681 SER A N 1
ATOM 5330 C CA . SER A 1 681 ? -11.122 -11.683 28.766 1.00 91.25 681 SER A CA 1
ATOM 5331 C C . SER A 1 681 ? -9.889 -10.847 29.111 1.00 91.25 681 SER A C 1
ATOM 5333 O O . SER A 1 681 ? -8.844 -10.971 28.467 1.00 91.25 681 SER A O 1
ATOM 5335 N N . PHE A 1 682 ? -9.965 -10.035 30.165 1.00 90.44 682 PHE A N 1
ATOM 5336 C CA . PHE A 1 682 ? -8.799 -9.297 30.666 1.00 90.44 682 PHE A CA 1
ATOM 5337 C C . PHE A 1 682 ? -7.673 -10.228 31.124 1.00 90.44 682 PHE A C 1
ATOM 5339 O O . PHE A 1 682 ? -6.507 -9.907 30.921 1.00 90.44 682 PHE A O 1
ATOM 5346 N N . GLU A 1 683 ? -8.007 -11.412 31.646 1.00 88.00 683 GLU A N 1
ATOM 5347 C CA . GLU A 1 683 ? -7.018 -12.448 31.961 1.00 88.00 683 GLU A CA 1
ATOM 5348 C C . GLU A 1 683 ? -6.198 -12.841 30.724 1.00 88.00 683 GLU A C 1
ATOM 5350 O O . GLU A 1 683 ? -4.983 -12.999 30.811 1.00 88.00 683 GLU A O 1
ATOM 5355 N N . SER A 1 684 ? -6.832 -12.943 29.549 1.00 85.56 684 SER A N 1
ATOM 5356 C CA . SER A 1 684 ? -6.112 -13.240 28.306 1.00 85.56 684 SER A CA 1
ATOM 5357 C C . SER A 1 684 ? -5.192 -12.106 27.855 1.00 85.56 684 SER A C 1
ATOM 5359 O O . SER A 1 684 ? -4.220 -12.381 27.167 1.00 85.56 684 SER A O 1
ATOM 5361 N N . LEU A 1 685 ? -5.452 -10.858 28.262 1.00 87.06 685 LEU A N 1
ATOM 5362 C CA . LEU A 1 685 ? -4.604 -9.704 27.941 1.00 87.06 685 LEU A CA 1
ATOM 5363 C C . LEU A 1 685 ? -3.429 -9.549 28.916 1.00 87.06 685 LEU A C 1
ATOM 5365 O O . LEU A 1 685 ? -2.354 -9.102 28.517 1.00 87.06 685 LEU A O 1
ATOM 5369 N N . THR A 1 686 ? -3.612 -9.930 30.182 1.00 84.44 686 THR A N 1
ATOM 5370 C CA . THR A 1 686 ? -2.574 -9.842 31.222 1.00 84.44 686 THR A CA 1
ATOM 5371 C C . THR A 1 686 ? -1.676 -11.080 31.263 1.00 84.44 686 THR A C 1
ATOM 5373 O O . THR A 1 686 ? -0.497 -10.990 31.612 1.00 84.44 686 THR A O 1
ATOM 5376 N N . ASN A 1 687 ? -2.187 -12.248 30.864 1.00 83.69 687 ASN A N 1
ATOM 5377 C CA . ASN A 1 687 ? -1.433 -13.495 30.872 1.00 83.69 687 ASN A CA 1
ATOM 5378 C C . ASN A 1 687 ? -0.628 -13.694 29.576 1.00 83.69 687 ASN A C 1
ATOM 5380 O O . ASN A 1 687 ? -1.085 -14.332 28.627 1.00 83.69 687 ASN A O 1
ATOM 5384 N N . ARG A 1 688 ? 0.632 -13.240 29.590 1.00 74.12 688 ARG A N 1
ATOM 5385 C CA . ARG A 1 688 ? 1.614 -13.366 28.488 1.00 74.12 688 ARG A CA 1
ATOM 5386 C C . ARG A 1 688 ? 1.887 -14.791 27.985 1.00 74.12 688 ARG A C 1
ATOM 5388 O O . ARG A 1 688 ? 2.636 -14.962 27.028 1.00 74.12 688 ARG A O 1
ATOM 5395 N N . LYS A 1 689 ? 1.368 -15.828 28.653 1.00 70.75 689 LYS A N 1
ATOM 5396 C CA . LYS A 1 689 ? 1.610 -17.229 28.275 1.00 70.75 689 LYS A CA 1
ATOM 5397 C C . LYS A 1 689 ? 0.762 -17.696 27.098 1.00 70.75 689 LYS A C 1
ATOM 5399 O O . LYS A 1 689 ? 1.070 -18.751 26.545 1.00 70.75 689 LYS A O 1
ATOM 5404 N N . GLN A 1 690 ? -0.302 -16.980 26.733 1.00 66.31 690 GLN A N 1
ATOM 5405 C CA . GLN A 1 690 ? -0.989 -17.299 25.486 1.00 66.31 690 GLN A CA 1
ATOM 5406 C C . GLN A 1 690 ? -0.173 -16.729 24.322 1.00 66.31 690 GLN A C 1
ATOM 5408 O O . GLN A 1 690 ? 0.371 -15.636 24.436 1.00 66.31 690 GLN A O 1
ATOM 5413 N N . PRO A 1 691 ? -0.004 -17.467 23.224 1.00 59.84 691 PRO A N 1
ATOM 5414 C CA . PRO A 1 691 ? 0.730 -16.943 22.089 1.00 59.84 691 PRO A CA 1
ATOM 5415 C C . PRO A 1 691 ? -0.160 -15.973 21.304 1.00 59.84 691 PRO A C 1
ATOM 5417 O O . PRO A 1 691 ? -1.343 -16.249 21.088 1.00 59.84 691 PRO A O 1
ATOM 5420 N N . ALA A 1 692 ? 0.400 -14.838 20.877 1.00 58.78 692 ALA A N 1
ATOM 5421 C CA . ALA A 1 692 ? -0.319 -13.863 20.048 1.00 58.78 692 ALA A CA 1
ATOM 5422 C C . ALA A 1 692 ? -0.721 -14.473 18.694 1.00 58.78 692 ALA A C 1
ATOM 5424 O O . ALA A 1 692 ? -1.757 -14.126 18.122 1.00 58.78 692 ALA A O 1
ATOM 5425 N N . ASN A 1 693 ? 0.101 -15.408 18.203 1.00 60.34 693 ASN A N 1
ATOM 5426 C CA . ASN A 1 693 ? -0.017 -16.024 16.888 1.00 60.34 693 ASN A CA 1
ATOM 5427 C C . ASN A 1 693 ? 0.255 -17.535 16.973 1.00 60.34 693 ASN A C 1
ATOM 5429 O O . ASN A 1 693 ? 0.640 -18.075 18.007 1.00 60.34 693 ASN A O 1
ATOM 5433 N N . SER A 1 694 ? 0.102 -18.244 15.854 1.00 54.22 694 SER A N 1
ATOM 5434 C CA . SER A 1 694 ? 0.425 -19.677 15.762 1.00 54.22 694 SER A CA 1
ATOM 5435 C C . SER A 1 694 ? 1.905 -20.011 16.002 1.00 54.22 694 SER A C 1
ATOM 5437 O O . SER A 1 694 ? 2.245 -21.185 16.109 1.00 54.22 694 SER A O 1
ATOM 5439 N N . ASP A 1 695 ? 2.778 -19.004 16.044 1.00 59.25 695 ASP A N 1
ATOM 5440 C CA . ASP A 1 695 ? 4.231 -19.137 16.189 1.00 59.25 695 ASP A CA 1
ATOM 5441 C C . ASP A 1 695 ? 4.706 -19.285 17.643 1.00 59.25 695 ASP A C 1
ATOM 5443 O O . ASP A 1 695 ? 5.881 -19.560 17.877 1.00 59.25 695 ASP A O 1
ATOM 5447 N N . GLY A 1 696 ? 3.812 -19.148 18.627 1.00 67.56 696 GLY A N 1
ATOM 5448 C CA . GLY A 1 696 ? 4.177 -19.310 20.032 1.00 67.56 696 GLY A CA 1
ATOM 5449 C C . GLY A 1 696 ? 4.813 -18.073 20.673 1.00 67.56 696 GLY A C 1
ATOM 5450 O O . GLY A 1 696 ? 5.179 -18.136 21.846 1.00 67.56 696 GLY A O 1
ATOM 5451 N N . THR A 1 697 ? 4.965 -16.962 19.944 1.00 71.62 697 THR A N 1
ATOM 5452 C CA . THR A 1 697 ? 5.581 -15.751 20.496 1.00 71.62 697 THR A CA 1
ATOM 5453 C C . THR A 1 697 ? 4.605 -15.019 21.424 1.00 71.62 697 THR A C 1
ATOM 5455 O O . THR A 1 697 ? 3.436 -14.797 21.094 1.00 71.62 697 THR A O 1
ATOM 5458 N N . GLY A 1 698 ? 5.067 -14.695 22.635 1.00 75.88 698 GLY A N 1
ATOM 5459 C CA . GLY A 1 698 ? 4.325 -13.834 23.558 1.00 75.88 698 GLY A CA 1
ATOM 5460 C C . GLY A 1 698 ? 4.325 -12.384 23.066 1.00 75.88 698 GLY A C 1
ATOM 5461 O O . GLY A 1 698 ? 5.233 -11.971 22.343 1.00 75.88 698 GLY A O 1
ATOM 5462 N N . TRP A 1 699 ? 3.323 -11.599 23.458 1.00 82.44 699 TRP A N 1
ATOM 5463 C CA . TRP A 1 699 ? 3.270 -10.169 23.140 1.00 82.44 699 TRP A CA 1
ATOM 5464 C C . TRP A 1 699 ? 3.958 -9.311 24.213 1.00 82.44 699 TRP A C 1
ATOM 5466 O O . TRP A 1 699 ? 4.069 -9.701 25.378 1.00 82.44 699 TRP A O 1
ATOM 5476 N N . MET A 1 700 ? 4.429 -8.129 23.809 1.00 84.88 700 MET A N 1
ATOM 5477 C CA . MET A 1 700 ? 5.207 -7.214 24.651 1.00 84.88 700 MET A CA 1
ATOM 5478 C C . MET A 1 700 ? 4.393 -6.058 25.235 1.00 84.88 700 MET A C 1
ATOM 5480 O O . MET A 1 700 ? 4.773 -5.528 26.275 1.00 84.88 700 MET A O 1
ATOM 5484 N N . ASN A 1 701 ? 3.301 -5.638 24.590 1.00 84.56 701 ASN A N 1
ATOM 5485 C CA . ASN A 1 701 ? 2.534 -4.489 25.061 1.00 84.56 701 ASN A CA 1
ATOM 5486 C C . ASN A 1 701 ? 1.742 -4.827 26.332 1.00 84.56 701 ASN A C 1
ATOM 5488 O O . ASN A 1 701 ? 1.052 -5.843 26.400 1.00 84.56 701 ASN A O 1
ATOM 5492 N N . GLU A 1 702 ? 1.867 -3.966 27.342 1.00 84.25 702 GLU A N 1
ATOM 5493 C CA . GLU A 1 702 ? 1.178 -4.092 28.625 1.00 84.25 702 GLU A CA 1
ATOM 5494 C C . GLU A 1 702 ? -0.101 -3.255 28.638 1.00 84.25 702 GLU A C 1
ATOM 5496 O O . GLU A 1 702 ? -0.163 -2.160 28.075 1.00 84.25 702 GLU A O 1
ATOM 5501 N N . LEU A 1 703 ? -1.123 -3.779 29.309 1.00 86.62 703 LEU A N 1
ATOM 5502 C CA . LEU A 1 703 ? -2.320 -3.023 29.634 1.00 86.62 703 LEU A CA 1
ATOM 5503 C C . LEU A 1 703 ? -1.958 -1.935 30.650 1.00 86.62 703 LEU A C 1
ATOM 5505 O O . LEU A 1 703 ? -1.361 -2.237 31.677 1.00 86.62 703 LEU A O 1
ATOM 5509 N N . THR A 1 704 ? -2.347 -0.688 30.382 1.00 85.75 704 THR A N 1
ATOM 5510 C CA . THR A 1 704 ? -2.179 0.447 31.302 1.00 85.75 704 THR A CA 1
ATOM 5511 C C . THR A 1 704 ? -3.544 0.850 31.863 1.00 85.75 704 THR A C 1
ATOM 5513 O O . THR A 1 704 ? -4.214 1.704 31.281 1.00 85.75 704 THR A O 1
ATOM 5516 N N . PRO A 1 705 ? -4.010 0.217 32.951 1.00 82.31 705 PRO A N 1
ATOM 5517 C CA . PRO A 1 705 ? -5.377 0.382 33.440 1.00 82.31 705 PRO A CA 1
ATOM 5518 C C . PRO A 1 705 ? -5.559 1.642 34.315 1.00 82.31 705 PRO A C 1
ATOM 5520 O O . PRO A 1 705 ? -6.690 2.032 34.611 1.00 82.31 705 PRO A O 1
ATOM 5523 N N . GLY A 1 706 ? -4.452 2.291 34.703 1.00 87.12 706 GLY A N 1
ATOM 5524 C CA . GLY A 1 706 ? -4.421 3.426 35.629 1.00 87.12 706 GLY A CA 1
ATOM 5525 C C . GLY A 1 706 ? -4.641 3.001 37.085 1.00 87.12 706 GLY A C 1
ATOM 5526 O O . GLY A 1 706 ? -5.024 1.867 37.344 1.00 87.12 706 GLY A O 1
ATOM 5527 N N . ALA A 1 707 ? -4.457 3.929 38.032 1.00 85.31 707 ALA A N 1
ATOM 5528 C CA . ALA A 1 707 ? -4.447 3.623 39.471 1.00 85.31 707 ALA A CA 1
ATOM 5529 C C . ALA A 1 707 ? -5.681 2.834 39.952 1.00 85.31 707 ALA A C 1
ATOM 5531 O O . ALA A 1 707 ? -5.552 1.806 40.602 1.00 85.31 707 ALA A O 1
ATOM 5532 N N . GLU A 1 708 ? -6.885 3.266 39.571 1.00 85.19 708 GLU A N 1
ATOM 5533 C CA . GLU A 1 708 ? -8.114 2.534 39.910 1.00 85.19 708 GLU A CA 1
ATOM 5534 C C . GLU A 1 708 ? -8.228 1.176 39.202 1.00 85.19 708 GLU A C 1
ATOM 5536 O O . GLU A 1 708 ? -8.837 0.244 39.715 1.00 85.19 708 GLU A O 1
ATOM 5541 N N . GLY A 1 709 ? -7.713 1.072 37.978 1.00 82.81 709 GLY A N 1
ATOM 5542 C CA . GLY A 1 709 ? -7.782 -0.170 37.227 1.00 82.81 709 GLY A CA 1
ATOM 5543 C C . GLY A 1 709 ? -6.780 -1.207 37.744 1.00 82.81 709 GLY A C 1
ATOM 5544 O O . GLY A 1 709 ? -7.094 -2.391 37.727 1.00 82.81 709 GLY A O 1
ATOM 5545 N N . ASP A 1 710 ? -5.631 -0.779 38.272 1.00 86.88 710 ASP A N 1
ATOM 5546 C CA . ASP A 1 710 ? -4.671 -1.654 38.956 1.00 86.88 710 ASP A CA 1
ATOM 5547 C C . ASP A 1 710 ? -5.287 -2.313 40.204 1.00 86.88 710 ASP A C 1
ATOM 5549 O O . ASP A 1 710 ? -4.995 -3.474 40.500 1.00 86.88 710 ASP A O 1
ATOM 5553 N N . GLU A 1 711 ? -6.181 -1.604 40.902 1.00 88.94 711 GLU A N 1
ATOM 5554 C CA . GLU A 1 711 ? -6.948 -2.149 42.028 1.00 88.94 711 GLU A CA 1
ATOM 5555 C C . GLU A 1 711 ? -8.040 -3.124 41.569 1.00 88.94 711 GLU A C 1
ATOM 5557 O O . GLU A 1 711 ? -8.225 -4.172 42.186 1.00 88.94 711 GLU A O 1
ATOM 5562 N N . ASP A 1 712 ? -8.748 -2.804 40.482 1.00 87.75 712 ASP A N 1
ATOM 5563 C CA . ASP A 1 712 ? -9.916 -3.569 40.034 1.00 87.75 712 ASP A CA 1
ATOM 5564 C C . ASP A 1 712 ? -9.537 -4.838 39.237 1.00 87.75 712 ASP A C 1
ATOM 5566 O O . ASP A 1 712 ? -10.155 -5.891 39.419 1.00 87.75 712 ASP A O 1
ATOM 5570 N N . LEU A 1 713 ? -8.517 -4.775 38.367 1.00 85.25 713 LEU A N 1
ATOM 5571 C CA . LEU A 1 713 ? -8.140 -5.848 37.430 1.00 85.25 713 LEU A CA 1
ATOM 5572 C C . LEU A 1 713 ? -7.932 -7.232 38.075 1.00 85.25 713 LEU A C 1
ATOM 5574 O O . LEU A 1 713 ? -8.413 -8.209 37.493 1.00 85.25 713 LEU A O 1
ATOM 5578 N N . PRO A 1 714 ? -7.267 -7.379 39.243 1.00 87.94 714 PRO A N 1
ATOM 5579 C CA . PRO A 1 714 ? -7.072 -8.687 39.876 1.00 87.94 714 PRO A CA 1
ATOM 5580 C C . PRO A 1 714 ? -8.381 -9.407 40.234 1.00 87.94 714 PRO A C 1
ATOM 5582 O O . PRO A 1 714 ? -8.398 -10.632 40.389 1.00 87.94 714 PRO A O 1
ATOM 5585 N N . TYR A 1 715 ? -9.481 -8.661 40.369 1.00 84.75 715 TYR A N 1
ATOM 5586 C CA . TYR A 1 715 ? -10.796 -9.185 40.733 1.00 84.75 715 TYR A CA 1
ATOM 5587 C C . TYR A 1 715 ? -11.683 -9.489 39.520 1.00 84.75 715 TYR A C 1
ATOM 5589 O O . TYR A 1 715 ? -12.734 -10.119 39.670 1.00 84.75 715 TYR A O 1
ATOM 5597 N N . ILE A 1 716 ? -11.264 -9.099 38.313 1.00 84.19 716 ILE A N 1
ATOM 5598 C CA . ILE A 1 716 ? -12.016 -9.332 37.080 1.00 84.19 716 ILE A CA 1
ATOM 5599 C C . ILE A 1 716 ? -11.753 -10.759 36.592 1.00 84.19 716 ILE A C 1
ATOM 5601 O O . ILE A 1 716 ? -10.768 -11.047 35.914 1.00 84.19 716 ILE A O 1
ATOM 5605 N N . ARG A 1 717 ? -12.666 -11.669 36.937 1.00 71.69 717 ARG A N 1
ATOM 5606 C CA . ARG A 1 717 ? -12.705 -13.045 36.427 1.00 71.69 717 ARG A CA 1
ATOM 5607 C C . ARG A 1 717 ? -13.835 -13.144 35.404 1.00 71.69 717 ARG A C 1
ATOM 5609 O O . ARG A 1 717 ? -14.982 -13.350 35.793 1.00 71.69 717 ARG A O 1
ATOM 5616 N N . HIS A 1 718 ? -13.520 -12.910 34.132 1.00 59.88 718 HIS A N 1
ATOM 5617 C CA . HIS A 1 718 ? -14.453 -13.122 33.019 1.00 59.88 718 HIS A CA 1
ATOM 5618 C C . HIS A 1 718 ? -14.345 -14.538 32.471 1.00 59.88 718 HIS A C 1
ATOM 5620 O O . HIS A 1 718 ? -13.196 -14.966 32.212 1.00 59.88 718 HIS A O 1
#

Foldseek 3Di:
DDDDDDDDDDDDDDDDDDDDDDDDDDDDDDDDDDDDDDDDDDDDDDDDDDPDCPCVVVVVVVVVVVVVVVVVLVVQLVVLVVVLQVLLQVLQAQLQQQLLVLLQVLLQVLLQLQLVLVLLLLLLLCLQLFVQQVLAQQAQQFADFFFRQQARHPDDQDTQLFGAGQHDLDPVDRCSNDQWFDADDQDDADPVDPPSVVSSVVSLVVRVVVVVVQQLRQVLSVLLNCLQAQPLAQQCPPDPDDPSVVVSCVSCVLSRHDHHSQLSLLLSVLLSVQSQVLLLQDKDFFDAPVNLVVLCPDLFNSSVSSVNRSQVSSLVSNDPQWFDDRSQKTKTWFFFSHQWDKDFAWAKAKGWYWHWDFADPVPDPSGGMTGIDIDIDIFQGIGGSGIFTDQQHFHKTKMKIWTWTASPDDPVGTDIHIYIFMKGWQHWGSFDDAHNQQQWEFRDDDPNPPHDDPPGTHGFHAFFLPADSRHYRCGGSRPSSNSNQLSVLQDPDPPDDRDSLSVLSSSLLSSAHGLNCFLGGQHDAPADPQVQDDQADLLQKGKDFRASHRSVCVVCLLVVLLVVLCNRLPQDPDPDDPPPSVVSVVSSVSSSVSSSVQLVCLCVQNDNQDSNGGHHRTMDMDGHSQFGDRPDNPPSHTHGDDDPVRRHDNDPNRNHNQDDPPPPVPVSVPRDDSIDMGIDFVCVQQPQQDRSDPVRHGHDDHGDLDPVCVVCVVVRDD

pLDDT: mean 83.91, std 16.85, range [27.02, 98.31]

Sequence (718 aa):
MPKDGKKRGFFTRLRLSSFWTSGQTTPALRQFKEGHFWGNSYLTTGPKQKTGEKGQASILIGMMMLTFILFFGFAVNTGMLINAKINLQNAADLAAYAGAAQQARLLTNISYLNYEMRRQYKKFLFRYYVIGNMAQDSFPKGPANGPVPWRPSRYKDITYQVPVVCIIYNGTDNYCHMTELPQIMIPPATPLDAINTTLVNQLEQIEQIRLENCKSIGSSNAFVLLLWLFNSDPDLSKLSLSGKYRDFLQVTKGLTYGLGLVPRELILRWRIDTLNSYINAPPEIAVTRERVNTLKNFVDPIAKERTVDAFLSAYNTLGNNTFADDNEIIMDELIPPQLSVLKDIKTRFDTYALDYELINTGHSPRGANCQPMMRPVTLPAELTLGVYKDPSVLTYYALRLKAKARVLFSPFGDMELKAYAAAQPFGSRIGPELSAGHFLRSGVANPSPRSLDLVGSVPNLPILSGDPIQPTRGTGFDNQAVSGVFYAGLQAGPYSLIDQTNFNRGYQVAMVPNPWEKGKYNIINDLGEDYFVSNFDKNRIAAFWAPVFPLDKKSNLAGSVSNALDALFPPSTTSGSNVSQSDLDNMRSQLKSVMTQYMTRLESGDGEVIGGIKEGFNIVRLEDPFSTRPGDPKAPTPIPINLPGTLLMNSPQDVKTSWDNTKNNQQYAKGRVGYSVKIVSFESLTNRKQPANSDGTGWMNELTPGAEGDEDLPYIRH

Secondary structure (DSSP, 8-state):
---------------------------------------------PPP--TT-TTHHHHHHHHHHHHHHHHHHHHHHHHHHHHHHHHHHHHHHHHHHHHHHHHHHHHHHHHHHHHHHHHHHHHHHHIIIIITTTTSTTS-SS--SSB----SSSSSS---SS--B---S-SS--GGG-S-BPPP-PPPPPTT-HHHHHHHHHHHHHHHHHHHHHHHHHHHHHHHHHHHHH---TTS-S----HHHHHHHHHHHHHH-S--HHHHHHHHHHHHHHHHHHHTPPPP-SB-HHHHHHHHTSSSGGGGHHHHHHHHHHHHHS-TTTBS-GGG-EEEE---S-S--EEEEEE--EEEEEEEEEE--SS-TT--EEEEEEEEEE-SSPEEEEEEE-TTS---EEEEEEEEE--TT-TT-PEEEEEEEEEEEE---------GGGGEEE------TT-----SEEE----STTS-SS--TTSGGGBHHHHHHHHHHH-SSTT----HHHHHHHHHHHHS--GGGTTTS------S--TT---S-TTSEEEEE--SS-GGGGGGHHHHHHHHHHHHSPPP--TT-SS-HHHHHHHHHHHHHHHHHHHHHHHTT-S-EETTEE--SSEEEEE-TTEEPPS-TT--SPEEP---TTTS---HHHH-TT------TTGGGS---SSEEEE--HHHHH-TTS-SSTT-PPP-PPP--HHHHHHHGGG---

Radius of gyration: 37.97 Å; chains: 1; bounding box: 116×76×142 Å